Protein 8C0J (pdb70)

CATH classification: 3.40.630.40

InterPro domains:
  IPR002508 N-acetylmuramoyl-L-alanine amidase, catalytic domain [PF01520] (194-413)
  IPR002508 N-acetylmuramoyl-L-alanine amidase, catalytic domain [SM00646] (254-413)
  IPR002508 N-acetylmuramoyl-L-alanine amidase, catalytic domain [cd02696] (193-412)
  IPR050695 N-acetylmuramoyl-L-alanine amidase 3 [PTHR30404] (10-419)

Structure (mmCIF, N/CA/C/O backbone):
data_8C0J
#
_entry.id   8C0J
#
_cell.length_a   237.363
_cell.length_b   237.363
_cell.length_c   237.363
_cell.angle_alpha   90.000
_cell.angle_beta   90.000
_cell.angle_gamma   90.000
#
_symmetry.space_group_name_H-M   'I 41 3 2'
#
loop_
_entity.id
_entity.type
_entity.pdbx_description
1 polymer 'N-acetylmuramoyl-L-alanine amidase'
2 polymer 'Murein hydrolase activator EnvC'
3 non-polymer 'ZINC ION'
4 non-polymer 'PHOSPHATE ION'
#
loop_
_atom_site.group_PDB
_atom_site.id
_atom_site.type_symbol
_atom_site.label_atom_id
_atom_site.label_alt_id
_atom_site.label_comp_id
_atom_site.label_asym_id
_atom_site.label_entity_id
_atom_site.label_seq_id
_atom_site.pdbx_PDB_ins_code
_atom_site.Cartn_x
_atom_site.Cartn_y
_atom_site.Cartn_z
_atom_site.occupancy
_atom_site.B_iso_or_equiv
_atom_site.auth_seq_id
_atom_site.auth_comp_id
_atom_site.auth_asym_id
_atom_site.auth_atom_id
_atom_site.pdbx_PDB_model_num
ATOM 1 N N . ASP A 1 2 ? -7.600 14.865 39.709 1.000 126.931 190 ASP A N 1
ATOM 2 C CA . ASP A 1 2 ? -6.426 15.734 39.992 1.000 133.821 190 ASP A CA 1
ATOM 3 C C . ASP A 1 2 ? -5.169 14.870 39.960 1.000 128.913 190 ASP A C 1
ATOM 4 O O . ASP A 1 2 ? -4.968 14.063 40.859 1.000 142.715 190 ASP A O 1
ATOM 9 N N . LYS A 1 3 ? -4.323 15.059 38.932 1.000 123.521 191 LYS A N 1
ATOM 10 C CA . LYS A 1 3 ? -3.343 14.054 38.530 1.000 110.741 191 LYS A CA 1
ATOM 11 C C . LYS A 1 3 ? -2.013 14.262 39.250 1.000 105.177 191 LYS A C 1
ATOM 12 O O . LYS A 1 3 ? -1.669 15.394 39.603 1.000 88.752 191 LYS A O 1
ATOM 18 N N . ILE A 1 4 ? -1.280 13.149 39.453 1.000 104.247 192 ILE A N 1
ATOM 19 C CA . ILE A 1 4 ? 0.045 13.170 40.061 1.000 118.966 192 ILE A CA 1
ATOM 20 C C . ILE A 1 4 ? 1.076 13.381 38.960 1.000 123.747 192 ILE A C 1
ATOM 21 O O . ILE A 1 4 ? 1.079 12.622 37.993 1.000 127.114 192 ILE A O 1
ATOM 26 N N . VAL A 1 5 ? 1.952 14.385 39.137 1.000 115.940 193 VAL A N 1
ATOM 27 C CA . VAL A 1 5 ? 2.811 14.867 38.068 1.000 104.220 193 VAL A CA 1
ATOM 28 C C . VAL A 1 5 ? 4.216 14.317 38.263 1.000 99.856 193 VAL A C 1
ATOM 29 O O . VAL A 1 5 ? 4.901 14.677 39.242 1.000 102.201 193 VAL A O 1
ATOM 33 N N . ILE A 1 6 ? 4.625 13.488 37.282 1.000 95.176 194 ILE A N 1
ATOM 34 C CA . ILE A 1 6 ? 5.909 12.801 37.321 1.000 83.109 194 ILE A CA 1
ATOM 35 C C . ILE A 1 6 ? 6.861 13.398 36.295 1.000 80.785 194 ILE A C 1
ATOM 36 O O . ILE A 1 6 ? 6.668 13.234 35.085 1.000 90.396 194 ILE A O 1
ATOM 41 N N . ALA A 1 7 ? 7.881 14.100 36.800 1.000 80.087 195 ALA A N 1
ATOM 42 C CA . ALA A 1 7 ? 8.950 14.586 35.951 1.000 78.182 195 ALA A CA 1
ATOM 43 C C . ALA A 1 7 ? 9.846 13.395 35.612 1.000 82.111 195 ALA A C 1
ATOM 44 O O . ALA A 1 7 ? 10.265 12.649 36.483 1.000 99.961 195 ALA A O 1
ATOM 46 N N . ILE A 1 8 ? 10.048 13.184 34.315 1.000 76.448 196 ILE A N 1
ATOM 47 C CA . ILE A 1 8 ? 10.934 12.185 33.774 1.000 72.541 196 ILE A CA 1
ATOM 48 C C . ILE A 1 8 ? 12.116 12.917 33.159 1.000 90.388 196 ILE A C 1
ATOM 49 O O . ILE A 1 8 ? 11.988 13.754 32.258 1.000 121.285 196 ILE A O 1
ATOM 54 N N . ASP A 1 9 ? 13.284 12.612 33.696 1.000 100.820 197 ASP A N 1
ATOM 55 C CA . ASP A 1 9 ? 14.475 13.355 33.357 1.000 91.610 197 ASP A CA 1
ATOM 56 C C . ASP A 1 9 ? 15.406 12.392 32.650 1.000 86.425 197 ASP A C 1
ATOM 57 O O . ASP A 1 9 ? 16.020 11.530 33.293 1.000 110.751 197 ASP A O 1
ATOM 62 N N . ALA A 1 10 ? 15.422 12.492 31.324 1.000 83.827 198 ALA A N 1
ATOM 63 C CA . ALA A 1 10 ? 16.347 11.694 30.540 1.000 90.937 198 ALA A CA 1
ATOM 64 C C . ALA A 1 10 ? 17.783 12.167 30.773 1.000 83.592 198 ALA A C 1
ATOM 65 O O . ALA A 1 10 ? 18.146 13.282 30.426 1.000 87.146 198 ALA A O 1
ATOM 67 N N . GLY A 1 11 ? 18.614 11.318 31.376 1.000 90.886 199 GLY A N 1
ATOM 68 C CA . GLY A 1 11 ? 19.936 11.768 31.778 1.000 95.833 199 GLY A CA 1
ATOM 69 C C . GLY A 1 11 ? 20.811 12.124 30.578 1.000 89.399 199 GLY A C 1
ATOM 70 O O . GLY A 1 11 ? 20.721 11.503 29.513 1.000 68.231 199 GLY A O 1
ATOM 71 N N . HIS A 1 12 ? 21.675 13.123 30.800 1.000 89.662 200 HIS A N 1
ATOM 72 C CA . HIS A 1 12 ? 22.657 13.540 29.815 1.000 95.929 200 HIS A CA 1
ATOM 73 C C . HIS A 1 12 ? 21.910 14.127 28.611 1.000 99.832 200 HIS A C 1
ATOM 74 O O . HIS A 1 12 ? 20.683 14.206 28.605 1.000 97.858 200 HIS A O 1
ATOM 81 N N . GLY A 1 13 ? 22.638 14.580 27.589 1.000 98.181 201 GLY A N 1
ATOM 82 C CA . GLY A 1 13 ? 21.967 15.068 26.395 1.000 86.583 201 GLY A CA 1
ATOM 83 C C . GLY A 1 13 ? 22.884 15.903 25.512 1.000 85.592 201 GLY A C 1
ATOM 84 O O . GLY A 1 13 ? 23.905 16.391 25.976 1.000 103.386 201 GLY A O 1
ATOM 85 N N . GLY A 1 14 ? 22.486 16.056 24.247 1.000 83.071 202 GLY A N 1
ATOM 86 C CA . GLY A 1 14 ? 23.243 16.783 23.237 1.000 93.732 202 GLY A CA 1
ATOM 87 C C . GLY A 1 14 ? 24.765 16.588 23.296 1.000 91.306 202 GLY A C 1
ATOM 88 O O . GLY A 1 14 ? 25.294 15.520 22.977 1.000 85.555 202 GLY A O 1
ATOM 89 N N . GLN A 1 15 ? 25.446 17.685 23.658 1.000 82.192 203 GLN A N 1
ATOM 90 C CA . GLN A 1 15 ? 26.881 17.759 23.855 1.000 85.127 203 GLN A CA 1
ATOM 91 C C . GLN A 1 15 ? 27.432 16.612 24.711 1.000 92.900 203 GLN A C 1
ATOM 92 O O . GLN A 1 15 ? 28.511 16.091 24.448 1.000 98.691 203 GLN A O 1
ATOM 98 N N . ASP A 1 16 ? 26.711 16.255 25.779 1.000 113.495 204 ASP A N 1
ATOM 99 C CA . ASP A 1 16 ? 27.155 15.230 26.718 1.000 102.654 204 ASP A CA 1
ATOM 100 C C . ASP A 1 16 ? 26.382 13.957 26.418 1.000 90.994 204 ASP A C 1
ATOM 101 O O . ASP A 1 16 ? 25.162 13.920 26.557 1.000 104.327 204 ASP A O 1
ATOM 106 N N . PRO A 1 17 ? 27.075 12.887 25.991 1.000 77.628 205 PRO A N 1
ATOM 107 C CA . PRO A 1 17 ? 26.429 11.643 25.574 1.000 77.863 205 PRO A CA 1
ATOM 108 C C . PRO A 1 17 ? 26.188 10.677 26.725 1.000 81.734 205 PRO A C 1
ATOM 109 O O . PRO A 1 17 ? 25.442 9.697 26.585 1.000 81.111 205 PRO A O 1
ATOM 113 N N . GLY A 1 18 ? 26.805 11.027 27.862 1.000 82.449 206 GLY A N 1
ATOM 114 C CA . GLY A 1 18 ? 26.904 10.153 29.007 1.000 81.443 206 GLY A CA 1
ATOM 115 C C . GLY A 1 18 ? 27.973 9.116 28.731 1.000 76.123 206 GLY A C 1
ATOM 116 O O . GLY A 1 18 ? 28.982 9.416 28.113 1.000 90.382 206 GLY A O 1
ATOM 117 N N . ALA A 1 19 ? 27.740 7.895 29.184 1.000 80.930 207 ALA A N 1
ATOM 118 C CA . ALA A 1 19 ? 28.672 6.824 28.913 1.000 84.737 207 ALA A CA 1
ATOM 119 C C . ALA A 1 19 ? 28.282 6.179 27.592 1.000 80.804 207 ALA A C 1
ATOM 120 O O . ALA A 1 19 ? 27.102 6.065 27.270 1.000 74.136 207 ALA A O 1
ATOM 122 N N . ILE A 1 20 ? 29.290 5.798 26.814 1.000 86.490 208 ILE A N 1
ATOM 123 C CA . ILE A 1 20 ? 29.054 5.143 25.543 1.000 96.581 208 ILE A CA 1
ATOM 124 C C . ILE A 1 20 ? 29.505 3.708 25.713 1.000 95.047 208 ILE A C 1
ATOM 125 O O . ILE A 1 20 ? 30.567 3.460 26.284 1.000 89.279 208 ILE A O 1
ATOM 130 N N . GLY A 1 21 ? 28.701 2.789 25.182 1.000 107.195 209 GLY A N 1
ATOM 131 C CA . GLY A 1 21 ? 29.021 1.379 25.283 1.000 115.477 209 GLY A CA 1
ATOM 132 C C . GLY A 1 21 ? 30.153 0.971 24.344 1.000 107.125 209 GLY A C 1
ATOM 133 O O . GLY A 1 21 ? 30.511 1.692 23.417 1.000 108.024 209 GLY A O 1
ATOM 134 N N . PRO A 1 22 ? 30.715 -0.235 24.524 1.000 97.844 210 PRO A N 1
ATOM 135 C CA . PRO A 1 22 ? 31.690 -0.763 23.582 1.000 103.002 210 PRO A CA 1
ATOM 136 C C . PRO A 1 22 ? 31.120 -0.924 22.179 1.000 99.923 210 PRO A C 1
ATOM 137 O O . PRO A 1 22 ? 31.864 -0.907 21.206 1.000 119.556 210 PRO A O 1
ATOM 141 N N . GLY A 1 23 ? 29.801 -1.116 22.086 1.000 100.852 211 GLY A N 1
ATOM 142 C CA . GLY A 1 23 ? 29.120 -1.170 20.801 1.000 103.238 211 GLY A CA 1
ATOM 143 C C . GLY A 1 23 ? 28.731 0.214 20.285 1.000 104.766 211 GLY A C 1
ATOM 144 O O . GLY A 1 23 ? 28.095 0.334 19.242 1.000 97.451 211 GLY A O 1
ATOM 145 N N . GLY A 1 24 ? 29.075 1.259 21.046 1.000 121.652 212 GLY A N 1
ATOM 146 C CA . GLY A 1 24 ? 28.898 2.626 20.589 1.000 128.577 212 GLY A CA 1
ATOM 147 C C . GLY A 1 24 ? 27.510 3.210 20.860 1.000 118.284 212 GLY A C 1
ATOM 148 O O . GLY A 1 24 ? 27.243 4.301 20.377 1.000 120.828 212 GLY A O 1
ATOM 149 N N . THR A 1 25 ? 26.631 2.528 21.619 1.000 118.889 213 THR A N 1
ATOM 150 C CA . THR A 1 25 ? 25.337 3.129 21.953 1.000 117.446 213 THR A CA 1
ATOM 151 C C . THR A 1 25 ? 25.566 4.106 23.112 1.000 98.945 213 THR A C 1
ATOM 152 O O . THR A 1 25 ? 26.433 3.888 23.962 1.000 86.670 213 THR A O 1
ATOM 156 N N . ARG A 1 26 ? 24.839 5.232 23.073 1.000 87.569 214 ARG A N 1
ATOM 157 C CA . ARG A 1 26 ? 25.163 6.390 23.894 1.000 88.126 214 ARG A CA 1
ATOM 158 C C . ARG A 1 26 ? 24.127 6.550 25.012 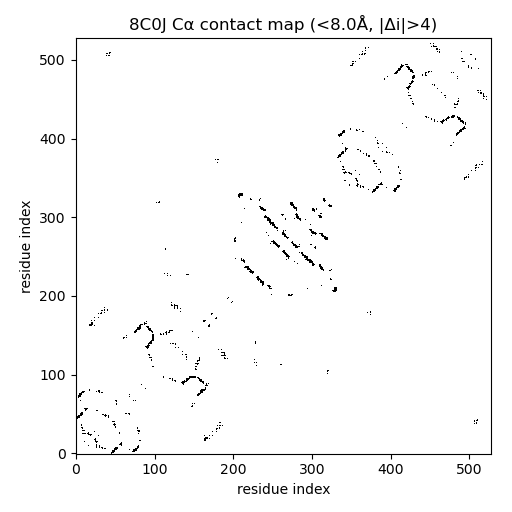1.000 75.786 214 ARG A C 1
ATOM 159 O O . ARG A 1 26 ? 22.936 6.589 24.745 1.000 85.264 214 ARG A O 1
ATOM 167 N N . GLU A 1 27 ? 24.570 6.710 26.263 1.000 75.992 215 GLU A N 1
ATOM 168 C CA . GLU A 1 27 ? 23.669 6.811 27.412 1.000 83.725 215 GLU A CA 1
ATOM 169 C C . GLU A 1 27 ? 22.450 7.667 27.053 1.000 88.118 215 GLU A C 1
ATOM 170 O O . GLU A 1 27 ? 21.284 7.239 27.192 1.000 90.209 215 GLU A O 1
ATOM 176 N N . LYS A 1 28 ? 22.738 8.879 26.561 1.000 89.762 216 LYS A N 1
ATOM 177 C CA . LYS A 1 28 ? 21.697 9.869 26.344 1.000 91.148 216 LYS A CA 1
ATOM 178 C C . LYS A 1 28 ? 20.580 9.322 25.450 1.000 85.986 216 LYS A C 1
ATOM 179 O O . LYS A 1 28 ? 19.399 9.592 25.685 1.000 110.056 216 LYS A O 1
ATOM 185 N N . ASN A 1 29 ? 20.936 8.543 24.426 1.000 76.537 217 ASN A N 1
ATOM 186 C CA . ASN A 1 29 ? 19.937 8.127 23.457 1.000 78.020 217 ASN A CA 1
ATOM 187 C C . ASN A 1 29 ? 19.155 6.943 24.012 1.000 75.178 217 ASN A C 1
ATOM 188 O O . ASN A 1 29 ? 18.138 6.567 23.439 1.000 90.481 217 ASN A O 1
ATOM 193 N N . VAL A 1 30 ? 19.642 6.345 25.107 1.000 76.690 218 VAL A N 1
ATOM 194 C CA . VAL A 1 30 ? 18.897 5.329 25.832 1.000 79.450 218 VAL A CA 1
ATOM 195 C C . VAL A 1 30 ? 17.926 6.057 26.740 1.000 81.382 218 VAL A C 1
ATOM 196 O O . VAL A 1 30 ? 16.699 5.859 26.641 1.000 98.380 218 VAL A O 1
ATOM 200 N N . THR A 1 31 ? 18.508 6.906 27.605 1.000 69.351 219 THR A N 1
ATOM 201 C CA . THR A 1 31 ? 17.716 7.486 28.676 1.000 75.971 219 THR A CA 1
ATOM 202 C C . THR A 1 31 ? 16.444 8.113 28.091 1.000 84.977 219 THR A C 1
ATOM 203 O O . THR A 1 31 ? 15.328 7.801 28.538 1.000 95.326 219 THR A O 1
ATOM 207 N N . ILE A 1 32 ? 16.590 8.938 27.043 1.000 81.426 220 ILE A N 1
ATOM 208 C CA . ILE A 1 32 ? 15.432 9.621 26.483 1.000 80.036 220 ILE A CA 1
ATOM 209 C C . ILE A 1 32 ? 14.424 8.622 25.912 1.000 84.675 220 ILE A C 1
ATOM 210 O O . ILE A 1 32 ? 13.209 8.816 26.045 1.000 107.674 220 ILE A O 1
ATOM 215 N N . ALA A 1 33 ? 14.926 7.553 25.282 1.000 96.000 221 ALA A N 1
ATOM 216 C CA . ALA A 1 33 ? 14.064 6.601 24.602 1.000 110.145 221 ALA A CA 1
ATOM 217 C C . ALA A 1 33 ? 13.234 5.847 25.632 1.000 104.173 221 ALA A C 1
ATOM 218 O O . ALA A 1 33 ? 12.095 5.489 25.336 1.000 100.443 221 ALA A O 1
ATOM 220 N N . ILE A 1 34 ? 13.818 5.626 26.825 1.000 96.715 222 ILE A N 1
ATOM 221 C CA . ILE A 1 34 ? 13.064 5.074 27.948 1.000 87.858 222 ILE A CA 1
ATOM 222 C C . ILE A 1 34 ? 12.054 6.103 28.442 1.000 87.689 222 ILE A C 1
ATOM 223 O O . ILE A 1 34 ? 10.852 5.814 28.537 1.000 85.391 222 ILE A O 1
ATOM 228 N N . ALA A 1 35 ? 12.578 7.295 28.776 1.000 85.060 223 ALA A N 1
ATOM 229 C CA . ALA A 1 35 ? 11.758 8.366 29.326 1.000 79.611 223 ALA A CA 1
ATOM 230 C C . ALA A 1 35 ? 10.496 8.595 28.493 1.000 75.098 223 ALA A C 1
ATOM 231 O O . ALA A 1 35 ? 9.438 8.819 29.063 1.000 85.135 223 ALA A O 1
ATOM 233 N N . ARG A 1 36 ? 10.580 8.525 27.160 1.000 73.620 224 ARG A N 1
ATOM 234 C CA . ARG A 1 36 ? 9.378 8.742 26.366 1.000 82.889 224 ARG A CA 1
ATOM 235 C C . ARG A 1 36 ? 8.376 7.599 26.580 1.000 89.447 224 ARG A C 1
ATOM 236 O O . ARG A 1 36 ? 7.168 7.840 26.698 1.000 104.163 224 ARG A O 1
ATOM 244 N N . LYS A 1 37 ? 8.862 6.353 26.652 1.000 93.380 225 LYS A N 1
ATOM 245 C CA . LYS A 1 37 ? 8.004 5.198 26.885 1.000 91.202 225 LYS A CA 1
ATOM 246 C C . LYS A 1 37 ? 7.366 5.299 28.263 1.000 86.911 225 LYS A C 1
ATOM 247 O O . LYS A 1 37 ? 6.205 4.929 28.446 1.000 94.177 225 LYS A O 1
ATOM 253 N N . LEU A 1 38 ? 8.126 5.830 29.225 1.000 84.902 226 LEU A N 1
ATOM 254 C CA . LEU A 1 38 ? 7.580 6.072 30.554 1.000 86.451 226 LEU A CA 1
ATOM 255 C C . LEU A 1 38 ? 6.514 7.176 30.532 1.000 94.565 226 LEU A C 1
ATOM 256 O O . LEU A 1 38 ? 5.455 7.028 31.153 1.000 101.743 226 LEU A O 1
ATOM 261 N N . ARG A 1 39 ? 6.779 8.288 29.821 1.000 100.589 227 ARG A N 1
ATOM 262 C CA . ARG A 1 39 ? 5.765 9.324 29.666 1.000 91.850 227 ARG A CA 1
ATOM 263 C C . ARG A 1 39 ? 4.507 8.676 29.093 1.000 88.175 227 ARG A C 1
ATOM 264 O O . ARG A 1 39 ? 3.423 8.903 29.619 1.000 105.209 227 ARG A O 1
ATOM 272 N N . THR A 1 40 ? 4.646 7.858 28.037 1.000 88.837 228 THR A N 1
ATOM 273 C CA . THR A 1 40 ? 3.472 7.238 27.428 1.000 94.156 228 THR A CA 1
ATOM 274 C C . THR A 1 40 ? 2.697 6.409 28.454 1.000 98.958 228 THR A C 1
ATOM 275 O O . THR A 1 40 ? 1.471 6.526 28.541 1.000 124.513 228 THR A O 1
ATOM 279 N N . LEU A 1 41 ? 3.414 5.589 29.243 1.000 109.805 229 LEU A N 1
ATOM 280 C CA . LEU A 1 41 ? 2.761 4.716 30.217 1.000 99.749 229 LEU A CA 1
ATOM 281 C C . LEU A 1 41 ? 2.124 5.514 31.353 1.000 94.221 229 LEU A C 1
ATOM 282 O O . LEU A 1 41 ? 1.113 5.064 31.898 1.000 105.304 229 LEU A O 1
ATOM 287 N N . LEU A 1 42 ? 2.723 6.660 31.726 1.000 80.069 230 LEU A N 1
ATOM 288 C CA . LEU A 1 42 ? 2.146 7.504 32.764 1.000 82.013 230 LEU A CA 1
ATOM 289 C C . LEU A 1 42 ? 0.934 8.292 32.252 1.000 89.940 230 LEU A C 1
ATOM 290 O O . LEU A 1 42 ? -0.110 8.303 32.899 1.000 111.592 230 LEU A O 1
ATOM 295 N N . ASN A 1 43 ? 1.041 8.959 31.099 1.000 100.174 231 ASN A N 1
ATOM 296 C CA . ASN A 1 43 ? -0.090 9.712 30.563 1.000 104.493 231 ASN A CA 1
ATOM 297 C C . ASN A 1 43 ? -1.254 8.776 30.226 1.000 110.488 231 ASN A C 1
ATOM 298 O O . ASN A 1 43 ? -2.400 9.213 30.212 1.000 122.949 231 ASN A O 1
ATOM 303 N N . ALA A 1 44 ? -0.960 7.497 29.940 1.000 120.306 232 ALA A N 1
ATOM 304 C CA . ALA A 1 44 ? -1.992 6.475 29.812 1.000 110.893 232 ALA A CA 1
ATOM 305 C C . ALA A 1 44 ? -2.792 6.314 31.099 1.000 99.839 232 ALA A C 1
ATOM 306 O O . ALA A 1 44 ? -3.972 6.006 31.032 1.000 102.808 232 ALA A O 1
ATOM 308 N N . ASP A 1 45 ? -2.148 6.488 32.258 1.000 104.558 233 ASP A N 1
ATOM 309 C CA . ASP A 1 45 ? -2.784 6.211 33.540 1.000 109.052 233 ASP A CA 1
ATOM 310 C C . ASP A 1 45 ? -3.451 7.475 34.090 1.000 101.468 233 ASP A C 1
ATOM 311 O O . ASP A 1 45 ? -2.792 8.461 34.397 1.000 103.577 233 ASP A O 1
ATOM 316 N N . PRO A 1 46 ? -4.781 7.484 34.310 1.000 97.454 234 PRO A N 1
ATOM 317 C CA . PRO A 1 46 ? -5.471 8.707 34.713 1.000 96.852 234 PRO A CA 1
ATOM 318 C C . PRO A 1 46 ? -5.074 9.205 36.101 1.000 87.969 234 PRO A C 1
ATOM 319 O O . PRO A 1 46 ? -5.444 10.297 36.505 1.000 92.047 234 PRO A O 1
ATOM 323 N N . MET A 1 47 ? -4.316 8.401 36.840 1.000 92.124 235 MET A N 1
ATOM 324 C CA . MET A 1 47 ? -3.799 8.811 38.139 1.000 108.045 235 MET A CA 1
ATOM 325 C C . MET A 1 47 ? -2.652 9.807 37.935 1.000 109.017 235 MET A C 1
ATOM 326 O O . MET A 1 47 ? -2.408 10.680 38.772 1.000 89.426 235 MET A O 1
ATOM 331 N N . PHE A 1 48 ? -1.963 9.667 36.791 1.000 113.895 236 PHE A N 1
ATOM 332 C CA . PHE A 1 48 ? -0.681 10.315 36.570 1.000 108.031 236 PHE A CA 1
ATOM 333 C C . PHE A 1 48 ? -0.688 11.203 35.332 1.000 111.898 236 PHE A C 1
ATOM 334 O O . PHE A 1 48 ? -1.413 10.960 34.364 1.000 111.938 236 PHE A O 1
ATOM 342 N N . LYS A 1 49 ? 0.185 12.211 35.372 1.000 114.570 237 LYS A N 1
ATOM 343 C CA . LYS A 1 49 ? 0.643 12.876 34.170 1.000 111.719 237 LYS A CA 1
ATOM 344 C C . LYS A 1 49 ? 2.163 12.834 34.182 1.000 100.837 237 LYS A C 1
ATOM 345 O O . LYS A 1 49 ? 2.791 13.263 35.163 1.000 94.407 237 LYS A O 1
ATOM 351 N N . GLY A 1 50 ? 2.714 12.291 33.084 1.000 90.260 238 GLY A N 1
ATOM 352 C CA . GLY A 1 50 ? 4.147 12.258 32.856 1.000 90.797 238 GLY A CA 1
ATOM 353 C C . GLY A 1 50 ? 4.608 13.467 32.048 1.000 87.521 238 GLY A C 1
ATOM 354 O O . GLY A 1 50 ? 3.980 13.784 31.036 1.000 96.213 238 GLY A O 1
ATOM 355 N N . VAL A 1 51 ? 5.681 14.137 32.513 1.000 80.848 239 VAL A N 1
ATOM 356 C CA . VAL A 1 51 ? 6.228 15.276 31.784 1.000 92.351 239 VAL A CA 1
ATOM 357 C C . VAL A 1 51 ? 7.739 15.126 31.698 1.000 98.765 239 VAL A C 1
ATOM 358 O O . VAL A 1 51 ? 8.313 14.523 32.589 1.000 117.292 239 VAL A O 1
ATOM 362 N N . LEU A 1 52 ? 8.378 15.738 30.683 1.000 93.345 240 LEU A N 1
ATOM 363 C CA . LEU A 1 52 ? 9.807 15.552 30.452 1.000 83.453 240 LEU A CA 1
ATOM 364 C C . LEU A 1 52 ? 10.635 16.754 30.901 1.000 84.927 240 LEU A C 1
ATOM 365 O O . LEU A 1 52 ? 10.264 17.889 30.633 1.000 94.262 240 LEU A O 1
ATOM 370 N N . THR A 1 53 ? 11.769 16.510 31.577 1.000 87.539 241 THR A N 1
ATOM 371 C CA . THR A 1 53 ? 12.698 17.609 31.811 1.000 93.996 241 THR A CA 1
ATOM 372 C C . THR A 1 53 ? 13.536 17.853 30.558 1.000 100.009 241 THR A C 1
ATOM 373 O O . THR A 1 53 ? 13.980 18.968 30.322 1.000 114.487 241 THR A O 1
ATOM 377 N N . ARG A 1 54 ? 13.781 16.807 29.764 1.000 92.811 242 ARG A N 1
ATOM 378 C CA . ARG A 1 54 ? 14.480 16.962 28.499 1.000 78.736 242 ARG A CA 1
ATOM 379 C C . ARG A 1 54 ? 13.628 16.247 27.453 1.000 75.289 242 ARG A C 1
ATOM 380 O O . ARG A 1 54 ? 13.195 15.121 27.705 1.000 66.907 242 ARG A O 1
ATOM 388 N N . ASP A 1 55 ? 13.351 16.941 26.328 1.000 77.808 243 ASP A N 1
ATOM 389 C CA . ASP A 1 55 ? 12.410 16.480 25.319 1.000 88.964 243 ASP A CA 1
ATOM 390 C C . ASP A 1 55 ? 13.078 16.432 23.967 1.000 93.872 243 ASP A C 1
ATOM 391 O O . ASP A 1 55 ? 12.394 16.495 22.952 1.000 134.158 243 ASP A O 1
ATOM 396 N N . GLY A 1 56 ? 14.403 16.293 23.973 1.000 100.878 244 GLY A N 1
ATOM 397 C CA . GLY A 1 56 ? 15.129 15.982 22.751 1.000 96.376 244 GLY A CA 1
ATOM 398 C C . GLY A 1 56 ? 16.627 15.906 23.002 1.000 84.316 244 GLY A C 1
ATOM 399 O O . GLY A 1 56 ? 17.071 15.893 24.140 1.000 90.619 244 GLY A O 1
ATOM 400 N N . ASP A 1 57 ? 17.390 15.858 21.923 1.000 80.927 245 ASP A N 1
ATOM 401 C CA . ASP A 1 57 ? 18.834 15.734 21.987 1.000 74.892 245 ASP A CA 1
ATOM 402 C C . ASP A 1 57 ? 19.454 17.122 22.026 1.000 63.768 245 ASP A C 1
ATOM 403 O O . ASP A 1 57 ? 19.715 17.730 20.987 1.000 72.285 245 ASP A O 1
ATOM 408 N N . TYR A 1 58 ? 19.580 17.629 23.248 1.000 61.688 246 TYR A N 1
ATOM 409 C CA . TYR A 1 58 ? 20.308 18.844 23.555 1.000 69.785 246 TYR A CA 1
ATOM 410 C C . TYR A 1 58 ? 20.968 18.716 24.915 1.000 74.405 246 TYR A C 1
ATOM 411 O O . TYR A 1 58 ? 20.725 17.775 25.645 1.000 93.782 246 TYR A O 1
ATOM 420 N N . PHE A 1 59 ? 21.852 19.646 25.235 1.000 82.047 247 PHE A N 1
ATOM 421 C CA . PHE A 1 59 ? 22.413 19.686 26.568 1.000 85.695 247 PHE A CA 1
ATOM 422 C C . PHE A 1 59 ? 21.452 20.482 27.425 1.000 83.106 247 PHE A C 1
ATOM 423 O O . PHE A 1 59 ? 20.839 21.416 26.922 1.000 91.888 247 PHE A O 1
ATOM 431 N N . ILE A 1 60 ? 21.348 20.100 28.700 1.000 91.6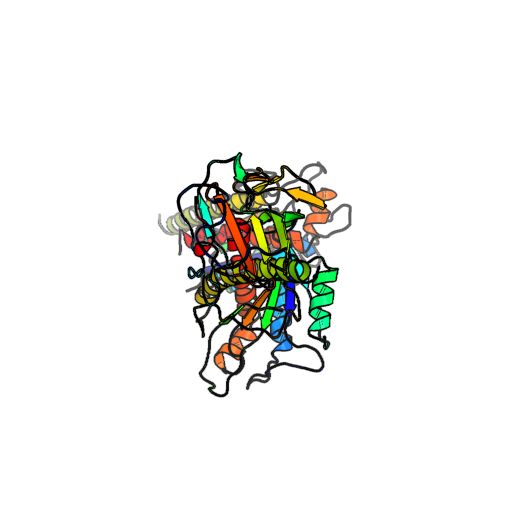14 248 ILE A N 1
ATOM 432 C CA . ILE A 1 60 ? 20.569 20.853 29.673 1.000 85.094 248 ILE A CA 1
ATOM 433 C C . ILE A 1 60 ? 21.177 20.672 31.062 1.000 83.202 248 ILE A C 1
ATOM 434 O O . ILE A 1 60 ? 21.477 19.562 31.505 1.000 71.882 248 ILE A O 1
ATOM 439 N N . SER A 1 61 ? 21.388 21.797 31.742 1.000 88.854 249 SER A N 1
ATOM 440 C CA . SER A 1 61 ? 22.073 21.759 33.018 1.000 100.472 249 SER A CA 1
ATOM 441 C C . SER A 1 61 ? 21.162 21.150 34.076 1.000 102.126 249 SER A C 1
ATOM 442 O O . SER A 1 61 ? 19.921 21.186 33.999 1.000 113.084 249 SER A O 1
ATOM 445 N N . VAL A 1 62 ? 21.827 20.600 35.087 1.000 104.539 250 VAL A N 1
ATOM 446 C CA . VAL A 1 62 ? 21.168 20.163 36.296 1.000 95.234 250 VAL A CA 1
ATOM 447 C C . VAL A 1 62 ? 20.075 21.160 36.660 1.000 103.696 250 VAL A C 1
ATOM 448 O O . VAL A 1 62 ? 18.910 20.793 36.642 1.000 84.812 250 VAL A O 1
ATOM 452 N N . MET A 1 63 ? 20.456 22.423 36.933 1.000 127.378 251 MET A N 1
ATOM 453 C CA . MET A 1 63 ? 19.525 23.487 37.284 1.000 129.384 251 MET A CA 1
ATOM 454 C C . MET A 1 63 ? 18.296 23.403 36.386 1.000 108.305 251 MET A C 1
ATOM 455 O O . MET A 1 63 ? 17.160 23.333 36.855 1.000 120.448 251 MET A O 1
ATOM 460 N N . GLY A 1 64 ? 18.561 23.393 35.075 1.000 94.476 252 GLY A N 1
ATOM 461 C CA . GLY A 1 64 ? 17.525 23.546 34.067 1.000 93.330 252 GLY A CA 1
ATOM 462 C C . GLY A 1 64 ? 16.493 22.429 34.123 1.000 89.245 252 GLY A C 1
ATOM 463 O O . GLY A 1 64 ? 15.295 22.692 33.962 1.000 95.955 252 GLY A O 1
ATOM 464 N N . ARG A 1 65 ? 16.970 21.199 34.381 1.000 87.944 253 ARG A N 1
ATOM 465 C CA . ARG A 1 65 ? 16.063 20.069 34.529 1.000 85.983 253 ARG A CA 1
ATOM 466 C C . ARG A 1 65 ? 15.194 20.249 35.773 1.000 88.395 253 ARG A C 1
ATOM 467 O O . ARG A 1 65 ? 14.068 19.755 35.803 1.000 92.064 253 ARG A O 1
ATOM 475 N N . SER A 1 66 ? 15.733 20.922 36.807 1.000 88.164 254 SER A N 1
ATOM 476 C CA . SER A 1 66 ? 14.942 21.327 37.960 1.000 90.530 254 SER A CA 1
ATOM 477 C C . SER A 1 66 ? 13.891 22.336 37.511 1.000 96.613 254 SER A C 1
ATOM 478 O O . SER A 1 66 ? 12.695 22.094 37.643 1.000 91.099 254 SER A O 1
ATOM 481 N N . ASP A 1 67 ? 14.356 23.451 36.936 1.000 114.091 255 ASP A N 1
ATOM 482 C CA . ASP A 1 67 ? 13.482 24.570 36.612 1.000 112.564 255 ASP A CA 1
ATOM 483 C C . ASP A 1 67 ? 12.338 24.122 35.710 1.000 104.342 255 ASP A C 1
ATOM 484 O O . ASP A 1 67 ? 11.237 24.667 35.835 1.000 134.118 255 ASP A O 1
ATOM 489 N N . VAL A 1 68 ? 12.577 23.115 34.852 1.000 88.804 256 VAL A N 1
ATOM 490 C CA . VAL A 1 68 ? 11.501 22.578 34.023 1.000 84.971 256 VAL A CA 1
ATOM 491 C C . VAL A 1 68 ? 10.472 21.823 34.869 1.000 90.395 256 VAL A C 1
ATOM 492 O O . VAL A 1 68 ? 9.263 21.990 34.683 1.000 104.951 256 VAL A O 1
ATOM 496 N N . ALA A 1 69 ? 10.949 20.962 35.776 1.000 87.339 257 ALA A N 1
ATOM 497 C CA . ALA A 1 69 ? 10.063 20.168 36.606 1.000 76.552 257 ALA A CA 1
ATOM 498 C C . ALA A 1 69 ? 9.281 21.090 37.543 1.000 87.441 257 ALA A C 1
ATOM 499 O O . ALA A 1 69 ? 8.101 20.854 37.789 1.000 119.745 257 ALA A O 1
ATOM 501 N N . ARG A 1 70 ? 9.925 22.147 38.060 1.000 91.105 258 ARG A N 1
ATOM 502 C CA . ARG A 1 70 ? 9.227 23.134 38.872 1.000 92.253 258 ARG A CA 1
ATOM 503 C C . ARG A 1 70 ? 8.210 23.855 37.998 1.000 96.327 258 ARG A C 1
ATOM 504 O O . ARG A 1 70 ? 7.058 23.952 38.382 1.000 107.683 258 ARG A O 1
ATOM 512 N N . LYS A 1 71 ? 8.617 24.331 36.812 1.000 105.813 259 LYS A N 1
ATOM 513 C CA . LYS A 1 71 ? 7.693 25.063 35.951 1.000 106.353 259 LYS A CA 1
ATOM 514 C C . LYS A 1 71 ? 6.580 24.142 35.447 1.000 95.584 259 LYS A C 1
ATOM 515 O O . LYS A 1 71 ? 5.575 24.646 34.969 1.000 106.273 259 LYS A O 1
ATOM 521 N N . GLN A 1 72 ? 6.722 22.813 35.552 1.000 93.941 260 GLN A N 1
ATOM 522 C CA . GLN A 1 72 ? 5.605 21.931 35.223 1.000 103.382 260 GLN A CA 1
ATOM 523 C C . GLN A 1 72 ? 4.855 21.465 36.481 1.000 111.123 260 GLN A C 1
ATOM 524 O O . GLN A 1 72 ? 4.030 20.560 36.395 1.000 110.030 260 GLN A O 1
ATOM 530 N N . ASN A 1 73 ? 5.087 22.118 37.629 1.000 118.471 261 ASN A N 1
ATOM 531 C CA . ASN A 1 73 ? 4.519 21.709 38.907 1.000 123.059 261 ASN A CA 1
ATOM 532 C C . ASN A 1 73 ? 4.671 20.201 39.089 1.000 116.155 261 ASN A C 1
ATOM 533 O O . ASN A 1 73 ? 3.681 19.487 39.198 1.000 123.363 261 ASN A O 1
ATOM 538 N N . ALA A 1 74 ? 5.907 19.708 39.107 1.000 115.370 262 ALA A N 1
ATOM 539 C CA . ALA A 1 74 ? 6.104 18.276 39.266 1.000 111.793 262 ALA A CA 1
ATOM 540 C C . ALA A 1 74 ? 5.971 17.933 40.741 1.000 112.216 262 ALA A C 1
ATOM 541 O O . ALA A 1 74 ? 6.477 18.675 41.585 1.000 94.656 262 ALA A O 1
ATOM 543 N N . ASN A 1 75 ? 5.257 16.827 41.013 1.000 114.844 263 ASN A N 1
ATOM 544 C CA . ASN A 1 75 ? 5.075 16.337 42.370 1.000 100.251 263 ASN A CA 1
ATOM 545 C C . ASN A 1 75 ? 6.191 15.346 42.683 1.000 93.319 263 ASN A C 1
ATOM 546 O O . ASN A 1 75 ? 6.493 15.132 43.845 1.000 90.063 263 ASN A O 1
ATOM 551 N N . PHE A 1 76 ? 6.786 14.716 41.659 1.000 95.778 264 PHE A N 1
ATOM 552 C CA . PHE A 1 76 ? 7.875 13.780 41.911 1.000 87.249 264 PHE A CA 1
ATOM 553 C C . PHE A 1 76 ? 8.769 13.652 40.679 1.000 90.838 264 PHE A C 1
ATOM 554 O O . PHE A 1 76 ? 8.289 13.739 39.548 1.000 96.566 264 PHE A O 1
ATOM 562 N N . LEU A 1 77 ? 10.069 13.396 40.897 1.000 93.319 265 LEU A N 1
ATOM 563 C CA . LEU A 1 77 ? 10.979 13.323 39.764 1.000 79.295 265 LEU A CA 1
ATOM 564 C C . LEU A 1 77 ? 11.757 12.006 39.706 1.000 80.273 265 LEU A C 1
ATOM 565 O O . LEU A 1 77 ? 12.267 11.493 40.706 1.000 95.739 265 LEU A O 1
ATOM 570 N N . VAL A 1 78 ? 11.862 11.501 38.474 1.000 77.297 266 VAL A N 1
ATOM 571 C CA . VAL A 1 78 ? 12.550 10.272 38.126 1.000 79.795 266 VAL A CA 1
ATOM 572 C C . VAL A 1 78 ? 13.632 10.623 37.121 1.000 86.067 266 VAL A C 1
ATOM 573 O O . VAL A 1 78 ? 13.305 11.014 36.001 1.000 122.714 266 VAL A O 1
ATOM 577 N N . SER A 1 79 ? 14.900 10.485 37.504 1.000 78.687 267 SER A N 1
ATOM 578 C CA . SER A 1 79 ? 15.974 10.604 36.531 1.000 80.683 267 SER A CA 1
ATOM 579 C C . SER A 1 79 ? 16.298 9.223 35.991 1.000 73.609 267 SER A C 1
ATOM 580 O O . SER A 1 79 ? 16.342 8.260 36.751 1.000 102.814 267 SER A O 1
ATOM 583 N N . ILE A 1 80 ? 16.538 9.139 34.688 1.000 62.899 268 ILE A N 1
ATOM 584 C CA . ILE A 1 80 ? 16.893 7.865 34.097 1.000 62.422 268 ILE A CA 1
ATOM 585 C C . ILE A 1 80 ? 18.333 7.934 33.604 1.000 66.274 268 ILE A C 1
ATOM 586 O O . ILE A 1 80 ? 18.719 8.906 32.963 1.000 80.597 268 ILE A O 1
ATOM 591 N N . HIS A 1 81 ? 19.119 6.906 33.929 1.000 72.762 269 HIS A N 1
ATOM 592 C CA . HIS A 1 81 ? 20.506 6.842 33.502 1.000 76.087 269 HIS A CA 1
ATOM 593 C C . HIS A 1 81 ? 20.896 5.415 33.114 1.000 81.611 269 HIS A C 1
ATOM 594 O O . HIS A 1 81 ? 20.148 4.448 33.307 1.000 89.250 269 HIS A O 1
ATOM 601 N N . ALA A 1 82 ? 22.108 5.319 32.561 1.000 83.896 270 ALA A N 1
ATOM 602 C CA . ALA A 1 82 ? 22.829 4.069 32.457 1.000 84.354 270 ALA A CA 1
ATOM 603 C C . ALA A 1 82 ? 24.112 4.191 33.278 1.000 98.838 270 ALA A C 1
ATOM 604 O O . ALA A 1 82 ? 24.797 5.210 33.240 1.000 128.098 270 ALA A O 1
ATOM 606 N N . ASP A 1 83 ? 24.376 3.160 34.080 1.000 99.054 271 ASP A N 1
ATOM 607 C CA . ASP A 1 83 ? 25.601 2.996 34.838 1.000 99.696 271 ASP A CA 1
ATOM 608 C C . ASP A 1 83 ? 26.683 2.567 33.853 1.000 99.137 271 ASP A C 1
ATOM 609 O O . ASP A 1 83 ? 26.380 2.083 32.761 1.000 98.488 271 ASP A O 1
ATOM 614 N N . ALA A 1 84 ? 27.944 2.738 34.258 1.000 96.650 272 ALA A N 1
ATOM 615 C CA . ALA A 1 84 ? 29.066 2.195 33.513 1.000 87.965 272 ALA A CA 1
ATOM 616 C C . ALA A 1 84 ? 30.273 2.061 34.435 1.000 86.786 272 ALA A C 1
ATOM 617 O O . ALA A 1 84 ? 30.588 2.967 35.187 1.000 85.838 272 ALA A O 1
ATOM 619 N N . ALA A 1 85 ? 30.943 0.914 34.399 1.000 98.600 273 ALA A N 1
ATOM 620 C CA . ALA A 1 85 ? 32.057 0.688 35.301 1.000 122.168 273 ALA A CA 1
ATOM 621 C C . ALA A 1 85 ? 33.344 0.452 34.511 1.000 130.813 273 ALA A C 1
ATOM 622 O O . ALA A 1 85 ? 33.319 0.302 33.294 1.000 146.548 273 ALA A O 1
ATOM 624 N N . PRO A 1 86 ? 34.522 0.445 35.176 1.000 120.405 274 PRO A N 1
ATOM 625 C CA . PRO A 1 86 ? 35.716 -0.168 34.598 1.000 119.187 274 PRO A CA 1
ATOM 626 C C . PRO A 1 86 ? 35.506 -1.675 34.411 1.000 125.137 274 PRO A C 1
ATOM 627 O O . PRO A 1 86 ? 35.771 -2.236 33.344 1.000 121.218 274 PRO A O 1
ATOM 631 N N . ASN A 1 87 ? 35.004 -2.307 35.481 1.000 125.952 275 ASN A N 1
ATOM 632 C CA . ASN A 1 87 ? 34.718 -3.731 35.546 1.000 123.913 275 ASN A CA 1
ATOM 633 C C . ASN A 1 87 ? 33.617 -4.079 34.545 1.000 113.229 275 ASN A C 1
ATOM 634 O O . ASN A 1 87 ? 32.435 -3.960 34.870 1.000 142.130 275 ASN A O 1
ATOM 639 N N . ARG A 1 88 ? 34.016 -4.541 33.351 1.000 104.816 276 ARG A N 1
ATOM 640 C CA . ARG A 1 88 ? 33.110 -4.677 32.220 1.000 127.959 276 ARG A CA 1
ATOM 641 C C . ARG A 1 88 ? 32.017 -5.727 32.461 1.000 140.841 276 ARG A C 1
ATOM 642 O O . ARG A 1 88 ? 31.008 -5.725 31.759 1.000 132.122 276 ARG A O 1
ATOM 650 N N . SER A 1 89 ? 32.217 -6.628 33.435 1.000 149.088 277 SER A N 1
ATOM 651 C CA . SER A 1 89 ? 31.220 -7.632 33.777 1.000 138.767 277 SER A CA 1
ATOM 652 C C . SER A 1 89 ? 30.338 -7.175 34.932 1.000 138.833 277 SER A C 1
ATOM 653 O O . SER A 1 89 ? 29.480 -7.935 35.370 1.000 154.266 277 SER A O 1
ATOM 656 N N . ALA A 1 90 ? 30.552 -5.956 35.437 1.000 149.914 278 ALA A N 1
ATOM 657 C CA . ALA A 1 90 ? 29.629 -5.391 36.407 1.000 146.806 278 ALA A CA 1
ATOM 658 C C . ALA A 1 90 ? 28.360 -4.976 35.672 1.000 130.581 278 ALA A C 1
ATOM 659 O O . ALA A 1 90 ? 28.447 -4.252 34.674 1.000 110.836 278 ALA A O 1
ATOM 661 N N . THR A 1 91 ? 27.224 -5.495 36.176 1.000 116.878 279 THR A N 1
ATOM 662 C CA . THR A 1 91 ? 25.906 -5.366 35.569 1.000 102.119 279 THR A CA 1
ATOM 663 C C . THR A 1 91 ? 24.880 -4.988 36.628 1.000 98.218 279 THR A C 1
ATOM 664 O O . THR A 1 91 ? 25.135 -5.129 37.825 1.000 107.007 279 THR A O 1
ATOM 668 N N . GLY A 1 92 ? 23.712 -4.531 36.163 1.000 93.187 280 GLY A N 1
ATOM 669 C CA . GLY A 1 92 ? 22.505 -4.578 36.971 1.000 100.332 280 GLY A CA 1
ATOM 670 C C . GLY A 1 92 ? 21.939 -3.200 37.294 1.000 95.982 280 GLY A C 1
ATOM 671 O O . GLY A 1 92 ? 22.669 -2.214 37.445 1.000 85.693 280 GLY A O 1
ATOM 672 N N . ALA A 1 93 ? 20.612 -3.161 37.442 1.000 94.117 281 ALA A N 1
ATOM 673 C CA . ALA A 1 93 ? 19.931 -1.908 37.720 1.000 93.268 281 ALA A CA 1
ATOM 674 C C . ALA A 1 93 ? 20.294 -1.407 39.116 1.000 86.463 281 ALA A C 1
ATOM 675 O O . ALA A 1 93 ? 20.677 -2.186 39.979 1.000 117.723 281 ALA A O 1
ATOM 677 N N . SER A 1 94 ? 20.188 -0.100 39.335 1.000 75.456 282 SER A N 1
ATOM 678 C CA . SER A 1 94 ? 20.427 0.474 40.651 1.000 74.426 282 SER A CA 1
ATOM 679 C C . SER A 1 94 ? 19.400 1.568 40.860 1.000 77.036 282 SER A C 1
ATOM 680 O O . SER A 1 94 ? 18.944 2.142 39.864 1.000 121.407 282 SER A O 1
ATOM 683 N N . VAL A 1 95 ? 19.100 1.912 42.119 1.000 74.410 283 VAL A N 1
ATOM 684 C CA . VAL A 1 95 ? 18.298 3.103 42.367 1.000 74.959 283 VAL A CA 1
ATOM 685 C C . VAL A 1 95 ? 18.859 3.973 43.487 1.000 77.200 283 VAL A C 1
ATOM 686 O O . VAL A 1 95 ? 19.225 3.511 44.573 1.000 107.725 283 VAL A O 1
ATOM 690 N N . TRP A 1 96 ? 18.842 5.273 43.201 1.000 69.471 284 TRP A N 1
ATOM 691 C CA . TRP A 1 96 ? 19.466 6.264 44.041 1.000 69.462 284 TRP A CA 1
ATOM 692 C C . TRP A 1 96 ? 18.409 7.218 44.550 1.000 77.183 284 TRP A C 1
ATOM 693 O O . TRP A 1 96 ? 17.468 7.529 43.826 1.000 109.845 284 TRP A O 1
ATOM 704 N N . VAL A 1 97 ? 18.600 7.693 45.777 1.000 80.246 285 VAL A N 1
ATOM 705 C CA . VAL A 1 97 ? 17.679 8.628 46.388 1.000 89.390 285 VAL A CA 1
ATOM 706 C C . VAL A 1 97 ? 18.456 9.887 46.751 1.000 101.800 285 VAL A C 1
ATOM 707 O O . VAL A 1 97 ? 19.533 9.810 47.339 1.000 116.396 285 VAL A O 1
ATOM 711 N N . LEU A 1 98 ? 17.873 11.034 46.383 1.000 122.691 286 LEU A N 1
ATOM 712 C CA . LEU A 1 98 ? 18.598 12.249 46.042 1.000 136.656 286 LEU A CA 1
ATOM 713 C C . LEU A 1 98 ? 18.302 13.323 47.084 1.000 142.406 286 LEU A C 1
ATOM 714 O O . LEU A 1 98 ? 17.578 13.069 48.044 1.000 148.331 286 LEU A O 1
ATOM 719 N N . SER A 1 99 ? 18.834 14.531 46.870 1.000 152.749 287 SER A N 1
ATOM 720 C CA . SER A 1 99 ? 18.750 15.546 47.901 1.000 168.709 287 SER A CA 1
ATOM 721 C C . SER A 1 99 ? 18.885 16.968 47.332 1.000 171.701 287 SER A C 1
ATOM 722 O O . SER A 1 99 ? 18.376 17.277 46.251 1.000 134.789 287 SER A O 1
ATOM 725 N N . ASN A 1 100 ? 19.546 17.837 48.110 1.000 176.167 288 ASN A N 1
ATOM 726 C CA . ASN A 1 100 ? 19.470 19.282 47.961 1.000 157.566 288 ASN A CA 1
ATOM 727 C C . ASN A 1 100 ? 20.868 19.898 48.122 1.000 154.146 288 ASN A C 1
ATOM 728 O O . ASN A 1 100 ? 21.761 19.201 48.666 1.000 136.548 288 ASN A O 1
ATOM 733 N N . ASP A 1 134 ? 13.059 34.735 60.246 1.000 166.887 322 ASP A N 1
ATOM 734 C CA . ASP A 1 134 ? 13.552 33.922 61.392 1.000 165.052 322 ASP A CA 1
ATOM 735 C C . ASP A 1 134 ? 14.264 32.683 60.846 1.000 159.260 322 ASP A C 1
ATOM 736 O O . ASP A 1 134 ? 13.641 31.646 60.586 1.000 166.577 322 ASP A O 1
ATOM 741 N N . PRO A 1 135 ? 15.607 32.729 60.681 1.000 167.784 323 PRO A N 1
ATOM 742 C CA . PRO A 1 135 ? 16.301 31.773 59.817 1.000 160.332 323 PRO A CA 1
ATOM 743 C C . PRO A 1 135 ? 16.227 30.373 60.423 1.000 165.610 323 PRO A C 1
ATOM 744 O O . PRO A 1 135 ? 16.360 29.368 59.715 1.000 170.161 323 PRO A O 1
ATOM 748 N N . TYR A 1 136 ? 15.951 30.332 61.737 1.000 163.511 324 TYR A N 1
ATOM 749 C CA . TYR A 1 136 ? 15.900 29.079 62.463 1.000 160.193 324 TYR A CA 1
ATOM 750 C C . TYR A 1 136 ? 14.579 28.359 62.194 1.000 153.443 324 TYR A C 1
ATOM 751 O O . TYR A 1 136 ? 14.520 27.148 62.385 1.000 183.744 324 TYR A O 1
ATOM 760 N N . LEU A 1 137 ? 13.558 29.079 61.699 1.000 132.43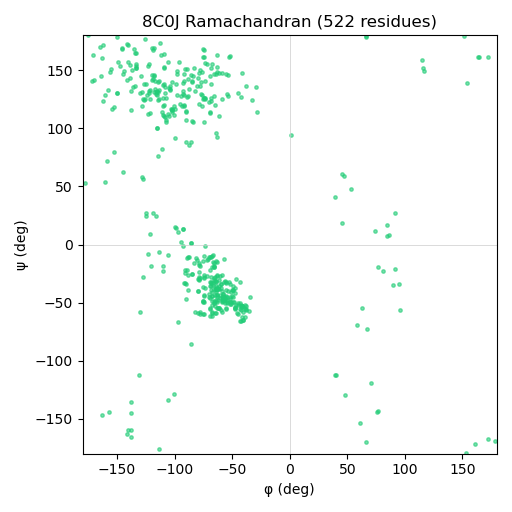0 325 LEU A N 1
ATOM 761 C CA . LEU A 1 137 ? 12.332 28.486 61.165 1.000 110.974 325 LEU A CA 1
ATOM 762 C C . LEU A 1 137 ? 12.480 28.228 59.663 1.000 109.786 325 LEU A C 1
ATOM 763 O O . LEU A 1 137 ? 12.185 27.127 59.155 1.000 98.506 325 LEU A O 1
ATOM 768 N N . SER A 1 138 ? 12.989 29.271 58.974 1.000 125.002 326 SER A N 1
ATOM 769 C CA . SER A 1 138 ? 13.420 29.173 57.585 1.000 124.531 326 SER A CA 1
ATOM 770 C C . SER A 1 138 ? 14.043 27.810 57.327 1.000 120.354 326 SER A C 1
ATOM 771 O O . SER A 1 138 ? 13.589 27.110 56.441 1.000 110.416 326 SER A O 1
ATOM 774 N N . GLN A 1 139 ? 15.083 27.459 58.096 1.000 135.866 327 GLN A N 1
ATOM 775 C CA . GLN A 1 139 ? 15.738 26.171 57.931 1.000 137.505 327 GLN A CA 1
ATOM 776 C C . GLN A 1 139 ? 14.773 25.040 58.304 1.000 125.804 327 GLN A C 1
ATOM 777 O O . GLN A 1 139 ? 14.564 24.107 57.518 1.000 133.017 327 GLN A O 1
ATOM 783 N N . ALA A 1 140 ? 14.146 25.154 59.486 1.000 109.649 328 ALA A N 1
ATOM 784 C CA . ALA A 1 140 ? 13.405 24.049 60.082 1.000 108.599 328 ALA A CA 1
ATOM 785 C C . ALA A 1 140 ? 12.416 23.460 59.081 1.000 100.146 328 ALA A C 1
ATOM 786 O O . ALA A 1 140 ? 12.247 22.233 58.989 1.000 103.667 328 ALA A O 1
ATOM 788 N N . VAL A 1 141 ? 11.762 24.349 58.324 1.000 94.167 329 VAL A N 1
ATOM 789 C CA . VAL A 1 141 ? 10.733 23.876 57.410 1.000 96.202 329 VAL A CA 1
ATOM 790 C C . VAL A 1 141 ? 11.367 23.091 56.248 1.000 103.509 329 VAL A C 1
ATOM 791 O O . VAL A 1 141 ? 10.891 22.001 55.886 1.000 117.743 329 VAL A O 1
ATOM 795 N N . LEU A 1 142 ? 12.484 23.601 55.703 1.000 109.077 330 LEU A N 1
ATOM 796 C CA . LEU A 1 142 ? 13.211 22.896 54.655 1.000 112.528 330 LEU A CA 1
ATOM 797 C C . LEU A 1 142 ? 13.658 21.551 55.200 1.000 113.883 330 LEU A C 1
ATOM 798 O O . LEU A 1 142 ? 13.678 20.569 54.472 1.000 127.389 330 LEU A O 1
ATOM 803 N N . ASP A 1 143 ? 14.035 21.555 56.484 1.000 113.707 331 ASP A N 1
ATOM 804 C CA . ASP A 1 143 ? 14.617 20.403 57.147 1.000 118.912 331 ASP A CA 1
ATOM 805 C C . ASP A 1 143 ? 13.549 19.330 57.387 1.000 118.261 331 ASP A C 1
ATOM 806 O O . ASP A 1 143 ? 13.866 18.148 57.492 1.000 112.905 331 ASP A O 1
ATOM 811 N N . LEU A 1 144 ? 12.283 19.740 57.516 1.000 123.015 332 LEU A N 1
ATOM 812 C CA . LEU A 1 144 ? 11.193 18.777 57.534 1.000 109.471 332 LEU A CA 1
ATOM 813 C C . LEU A 1 144 ? 10.949 18.244 56.123 1.000 107.960 332 LEU A C 1
ATOM 814 O O . LEU A 1 144 ? 10.856 17.029 55.902 1.000 125.362 332 LEU A O 1
ATOM 819 N N . GLN A 1 145 ? 10.843 19.167 55.156 1.000 111.064 333 GLN A N 1
ATOM 820 C CA . GLN A 1 145 ? 10.493 18.767 53.800 1.000 118.199 333 GLN A CA 1
ATOM 821 C C . GLN A 1 145 ? 11.534 17.801 53.230 1.000 131.625 333 GLN A C 1
ATOM 822 O O . GLN A 1 145 ? 11.172 16.810 52.590 1.000 147.793 333 GLN A O 1
ATOM 828 N N . PHE A 1 146 ? 12.822 18.115 53.450 1.000 132.756 334 PHE A N 1
ATOM 829 C CA . PHE A 1 146 ? 13.944 17.220 53.191 1.000 127.003 334 PHE A CA 1
ATOM 830 C C . PHE A 1 146 ? 13.541 15.834 53.681 1.000 113.528 334 PHE A C 1
ATOM 831 O O . PHE A 1 146 ? 13.507 14.883 52.908 1.000 105.344 334 PHE A O 1
ATOM 839 N N . GLY A 1 147 ? 13.173 15.768 54.964 1.000 103.873 335 GLY A N 1
ATOM 840 C CA . GLY A 1 147 ? 12.780 14.535 55.614 1.000 96.619 335 GLY A CA 1
ATOM 841 C C . GLY A 1 147 ? 11.695 13.787 54.849 1.000 92.980 335 GLY A C 1
ATOM 842 O O . GLY A 1 147 ? 11.844 12.595 54.598 1.000 100.664 335 GLY A O 1
ATOM 843 N N . HIS A 1 148 ? 10.604 14.477 54.494 1.000 97.867 336 HIS A N 1
ATOM 844 C CA . HIS A 1 148 ? 9.515 13.821 53.772 1.000 100.392 336 HIS A CA 1
ATOM 845 C C . HIS A 1 148 ? 9.998 13.308 52.406 1.000 110.163 336 HIS A C 1
ATOM 846 O O . HIS A 1 148 ? 9.865 12.113 52.065 1.000 119.923 336 HIS A O 1
ATOM 853 N N . SER A 1 149 ? 10.566 14.244 51.630 1.000 110.264 337 SER A N 1
ATOM 854 C CA . SER A 1 149 ? 11.123 13.938 50.324 1.000 107.157 337 SER A CA 1
ATOM 855 C C . SER A 1 149 ? 11.953 12.664 50.404 1.000 111.910 337 SER A C 1
ATOM 856 O O . SER A 1 149 ? 11.654 11.679 49.742 1.000 114.286 337 SER A O 1
ATOM 859 N N . GLN A 1 150 ? 12.978 12.687 51.255 1.000 109.205 338 GLN A N 1
ATOM 860 C CA . GLN A 1 150 ? 13.905 11.575 51.387 1.000 109.326 338 GLN A CA 1
ATOM 861 C C . GLN A 1 150 ? 13.159 10.268 51.637 1.000 111.124 338 GLN A C 1
ATOM 862 O O . GLN A 1 150 ? 13.637 9.215 51.219 1.000 125.346 338 GLN A O 1
ATOM 868 N N . ARG A 1 151 ? 12.015 10.334 52.338 1.000 117.974 339 ARG A N 1
ATOM 869 C CA . ARG A 1 151 ? 11.278 9.132 52.710 1.000 121.187 339 ARG A CA 1
ATOM 870 C C . ARG A 1 151 ? 10.510 8.632 51.490 1.000 107.051 339 ARG A C 1
ATOM 871 O O . ARG A 1 151 ? 10.750 7.514 51.006 1.000 129.729 339 ARG A O 1
ATOM 879 N N . VAL A 1 152 ? 9.644 9.502 50.954 1.000 96.670 340 VAL A N 1
ATOM 880 C CA . VAL A 1 152 ? 8.892 9.132 49.761 1.000 100.441 340 VAL A CA 1
ATOM 881 C C . VAL A 1 152 ? 9.844 8.550 48.713 1.000 100.321 340 VAL A C 1
ATOM 882 O O . VAL A 1 152 ? 9.610 7.478 48.133 1.000 104.940 340 VAL A O 1
ATOM 886 N N . GLY A 1 153 ? 10.930 9.289 48.478 1.000 92.550 341 GLY A N 1
ATOM 887 C CA . GLY A 1 153 ? 12.010 8.818 47.637 1.000 92.204 341 GLY A CA 1
ATOM 888 C C . GLY A 1 153 ? 12.308 7.349 47.893 1.000 92.727 341 GLY A C 1
ATOM 889 O O . GLY A 1 153 ? 12.090 6.508 47.024 1.000 80.104 341 GLY A O 1
ATOM 890 N N . TYR A 1 154 ? 12.767 7.057 49.115 1.000 103.331 342 TYR A N 1
ATOM 891 C CA . TYR A 1 154 ? 13.234 5.722 49.448 1.000 110.455 342 TYR A CA 1
ATOM 892 C C . TYR A 1 154 ? 12.125 4.701 49.155 1.000 115.441 342 TYR A C 1
ATOM 893 O O . TYR A 1 154 ? 12.364 3.665 48.512 1.000 105.862 342 TYR A O 1
ATOM 902 N N . ASP A 1 155 ? 10.897 5.003 49.609 1.000 116.582 343 ASP A N 1
ATOM 903 C CA . ASP A 1 155 ? 9.796 4.067 49.433 1.000 106.119 343 ASP A CA 1
ATOM 904 C C . ASP A 1 155 ? 9.608 3.773 47.940 1.000 101.621 343 ASP A C 1
ATOM 905 O O . ASP A 1 155 ? 9.458 2.609 47.527 1.000 109.348 343 ASP A O 1
ATOM 910 N N . VAL A 1 156 ? 9.643 4.844 47.128 1.000 99.003 344 VAL A N 1
ATOM 911 C CA . VAL A 1 156 ? 9.470 4.708 45.687 1.000 93.113 344 VAL A CA 1
ATOM 912 C C . VAL A 1 156 ? 10.604 3.867 45.101 1.000 92.635 344 VAL A C 1
ATOM 913 O O . VAL A 1 156 ? 10.374 2.989 44.264 1.000 98.908 344 VAL A O 1
ATOM 917 N N . ALA A 1 157 ? 11.830 4.138 45.559 1.000 85.996 345 ALA A N 1
ATOM 918 C CA . ALA A 1 157 ? 12.999 3.384 45.141 1.000 83.225 345 ALA A CA 1
ATOM 919 C C . ALA A 1 157 ? 12.814 1.893 45.399 1.000 88.885 345 ALA A C 1
ATOM 920 O O . ALA A 1 157 ? 12.950 1.071 44.484 1.000 83.150 345 ALA A O 1
ATOM 922 N N . THR A 1 158 ? 12.512 1.561 46.659 1.000 104.222 346 THR A N 1
ATOM 923 C CA . THR A 1 158 ? 12.119 0.206 47.015 1.000 115.390 346 THR A CA 1
ATOM 924 C C . THR A 1 158 ? 11.151 -0.350 45.968 1.000 114.883 346 THR A C 1
ATOM 925 O O . THR A 1 158 ? 11.475 -1.297 45.238 1.000 122.993 346 THR A O 1
ATOM 929 N N . ASN A 1 159 ? 9.964 0.262 45.891 1.000 106.176 347 ASN A N 1
ATOM 930 C CA . ASN A 1 159 ? 8.970 -0.188 44.931 1.000 109.169 347 ASN A CA 1
ATOM 931 C C . ASN A 1 159 ? 9.624 -0.518 43.593 1.000 106.011 347 ASN A C 1
ATOM 932 O O . ASN A 1 159 ? 9.418 -1.613 43.071 1.000 105.108 347 ASN A O 1
ATOM 937 N N . MET A 1 160 ? 10.398 0.447 43.063 1.000 105.461 348 MET A N 1
ATOM 938 C CA . MET A 1 160 ? 10.958 0.374 41.716 1.000 101.125 348 MET A CA 1
ATOM 939 C C . MET A 1 160 ? 11.897 -0.824 41.582 1.000 97.155 348 MET A C 1
ATOM 940 O O . MET A 1 160 ? 11.760 -1.645 40.666 1.000 89.096 348 MET A O 1
ATOM 945 N N . LEU A 1 161 ? 12.886 -0.889 42.479 1.000 90.821 349 LEU A N 1
ATOM 946 C CA . LEU A 1 161 ? 13.802 -2.017 42.477 1.000 91.067 349 LEU A CA 1
ATOM 947 C C . LEU A 1 161 ? 12.976 -3.300 42.431 1.000 99.634 349 LEU A C 1
ATOM 948 O O . LEU A 1 161 ? 13.268 -4.215 41.651 1.000 98.286 349 LEU A O 1
ATOM 953 N N . GLY A 1 162 ? 11.923 -3.326 43.262 1.000 105.977 350 GLY A N 1
ATOM 954 C CA . GLY A 1 162 ? 10.982 -4.431 43.270 1.000 106.003 350 GLY A CA 1
ATOM 955 C C . GLY A 1 162 ? 10.708 -4.953 41.864 1.000 107.441 350 GLY A C 1
ATOM 956 O O . GLY A 1 162 ? 10.853 -6.143 41.608 1.000 112.460 350 GLY A O 1
ATOM 957 N N . GLN A 1 163 ? 10.336 -4.036 40.963 1.000 112.407 351 GLN A N 1
ATOM 958 C CA . GLN A 1 163 ? 9.931 -4.371 39.606 1.000 105.849 351 GLN A CA 1
ATOM 959 C C . GLN A 1 163 ? 11.163 -4.627 38.742 1.000 108.142 351 GLN A C 1
ATOM 960 O O . GLN A 1 163 ? 11.159 -5.524 37.899 1.000 112.436 351 GLN A O 1
ATOM 966 N N . LEU A 1 164 ? 12.208 -3.811 38.940 1.000 99.752 352 LEU A N 1
ATOM 967 C CA . LEU A 1 164 ? 13.408 -3.929 38.125 1.000 96.633 352 LEU A CA 1
ATOM 968 C C . LEU A 1 164 ? 13.993 -5.337 38.258 1.000 103.553 352 LEU A C 1
ATOM 969 O O . LEU A 1 164 ? 14.355 -5.976 37.254 1.000 112.838 352 LEU A O 1
ATOM 974 N N . GLU A 1 165 ? 14.016 -5.850 39.499 1.000 107.691 353 GLU A N 1
ATOM 975 C CA . GLU A 1 165 ? 14.587 -7.170 39.721 1.000 102.724 353 GLU A CA 1
ATOM 976 C C . GLU A 1 165 ? 13.718 -8.238 39.056 1.000 95.972 353 GLU A C 1
ATOM 977 O O . GLU A 1 165 ? 14.162 -9.377 38.932 1.000 94.032 353 GLU A O 1
ATOM 983 N N . ARG A 1 166 ? 12.515 -7.883 38.575 1.000 89.670 354 ARG A N 1
ATOM 984 C CA . ARG A 1 166 ? 11.723 -8.848 37.833 1.000 90.473 354 ARG A CA 1
ATOM 985 C C . ARG A 1 166 ? 12.246 -8.955 36.402 1.000 108.937 354 ARG A C 1
ATOM 986 O O . ARG A 1 166 ? 12.107 -10.028 35.821 1.000 131.360 354 ARG A O 1
ATOM 994 N N . ILE A 1 167 ? 12.855 -7.885 35.840 1.000 115.888 355 ILE A N 1
ATOM 995 C CA . ILE A 1 167 ? 13.226 -7.891 34.422 1.000 108.323 355 ILE A CA 1
ATOM 996 C C . ILE A 1 167 ? 14.734 -7.951 34.223 1.000 113.286 355 ILE A C 1
ATOM 997 O O . ILE A 1 167 ? 15.184 -8.211 33.109 1.000 114.744 355 ILE A O 1
ATOM 1002 N N . GLY A 1 168 ? 15.498 -7.608 35.266 1.000 121.623 356 GLY A N 1
ATOM 1003 C CA . GLY A 1 168 ? 16.940 -7.783 35.228 1.000 113.159 356 GLY A CA 1
ATOM 1004 C C . GLY A 1 168 ? 17.454 -8.279 36.568 1.000 101.548 356 GLY A C 1
ATOM 1005 O O . GLY A 1 168 ? 16.687 -8.841 37.333 1.000 125.349 356 GLY A O 1
ATOM 1006 N N . SER A 1 169 ? 18.750 -8.087 36.830 1.000 105.995 357 SER A N 1
ATOM 1007 C CA . SER A 1 169 ? 19.270 -8.163 38.185 1.000 105.617 357 SER A CA 1
ATOM 1008 C C . SER A 1 169 ? 19.662 -6.759 38.654 1.000 86.269 357 SER A C 1
ATOM 1009 O O . SER A 1 169 ? 19.755 -5.807 37.875 1.000 82.325 357 SER A O 1
ATOM 1012 N N . LEU A 1 170 ? 19.824 -6.641 39.968 1.000 76.078 358 LEU A N 1
ATOM 1013 C CA . LEU A 1 170 ? 20.161 -5.383 40.588 1.000 77.297 358 LEU A CA 1
ATOM 1014 C C . LEU A 1 170 ? 21.635 -5.433 40.956 1.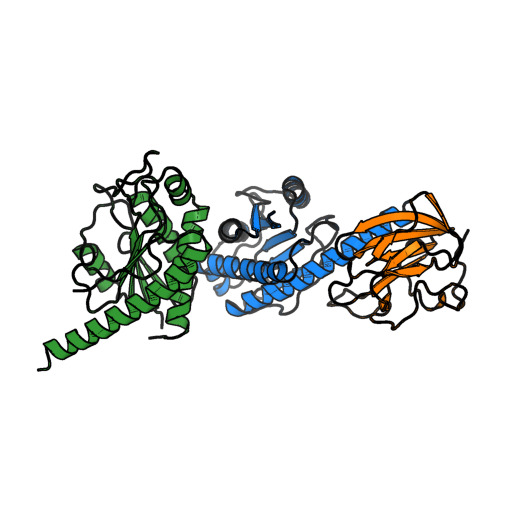000 82.221 358 LEU A C 1
ATOM 1015 O O . LEU A 1 170 ? 22.141 -6.418 41.468 1.000 101.743 358 LEU A O 1
ATOM 1020 N N . HIS A 1 171 ? 22.327 -4.357 40.632 1.000 85.485 359 HIS A N 1
ATOM 1021 C CA . HIS A 1 171 ? 23.683 -4.151 41.083 1.000 86.156 359 HIS A CA 1
ATOM 1022 C C . HIS A 1 171 ? 23.631 -3.673 42.532 1.000 79.257 359 HIS A C 1
ATOM 1023 O O . HIS A 1 171 ? 24.656 -3.671 43.191 1.000 88.000 359 HIS A O 1
ATOM 1030 N N . LYS A 1 172 ? 22.468 -3.198 42.998 1.000 83.740 360 LYS A N 1
ATOM 1031 C CA . LYS A 1 172 ? 22.279 -2.804 44.389 1.000 103.664 360 LYS A CA 1
ATOM 1032 C C . LYS A 1 172 ? 20.804 -2.938 44.741 1.000 115.964 360 LYS A C 1
ATOM 1033 O O . LYS A 1 172 ? 19.958 -2.247 44.178 1.000 119.333 360 LYS A O 1
ATOM 1039 N N . ARG A 1 173 ? 20.508 -3.832 45.686 1.000 111.996 361 ARG A N 1
ATOM 1040 C CA . ARG A 1 173 ? 19.140 -4.257 45.889 1.000 102.251 361 ARG A CA 1
ATOM 1041 C C . ARG A 1 173 ? 18.463 -3.324 46.884 1.000 103.267 361 ARG A C 1
ATOM 1042 O O . ARG A 1 173 ? 17.247 -3.358 47.022 1.000 109.100 361 ARG A O 1
ATOM 1050 N N . ARG A 1 174 ? 19.248 -2.470 47.546 1.000 108.727 362 ARG A N 1
ATOM 1051 C CA . ARG A 1 174 ? 18.713 -1.437 48.413 1.000 106.456 362 ARG A CA 1
ATOM 1052 C C . ARG A 1 174 ? 18.934 -0.090 47.739 1.000 94.835 362 ARG A C 1
ATOM 1053 O O . ARG A 1 174 ? 19.867 0.080 46.960 1.000 90.900 362 ARG A O 1
ATOM 1061 N N . PRO A 1 175 ? 18.065 0.897 48.019 1.000 92.355 363 PRO A N 1
ATOM 1062 C CA . PRO A 1 175 ? 18.216 2.250 47.497 1.000 96.938 363 PRO A CA 1
ATOM 1063 C C . PRO A 1 175 ? 19.412 2.980 48.074 1.000 99.900 363 PRO A C 1
ATOM 1064 O O . PRO A 1 175 ? 19.498 3.089 49.295 1.000 117.564 363 PRO A O 1
ATOM 1068 N N . GLU A 1 176 ? 20.293 3.501 47.205 1.000 104.713 364 GLU A N 1
ATOM 1069 C CA . GLU A 1 176 ? 21.503 4.160 47.686 1.000 108.860 364 GLU A CA 1
ATOM 1070 C C . GLU A 1 176 ? 21.241 5.656 47.845 1.000 112.378 364 GLU A C 1
ATOM 1071 O O . GLU A 1 176 ? 20.730 6.293 46.935 1.000 139.678 364 GLU A O 1
ATOM 1077 N N . HIS A 1 177 ? 21.559 6.215 49.014 1.000 122.778 365 HIS A N 1
ATOM 1078 C CA . HIS A 1 177 ? 21.340 7.634 49.245 1.000 144.179 365 HIS A CA 1
ATOM 1079 C C . HIS A 1 177 ? 22.490 8.355 48.540 1.000 146.953 365 HIS A C 1
ATOM 1080 O O . HIS A 1 177 ? 23.551 7.760 48.360 1.000 164.051 365 HIS A O 1
ATOM 1087 N N . ALA A 1 178 ? 22.246 9.585 48.059 1.000 149.630 366 ALA A N 1
ATOM 1088 C CA . ALA A 1 178 ? 23.271 10.359 47.363 1.000 132.949 366 ALA A CA 1
ATOM 1089 C C . ALA A 1 178 ? 22.780 11.784 47.130 1.000 145.324 366 ALA A C 1
ATOM 1090 O O . ALA A 1 178 ? 21.570 12.023 47.222 1.000 192.863 366 ALA A O 1
ATOM 1092 N N . SER A 1 179 ? 23.700 12.719 46.826 1.000 142.082 367 SER A N 1
ATOM 1093 C CA . SER A 1 179 ? 23.287 14.028 46.329 1.000 158.237 367 SER A CA 1
ATOM 1094 C C . SER A 1 179 ? 23.583 14.109 44.828 1.000 160.136 367 SER A C 1
ATOM 1095 O O . SER A 1 179 ? 23.283 13.168 44.105 1.000 150.187 367 SER A O 1
ATOM 1098 N N . LEU A 1 180 ? 24.189 15.208 44.367 1.000 176.002 368 LEU A N 1
ATOM 1099 C CA . LEU A 1 180 ? 24.165 15.640 42.970 1.000 186.749 368 LEU A CA 1
ATOM 1100 C C . LEU A 1 180 ? 22.751 16.137 42.642 1.000 165.038 368 LEU A C 1
ATOM 1101 O O . LEU A 1 180 ? 22.265 17.036 43.322 1.000 143.885 368 LEU A O 1
ATOM 1106 N N . GLY A 1 181 ? 22.073 15.503 41.672 1.000 186.792 369 GLY A N 1
ATOM 1107 C CA . GLY A 1 181 ? 20.958 16.093 40.942 1.000 199.794 369 GLY A CA 1
ATOM 1108 C C . GLY A 1 181 ? 19.769 16.4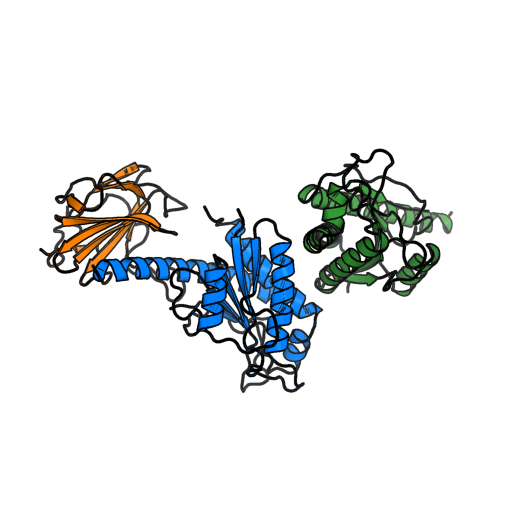02 41.847 1.000 198.436 369 GLY A C 1
ATOM 1109 O O . GLY A 1 181 ? 19.726 15.919 42.981 1.000 189.144 369 GLY A O 1
ATOM 1110 N N . VAL A 1 182 ? 18.853 17.249 41.347 1.000 192.092 370 VAL A N 1
ATOM 1111 C CA . VAL A 1 182 ? 17.794 17.847 42.157 1.000 218.843 370 VAL A CA 1
ATOM 1112 C C . VAL A 1 182 ? 18.268 19.195 42.723 1.000 272.132 370 VAL A C 1
ATOM 1113 O O . VAL A 1 182 ? 17.443 20.006 43.144 1.000 311.877 370 VAL A O 1
ATOM 1117 N N . LEU A 1 183 ? 19.601 19.387 42.775 1.000 302.953 371 LEU A N 1
ATOM 1118 C CA . LEU A 1 183 ? 20.292 20.645 43.057 1.000 267.133 371 LEU A CA 1
ATOM 1119 C C . LEU A 1 183 ? 19.908 21.223 44.420 1.000 269.336 371 LEU A C 1
ATOM 1120 O O . LEU A 1 183 ? 20.748 21.325 45.316 1.000 242.183 371 LEU A O 1
ATOM 1125 N N . ARG A 1 184 ? 18.649 21.672 44.513 1.000 261.510 372 ARG A N 1
ATOM 1126 C CA . ARG A 1 184 ? 18.012 22.047 45.765 1.000 223.912 372 ARG A CA 1
ATOM 1127 C C . ARG A 1 184 ? 16.500 21.988 45.548 1.000 221.108 372 ARG A C 1
ATOM 1128 O O . ARG A 1 184 ? 15.824 23.010 45.457 1.000 154.181 372 ARG A O 1
ATOM 1136 N N . SER A 1 185 ? 16.006 20.746 45.434 1.000 247.499 373 SER A N 1
ATOM 1137 C CA . SER A 1 185 ? 14.596 20.421 45.584 1.000 221.632 373 SER A CA 1
ATOM 1138 C C . SER A 1 185 ? 14.410 19.624 46.878 1.000 202.370 373 SER A C 1
ATOM 1139 O O . SER A 1 185 ? 14.330 18.396 46.850 1.000 194.546 373 SER A O 1
ATOM 1142 N N . PRO A 1 186 ? 14.313 20.286 48.057 1.000 179.218 374 PRO A N 1
ATOM 1143 C CA . PRO A 1 186 ? 13.845 19.618 49.267 1.000 155.524 374 PRO A CA 1
ATOM 1144 C C . PRO A 1 186 ? 12.333 19.433 49.208 1.000 150.291 374 PRO A C 1
ATOM 1145 O O . PRO A 1 186 ? 11.780 18.658 49.979 1.000 170.375 374 PRO A O 1
ATOM 1149 N N . ASP A 1 187 ? 11.681 20.137 48.274 1.000 143.695 375 ASP A N 1
ATOM 1150 C CA . ASP A 1 187 ? 10.233 20.138 48.183 1.000 147.517 375 ASP A CA 1
ATOM 1151 C C . ASP A 1 187 ? 9.757 19.026 47.250 1.000 136.672 375 ASP A C 1
ATOM 1152 O O . ASP A 1 187 ? 8.685 18.487 47.517 1.000 130.078 375 ASP A O 1
ATOM 1157 N N . ILE A 1 188 ? 10.519 18.686 46.186 1.000 130.724 376 ILE A N 1
ATOM 1158 C CA . ILE A 1 188 ? 10.083 17.664 45.227 1.000 124.859 376 ILE A CA 1
ATOM 1159 C C . ILE A 1 188 ? 10.936 16.403 45.356 1.000 107.648 376 ILE A C 1
ATOM 1160 O O . ILE A 1 188 ? 12.102 16.428 44.997 1.000 139.680 376 ILE A O 1
ATOM 1165 N N . PRO A 1 189 ? 10.393 15.264 45.847 1.000 89.662 377 PRO A N 1
ATOM 1166 C CA . PRO A 1 189 ? 11.150 14.022 45.959 1.000 89.387 377 PRO A CA 1
ATOM 1167 C C . PRO A 1 189 ? 11.600 13.500 44.601 1.000 101.777 377 PRO A C 1
ATOM 1168 O O . PRO A 1 189 ? 10.910 13.677 43.587 1.000 121.588 377 PRO A O 1
ATOM 1172 N N . SER A 1 190 ? 12.765 12.841 44.611 1.000 105.662 378 SER A N 1
ATOM 1173 C CA . SER A 1 190 ? 13.427 12.449 43.380 1.000 101.216 378 SER A CA 1
ATOM 1174 C C . SER A 1 190 ? 14.126 11.108 43.542 1.000 86.865 378 SER A C 1
ATOM 1175 O O . SER A 1 190 ? 14.638 10.798 44.609 1.000 81.683 378 SER A O 1
ATOM 1178 N N . VAL A 1 191 ? 14.169 10.334 42.459 1.000 90.380 379 VAL A N 1
ATOM 1179 C CA . VAL A 1 191 ? 14.984 9.128 42.437 1.000 88.490 379 VAL A CA 1
ATOM 1180 C C . VAL A 1 191 ? 15.781 9.070 41.139 1.000 92.708 379 VAL A C 1
ATOM 1181 O O . VAL A 1 191 ? 15.338 9.561 40.107 1.000 104.103 379 VAL A O 1
ATOM 1185 N N . LEU A 1 192 ? 16.942 8.419 41.197 1.000 94.237 380 LEU A N 1
ATOM 1186 C CA . LEU A 1 192 ? 17.741 8.190 40.002 1.000 84.373 380 LEU A CA 1
ATOM 1187 C C . LEU A 1 192 ? 17.770 6.691 39.704 1.000 74.492 380 LEU A C 1
ATOM 1188 O O . LEU A 1 192 ? 18.117 5.894 40.559 1.000 88.660 380 LEU A O 1
ATOM 1193 N N . VAL A 1 193 ? 17.374 6.315 38.493 1.000 67.376 381 VAL A N 1
ATOM 1194 C CA . VAL A 1 193 ? 17.352 4.923 38.104 1.000 68.021 381 VAL A CA 1
ATOM 1195 C C . VAL A 1 193 ? 18.519 4.646 37.173 1.000 73.171 381 VAL A C 1
ATOM 1196 O O . VAL A 1 193 ? 18.521 5.119 36.034 1.000 106.787 381 VAL A O 1
ATOM 1200 N N . GLU A 1 194 ? 19.500 3.873 37.653 1.000 73.675 382 GLU A N 1
ATOM 1201 C CA . GLU A 1 194 ? 20.515 3.352 36.752 1.000 71.865 382 GLU A CA 1
ATOM 1202 C C . GLU A 1 194 ? 19.939 2.087 36.132 1.000 70.133 382 GLU A C 1
ATOM 1203 O O . GLU A 1 194 ? 19.847 1.066 36.799 1.000 92.373 382 GLU A O 1
ATOM 1209 N N . THR A 1 195 ? 19.542 2.182 34.866 1.000 69.916 383 THR A N 1
ATOM 1210 C CA . THR A 1 195 ? 18.780 1.138 34.207 1.000 73.923 383 THR A CA 1
ATOM 1211 C C . THR A 1 195 ? 19.591 -0.132 33.956 1.000 80.038 383 THR A C 1
ATOM 1212 O O . THR A 1 195 ? 19.016 -1.151 33.554 1.000 77.460 383 THR A O 1
ATOM 1216 N N . GLY A 1 196 ? 20.915 -0.053 34.151 1.000 83.866 384 GLY A N 1
ATOM 1217 C CA . GLY A 1 196 ? 21.817 -1.138 33.789 1.000 94.492 384 GLY A CA 1
ATOM 1218 C C . GLY A 1 196 ? 23.209 -0.600 33.484 1.000 97.213 384 GLY A C 1
ATOM 1219 O O . GLY A 1 196 ? 23.419 0.595 33.578 1.000 102.085 384 GLY A O 1
ATOM 1220 N N . PHE A 1 197 ? 24.155 -1.463 33.114 1.000 93.455 385 PHE A N 1
ATOM 1221 C CA . PHE A 1 197 ? 25.509 -1.002 32.883 1.000 92.286 385 PHE A CA 1
ATOM 1222 C C . PHE A 1 197 ? 25.777 -1.022 31.386 1.000 93.576 385 PHE A C 1
ATOM 1223 O O . PHE A 1 197 ? 25.981 -2.083 30.791 1.000 112.658 385 PHE A O 1
ATOM 1231 N N . ILE A 1 198 ? 25.825 0.174 30.790 1.000 94.094 386 ILE A N 1
ATOM 1232 C CA . ILE A 1 198 ? 25.991 0.288 29.348 1.000 93.608 386 ILE A CA 1
ATOM 1233 C C . ILE A 1 198 ? 27.421 -0.094 28.983 1.000 93.115 386 ILE A C 1
ATOM 1234 O O . ILE A 1 198 ? 27.703 -0.344 27.812 1.000 94.418 386 ILE A O 1
ATOM 1239 N N . SER A 1 199 ? 28.285 -0.170 30.014 1.000 92.959 387 SER A N 1
ATOM 1240 C CA . SER A 1 199 ? 29.636 -0.698 29.903 1.000 89.804 387 SER A CA 1
ATOM 1241 C C . SER A 1 199 ? 29.638 -2.185 29.559 1.000 90.246 387 SER A C 1
ATOM 1242 O O . SER A 1 199 ? 30.590 -2.625 28.937 1.000 98.495 387 SER A O 1
ATOM 1245 N N . ASN A 1 200 ? 28.594 -2.943 29.942 1.000 103.538 388 ASN A N 1
ATOM 1246 C CA . ASN A 1 200 ? 28.594 -4.395 29.773 1.000 101.213 388 ASN A CA 1
ATOM 1247 C C . ASN A 1 200 ? 28.006 -4.781 28.410 1.000 93.284 388 ASN A C 1
ATOM 1248 O O . ASN A 1 200 ? 26.805 -4.625 28.176 1.000 105.291 388 ASN A O 1
ATOM 1253 N N . HIS A 1 201 ? 28.859 -5.366 27.549 1.000 95.323 389 HIS A N 1
ATOM 1254 C CA . HIS A 1 201 ? 28.547 -5.632 26.151 1.000 107.096 389 HIS A CA 1
ATOM 1255 C C . HIS A 1 201 ? 27.166 -6.278 26.027 1.000 110.008 389 HIS A C 1
ATOM 1256 O O . HIS A 1 201 ? 26.522 -6.139 24.995 1.000 120.440 389 HIS A O 1
ATOM 1263 N N . GLY A 1 202 ? 26.741 -7.031 27.055 1.000 106.393 390 GLY A N 1
ATOM 1264 C CA . GLY A 1 202 ? 25.439 -7.680 27.068 1.000 100.292 390 GLY A CA 1
ATOM 1265 C C . GLY A 1 202 ? 24.322 -6.678 27.329 1.000 112.816 390 GLY A C 1
ATOM 1266 O O . GLY A 1 202 ? 23.467 -6.485 26.462 1.000 131.162 390 GLY A O 1
ATOM 1267 N N . GLU A 1 203 ? 24.385 -6.009 28.500 1.000 113.952 391 GLU A N 1
ATOM 1268 C CA . GLU A 1 203 ? 23.336 -5.094 28.944 1.000 93.045 391 GLU A CA 1
ATOM 1269 C C . GLU A 1 203 ? 23.234 -3.913 27.997 1.000 107.775 391 GLU A C 1
ATOM 1270 O O . GLU A 1 203 ? 22.131 -3.502 27.697 1.000 109.599 391 GLU A O 1
ATOM 1276 N N . GLU A 1 204 ? 24.368 -3.408 27.497 1.000 123.334 392 GLU A N 1
ATOM 1277 C CA . GLU A 1 204 ? 24.347 -2.440 26.408 1.000 110.595 392 GLU A CA 1
ATOM 1278 C C . GLU A 1 204 ? 23.306 -2.856 25.360 1.000 103.743 392 GLU A C 1
ATOM 1279 O O . GLU A 1 204 ? 22.408 -2.073 25.017 1.000 122.641 392 GLU A O 1
ATOM 1285 N N . ARG A 1 205 ? 23.379 -4.112 24.891 1.000 89.469 393 ARG A N 1
ATOM 1286 C CA . ARG A 1 205 ? 22.505 -4.547 23.815 1.000 95.807 393 ARG A CA 1
ATOM 1287 C C . ARG A 1 205 ? 21.049 -4.513 24.270 1.000 101.762 393 ARG A C 1
ATOM 1288 O O . ARG A 1 205 ? 20.169 -4.261 23.454 1.000 101.206 393 ARG A O 1
ATOM 1296 N N . LEU A 1 206 ? 20.795 -4.764 25.566 1.000 124.645 394 LEU A N 1
ATOM 1297 C CA . LEU A 1 206 ? 19.429 -4.777 26.080 1.000 115.315 394 LEU A CA 1
ATOM 1298 C C . LEU A 1 206 ? 18.937 -3.340 26.185 1.000 103.464 394 LEU A C 1
ATOM 1299 O O . LEU A 1 206 ? 17.814 -3.067 25.816 1.000 121.466 394 LEU A O 1
ATOM 1304 N N . LEU A 1 207 ? 19.783 -2.444 26.702 1.000 85.172 395 LEU A N 1
ATOM 1305 C CA . LEU A 1 207 ? 19.482 -1.033 26.839 1.000 78.777 395 LEU A CA 1
ATOM 1306 C C . LEU A 1 207 ? 19.327 -0.362 25.480 1.000 92.812 395 LEU A C 1
ATOM 1307 O O . LEU A 1 207 ? 18.742 0.715 25.414 1.000 100.301 395 LEU A O 1
ATOM 1312 N N . ALA A 1 208 ? 19.844 -0.969 24.404 1.000 94.681 396 ALA A N 1
ATOM 1313 C CA . ALA A 1 208 ? 19.528 -0.442 23.085 1.000 96.981 396 ALA A CA 1
ATOM 1314 C C . ALA A 1 208 ? 18.306 -1.136 22.485 1.000 85.199 396 ALA A C 1
ATOM 1315 O O . ALA A 1 208 ? 18.006 -0.980 21.309 1.000 102.547 396 ALA A O 1
ATOM 1317 N N . SER A 1 209 ? 17.572 -1.874 23.299 1.000 82.137 397 SER A N 1
ATOM 1318 C CA . SER A 1 209 ? 16.512 -2.738 22.815 1.000 106.105 397 SER A CA 1
ATOM 1319 C C . SER A 1 209 ? 15.181 -2.050 23.090 1.000 107.540 397 SER A C 1
ATOM 1320 O O . SER A 1 209 ? 14.813 -1.858 24.251 1.000 113.967 397 SER A O 1
ATOM 1323 N N . ASP A 1 210 ? 14.442 -1.714 22.031 1.000 111.674 398 ASP A N 1
ATOM 1324 C CA . ASP A 1 210 ? 13.144 -1.091 22.242 1.000 116.918 398 ASP A CA 1
ATOM 1325 C C . ASP A 1 210 ? 12.385 -1.874 23.305 1.000 113.170 398 ASP A C 1
ATOM 1326 O O . ASP A 1 210 ? 11.923 -1.294 24.281 1.000 138.291 398 ASP A O 1
ATOM 1331 N N . GLU A 1 211 ? 12.294 -3.193 23.114 1.000 110.069 399 GLU A N 1
ATOM 1332 C CA . GLU A 1 211 ? 11.645 -4.091 24.054 1.000 104.836 399 GLU A CA 1
ATOM 1333 C C . GLU A 1 211 ? 12.112 -3.803 25.483 1.000 96.479 399 GLU A C 1
ATOM 1334 O O . GLU A 1 211 ? 11.295 -3.562 26.368 1.000 99.623 399 GLU A O 1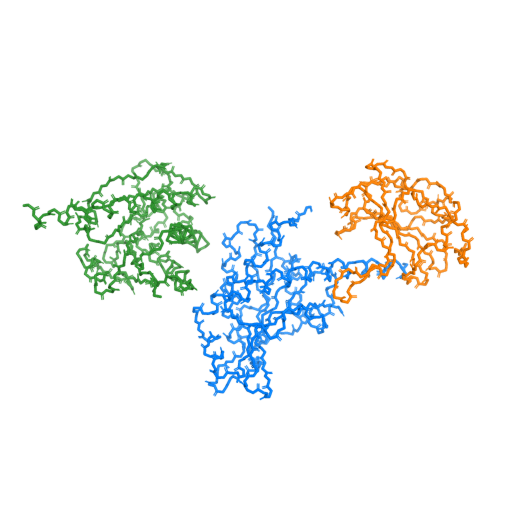
ATOM 1340 N N . TYR A 1 212 ? 13.425 -3.820 25.720 1.000 85.565 400 TYR A N 1
ATOM 1341 C CA . TYR A 1 212 ? 13.910 -3.799 27.090 1.000 80.219 400 TYR A CA 1
ATOM 1342 C C . TYR A 1 212 ? 13.772 -2.400 27.684 1.000 77.652 400 TYR A C 1
ATOM 1343 O O . TYR A 1 212 ? 13.492 -2.261 28.865 1.000 82.215 400 TYR A O 1
ATOM 1352 N N . GLN A 1 213 ? 13.983 -1.357 26.878 1.000 83.815 401 GLN A N 1
ATOM 1353 C CA . GLN A 1 213 ? 13.670 -0.003 27.302 1.000 85.802 401 GLN A CA 1
ATOM 1354 C C . GLN A 1 213 ? 12.209 0.048 27.733 1.000 91.911 401 GLN A C 1
ATOM 1355 O O . GLN A 1 213 ? 11.885 0.640 28.764 1.000 106.348 401 GLN A O 1
ATOM 1361 N N . GLN A 1 214 ? 11.335 -0.576 26.925 1.000 94.788 402 GLN A N 1
ATOM 1362 C CA . GLN A 1 214 ? 9.921 -0.661 27.262 1.000 92.452 402 GLN A CA 1
ATOM 1363 C C . GLN A 1 214 ? 9.815 -1.341 28.620 1.000 83.382 402 GLN A C 1
ATOM 1364 O O . GLN A 1 214 ? 9.152 -0.811 29.497 1.000 72.981 402 GLN A O 1
ATOM 1370 N N . ARG A 1 215 ? 10.513 -2.464 28.825 1.000 82.338 403 ARG A N 1
ATOM 1371 C CA . ARG A 1 215 ? 10.354 -3.184 30.082 1.000 88.294 403 ARG A CA 1
ATOM 1372 C C . ARG A 1 215 ? 10.809 -2.318 31.250 1.000 83.312 403 ARG A C 1
ATOM 1373 O O . ARG A 1 215 ? 10.177 -2.350 32.303 1.000 94.510 403 ARG A O 1
ATOM 1381 N N . LEU A 1 216 ? 11.882 -1.544 31.046 1.000 81.704 404 LEU A N 1
ATOM 1382 C CA . LEU A 1 216 ? 12.386 -0.640 32.071 1.000 76.199 404 LEU A CA 1
ATOM 1383 C C . LEU A 1 216 ? 11.357 0.440 32.364 1.000 79.765 404 LEU A C 1
ATOM 1384 O O . LEU A 1 216 ? 11.104 0.761 33.526 1.000 86.173 404 LEU A O 1
ATOM 1389 N N . ALA A 1 217 ? 10.753 0.986 31.305 1.000 76.292 405 ALA A N 1
ATOM 1390 C CA . ALA A 1 217 ? 9.710 1.974 31.505 1.000 82.130 405 ALA A CA 1
ATOM 1391 C C . ALA A 1 217 ? 8.582 1.359 32.329 1.000 84.894 405 ALA A C 1
ATOM 1392 O O . ALA A 1 217 ? 8.164 1.941 33.331 1.000 78.432 405 ALA A O 1
ATOM 1394 N N . GLU A 1 218 ? 8.136 0.165 31.905 1.000 85.347 406 GLU A N 1
ATOM 1395 C CA . GLU A 1 218 ? 7.043 -0.564 32.529 1.000 86.049 406 GLU A CA 1
ATOM 1396 C C . GLU A 1 218 ? 7.371 -0.721 34.008 1.000 85.027 406 GLU A C 1
ATOM 1397 O O . GLU A 1 218 ? 6.562 -0.394 34.874 1.000 100.985 406 GLU A O 1
ATOM 1403 N N . ALA A 1 219 ? 8.584 -1.186 34.290 1.000 79.661 407 ALA A N 1
ATOM 1404 C CA . ALA A 1 219 ? 9.006 -1.365 35.664 1.000 86.846 407 ALA A CA 1
ATOM 1405 C C . ALA A 1 219 ? 8.956 -0.032 36.416 1.000 80.076 407 ALA A C 1
ATOM 1406 O O . ALA A 1 219 ? 8.268 0.107 37.428 1.000 98.856 407 ALA A O 1
ATOM 1408 N N . ILE A 1 220 ? 9.658 0.978 35.919 1.000 77.841 408 ILE A N 1
ATOM 1409 C CA . ILE A 1 220 ? 9.739 2.222 36.665 1.000 85.844 408 ILE A CA 1
ATOM 1410 C C . ILE A 1 220 ? 8.332 2.756 36.925 1.000 92.730 408 ILE A C 1
ATOM 1411 O O . ILE A 1 220 ? 8.099 3.417 37.938 1.000 83.205 408 ILE A O 1
ATOM 1416 N N . TYR A 1 221 ? 7.417 2.497 35.973 1.000 101.975 409 TYR A N 1
ATOM 1417 C CA . TYR A 1 221 ? 6.028 2.926 36.076 1.000 88.162 409 TYR A CA 1
ATOM 1418 C C . TYR A 1 221 ? 5.346 2.166 37.199 1.000 92.585 409 TYR A C 1
ATOM 1419 O O . TYR A 1 221 ? 4.892 2.781 38.165 1.000 91.735 409 TYR A O 1
ATOM 1428 N N . GLN A 1 222 ? 5.288 0.831 37.052 1.000 97.238 410 GLN A N 1
ATOM 1429 C CA . GLN A 1 222 ? 4.651 -0.004 38.059 1.000 96.120 410 GLN A CA 1
ATOM 1430 C C . GLN A 1 222 ? 5.167 0.420 39.432 1.000 82.572 410 GLN A C 1
ATOM 1431 O O . GLN A 1 222 ? 4.406 0.479 40.396 1.000 96.045 410 GLN A O 1
ATOM 1437 N N . GLY A 1 223 ? 6.453 0.766 39.498 1.000 85.047 411 GLY A N 1
ATOM 1438 C CA . GLY A 1 223 ? 7.057 1.163 40.760 1.000 90.655 411 GLY A CA 1
ATOM 1439 C C . GLY A 1 223 ? 6.356 2.360 41.390 1.000 88.361 411 GLY A C 1
ATOM 1440 O O . GLY A 1 223 ? 6.063 2.357 42.577 1.000 102.985 411 GLY A O 1
ATOM 1441 N N . LEU A 1 224 ? 6.125 3.397 40.588 1.000 84.209 412 LEU A N 1
ATOM 1442 C CA . LEU A 1 224 ? 5.428 4.586 41.037 1.000 82.408 412 LEU A CA 1
ATOM 1443 C C . LEU A 1 224 ? 3.977 4.231 41.328 1.000 85.343 412 LEU A C 1
ATOM 1444 O O . LEU A 1 224 ? 3.469 4.522 42.412 1.000 112.266 412 LEU A O 1
ATOM 1449 N N . ARG A 1 225 ? 3.328 3.592 40.349 1.000 82.179 413 ARG A N 1
ATOM 1450 C CA . ARG A 1 225 ? 1.922 3.241 40.469 1.000 86.305 413 ARG A CA 1
ATOM 1451 C C . ARG A 1 225 ? 1.671 2.580 41.817 1.000 93.024 413 ARG A C 1
ATOM 1452 O O . ARG A 1 225 ? 0.810 3.031 42.557 1.000 98.006 413 ARG A O 1
ATOM 1460 N N . ASN A 1 226 ? 2.439 1.521 42.120 1.000 103.934 414 ASN A N 1
ATOM 1461 C CA . ASN A 1 226 ? 2.331 0.806 43.387 1.000 96.006 414 ASN A CA 1
ATOM 1462 C C . ASN A 1 226 ? 2.413 1.778 44.566 1.000 94.175 414 ASN A C 1
ATOM 1463 O O . ASN A 1 226 ? 1.632 1.663 45.504 1.000 119.387 414 ASN A O 1
ATOM 1468 N N . TYR A 1 227 ? 3.361 2.718 44.547 1.000 75.510 415 TYR A N 1
ATOM 1469 C CA . TYR A 1 227 ? 3.499 3.633 45.663 1.000 80.479 415 TYR A CA 1
ATOM 1470 C C . TYR A 1 227 ? 2.291 4.563 45.749 1.000 92.575 415 TYR A C 1
ATOM 1471 O O . TYR A 1 227 ? 1.604 4.588 46.768 1.000 139.391 415 TYR A O 1
ATOM 1480 N N . PHE A 1 228 ? 2.016 5.319 44.685 1.000 97.602 416 PHE A N 1
ATOM 1481 C CA . PHE A 1 228 ? 1.030 6.392 44.768 1.000 99.752 416 PHE A CA 1
ATOM 1482 C C . PHE A 1 228 ? -0.380 5.829 44.933 1.000 103.649 416 PHE A C 1
ATOM 1483 O O . PHE A 1 228 ? -1.206 6.423 45.623 1.000 109.650 416 PHE A O 1
ATOM 1491 N N . GLN A 1 229 ? -0.635 4.696 44.274 1.000 112.044 417 GLN A N 1
ATOM 1492 C CA . GLN A 1 229 ? -1.760 3.826 44.576 1.000 119.561 417 GLN A CA 1
ATOM 1493 C C . GLN A 1 229 ? -1.988 3.780 46.087 1.000 124.090 417 GLN A C 1
ATOM 1494 O O . GLN A 1 229 ? -3.077 4.101 46.546 1.000 134.090 417 GLN A O 1
ATOM 1500 N N . ALA A 1 230 ? -0.946 3.421 46.851 1.000 132.983 418 ALA A N 1
ATOM 1501 C CA . ALA A 1 230 ? -1.073 3.174 48.284 1.000 127.950 418 ALA A CA 1
ATOM 1502 C C . ALA A 1 230 ? -0.968 4.460 49.114 1.000 125.656 418 ALA A C 1
ATOM 1503 O O . ALA A 1 230 ? -1.496 4.504 50.218 1.000 130.715 418 ALA A O 1
ATOM 1505 N N . HIS A 1 231 ? -0.301 5.508 48.606 1.000 123.753 419 HIS A N 1
ATOM 1506 C CA . HIS A 1 231 ? -0.194 6.768 49.329 1.000 112.000 419 HIS A CA 1
ATOM 1507 C C . HIS A 1 231 ? -0.632 7.936 48.455 1.000 118.553 419 HIS A C 1
ATOM 1508 O O . HIS A 1 231 ? 0.146 8.869 48.296 1.000 117.768 419 HIS A O 1
ATOM 1515 N N . PRO A 1 232 ? -1.864 7.955 47.883 1.000 140.500 420 PRO A N 1
ATOM 1516 C CA . PRO A 1 232 ? -2.264 9.001 46.938 1.000 153.792 420 PRO A CA 1
ATOM 1517 C C . PRO A 1 232 ? -2.019 10.394 47.504 1.000 159.242 420 PRO A C 1
ATOM 1518 O O . PRO A 1 232 ? -1.856 10.554 48.714 1.000 141.188 420 PRO A O 1
ATOM 1522 N N . LEU A 1 233 ? -1.997 11.394 46.613 1.000 173.667 421 LEU A N 1
ATOM 1523 C CA . LEU A 1 233 ? -1.836 12.772 47.038 1.000 187.958 421 LEU A CA 1
ATOM 1524 C C . LEU A 1 233 ? -3.150 13.237 47.649 1.000 206.235 421 LEU A C 1
ATOM 1525 O O . LEU A 1 233 ? -4.145 13.440 46.951 1.000 180.788 421 LEU A O 1
ATOM 1530 N N . GLN A 1 234 ? -3.106 13.329 48.983 1.000 231.335 422 GLN A N 1
ATOM 1531 C CA . GLN A 1 234 ? -4.257 13.580 49.829 1.000 225.308 422 GLN A CA 1
ATOM 1532 C C . GLN A 1 234 ? -4.355 15.093 50.064 1.000 214.499 422 GLN A C 1
ATOM 1533 O O . GLN A 1 234 ? -3.371 15.791 49.719 1.000 196.172 422 GLN A O 1
ATOM 1540 N N . GLY B 2 19 ? 13.350 33.832 77.100 1.000 166.636 297 GLY B N 1
ATOM 1541 C CA . GLY B 2 19 ? 14.440 33.984 76.115 1.000 176.501 297 GLY B CA 1
ATOM 1542 C C . GLY B 2 19 ? 15.392 32.785 76.104 1.000 186.723 297 GLY B C 1
ATOM 1543 O O . GLY B 2 19 ? 16.605 32.957 75.998 1.000 166.552 297 GLY B O 1
ATOM 1544 N N . GLY B 2 20 ? 14.832 31.570 76.203 1.000 192.518 298 GLY B N 1
ATOM 1545 C CA . GLY B 2 20 ? 15.604 30.340 76.093 1.000 168.952 298 GLY B CA 1
ATOM 1546 C C . GLY B 2 20 ? 14.941 29.188 76.842 1.000 152.770 298 GLY B C 1
ATOM 1547 O O . GLY B 2 20 ? 14.428 29.382 77.945 1.000 152.780 298 GLY B O 1
ATOM 1548 N N . LEU B 2 21 ? 14.961 27.994 76.234 1.000 129.710 299 LEU B N 1
ATOM 1549 C CA . LEU B 2 21 ? 14.454 26.794 76.888 1.000 130.564 299 LEU B CA 1
ATOM 1550 C C . LEU B 2 21 ? 15.371 26.404 78.044 1.000 135.849 299 LEU B C 1
ATOM 1551 O O . LEU B 2 21 ? 14.971 25.663 78.943 1.000 122.025 299 LEU B O 1
ATOM 1556 N N . GLY B 2 22 ? 16.622 26.871 77.984 1.000 143.208 300 GLY B N 1
ATOM 1557 C CA . GLY B 2 22 ? 17.633 26.427 78.922 1.000 145.790 300 GLY B CA 1
ATOM 1558 C C . GLY B 2 22 ? 17.955 24.948 78.726 1.000 145.155 300 GLY B C 1
ATOM 1559 O O . GLY B 2 22 ? 17.519 24.319 77.767 1.000 136.995 300 GLY B O 1
ATOM 1560 N N . SER B 2 23 ? 18.711 24.397 79.670 1.000 144.730 301 SER B N 1
ATOM 1561 C CA . SER B 2 23 ? 19.337 23.105 79.485 1.000 133.951 301 SER B CA 1
ATOM 1562 C C . SER B 2 23 ? 18.429 22.004 80.020 1.000 128.666 301 SER B C 1
ATOM 1563 O O . SER B 2 23 ? 17.725 22.186 81.017 1.000 113.695 301 SER B O 1
ATOM 1566 N N . PRO B 2 24 ? 18.462 20.811 79.383 1.000 133.675 302 PRO B N 1
ATOM 1567 C CA . PRO B 2 24 ? 17.444 19.783 79.606 1.000 132.191 302 PRO B CA 1
ATOM 1568 C C . PRO B 2 24 ? 17.359 19.361 81.068 1.000 111.479 302 PRO B C 1
ATOM 1569 O O . PRO B 2 24 ? 18.366 18.956 81.623 1.000 124.764 302 PRO B O 1
ATOM 1573 N N . ARG B 2 25 ? 16.183 19.424 81.696 1.000 103.758 303 ARG B N 1
ATOM 1574 C CA . ARG B 2 25 ? 16.120 19.015 83.093 1.000 125.238 303 ARG B CA 1
ATOM 1575 C C . ARG B 2 25 ? 14.688 18.682 83.500 1.000 113.325 303 ARG B C 1
ATOM 1576 O O . ARG B 2 25 ? 14.188 19.173 84.505 1.000 110.592 303 ARG B O 1
ATOM 1584 N N . GLY B 2 26 ? 14.042 17.793 82.745 1.000 119.168 304 GLY B N 1
ATOM 1585 C CA . GLY B 2 26 ? 12.649 17.479 83.022 1.000 128.354 304 GLY B CA 1
ATOM 1586 C C . GLY B 2 26 ? 11.856 18.726 83.420 1.000 129.811 304 GLY B C 1
ATOM 1587 O O . GLY B 2 26 ? 11.000 18.689 84.295 1.000 126.353 304 GLY B O 1
ATOM 1588 N N . GLN B 2 27 ? 12.125 19.832 82.732 1.000 142.190 305 GLN B N 1
ATOM 1589 C CA . GLN B 2 27 ? 11.669 21.138 83.179 1.000 138.764 305 GLN B CA 1
ATOM 1590 C C . GLN B 2 27 ? 10.293 21.417 82.572 1.000 142.327 305 GLN B C 1
ATOM 1591 O O . GLN B 2 27 ? 9.427 21.968 83.247 1.000 131.442 305 GLN B O 1
ATOM 1597 N N . ALA B 2 28 ? 10.090 20.925 81.336 1.000 144.016 306 ALA B N 1
ATOM 1598 C CA . ALA B 2 28 ? 9.059 21.346 80.391 1.000 126.612 306 ALA B CA 1
ATOM 1599 C C . ALA B 2 28 ? 7.826 20.444 80.443 1.000 112.276 306 ALA B C 1
ATOM 1600 O O . ALA B 2 28 ? 7.946 19.289 80.842 1.000 136.883 306 ALA B O 1
ATOM 1602 N N . TYR B 2 29 ? 6.655 20.945 80.001 1.000 97.589 307 TYR B N 1
ATOM 1603 C CA . TYR B 2 29 ? 5.456 20.104 80.013 1.000 100.504 307 TYR B CA 1
ATOM 1604 C C . TYR B 2 29 ? 5.498 19.099 78.871 1.000 85.628 307 TYR B C 1
ATOM 1605 O O . TYR B 2 29 ? 6.032 19.379 77.808 1.000 88.738 307 TYR B O 1
ATOM 1614 N N . TRP B 2 30 ? 4.902 17.932 79.088 1.000 85.092 308 TRP B N 1
ATOM 1615 C CA . TRP B 2 30 ? 4.750 16.985 77.998 1.000 95.878 308 TRP B CA 1
ATOM 1616 C C . TRP B 2 30 ? 3.753 17.572 77.018 1.000 96.005 308 TRP B C 1
ATOM 1617 O O . TRP B 2 30 ? 2.668 17.950 77.427 1.000 114.916 308 TRP B O 1
ATOM 1628 N N . PRO B 2 31 ? 4.095 17.748 75.729 1.000 102.061 309 PRO B N 1
ATOM 1629 C CA . PRO B 2 31 ? 3.122 18.234 74.765 1.000 106.394 309 PRO B CA 1
ATOM 1630 C C . PRO B 2 31 ? 1.811 17.489 74.970 1.000 101.858 309 PRO B C 1
ATOM 1631 O O . PRO B 2 31 ? 0.747 18.092 75.136 1.000 115.769 309 PRO B O 1
ATOM 1635 N N . VAL B 2 32 ? 1.917 16.169 74.973 1.000 88.073 310 VAL B N 1
ATOM 1636 C CA . VAL B 2 32 ? 0.749 15.337 75.142 1.000 104.482 310 VAL B CA 1
ATOM 1637 C C . VAL B 2 32 ? 1.281 14.101 75.841 1.000 111.874 310 VAL B C 1
ATOM 1638 O O . VAL B 2 32 ? 2.486 13.888 75.794 1.000 123.466 310 VAL B O 1
ATOM 1642 N N . ARG B 2 33 ? 0.412 13.365 76.547 1.000 117.247 311 ARG B N 1
ATOM 1643 C CA . ARG B 2 33 ? 0.824 12.153 77.235 1.000 109.052 311 ARG B CA 1
ATOM 1644 C C . ARG B 2 33 ? 0.401 10.928 76.437 1.000 107.081 311 ARG B C 1
ATOM 1645 O O . ARG B 2 33 ? -0.708 10.860 75.896 1.000 101.286 311 ARG B O 1
ATOM 1653 N N . GLY B 2 34 ? 1.305 9.946 76.411 1.000 103.540 312 GLY B N 1
ATOM 1654 C CA . GLY B 2 34 ? 0.998 8.645 75.851 1.000 100.258 312 GLY B CA 1
ATOM 1655 C C . GLY B 2 34 ? 2.260 7.857 75.510 1.000 99.645 312 GLY B C 1
ATOM 1656 O O . GLY B 2 34 ? 3.384 8.282 75.804 1.000 90.537 312 GLY B O 1
ATOM 1657 N N . PRO B 2 35 ? 2.098 6.703 74.822 1.000 97.759 313 PRO B N 1
ATOM 1658 C CA . PRO B 2 35 ? 3.235 5.914 74.367 1.000 99.519 313 PRO B CA 1
ATOM 1659 C C . PRO B 2 35 ? 4.142 6.726 73.447 1.000 105.163 313 PRO B C 1
ATOM 1660 O O . PRO B 2 35 ? 3.672 7.582 72.688 1.000 167.912 313 PRO B O 1
ATOM 1664 N N . THR B 2 36 ? 5.436 6.423 73.524 1.000 94.976 314 THR B N 1
ATOM 1665 C CA . THR B 2 36 ? 6.419 6.901 72.576 1.000 87.911 314 THR B CA 1
ATOM 1666 C C . THR B 2 36 ? 6.507 5.938 71.392 1.000 84.128 314 THR B C 1
ATOM 1667 O O . THR B 2 36 ? 7.381 5.084 71.363 1.000 82.718 314 THR B O 1
ATOM 1671 N N . LEU B 2 37 ? 5.633 6.120 70.391 1.000 94.201 315 LEU B N 1
ATOM 1672 C CA . LEU B 2 37 ? 5.557 5.230 69.237 1.000 101.256 315 LEU B CA 1
ATOM 1673 C C . LEU B 2 37 ? 6.826 5.245 68.392 1.000 107.108 315 LEU B C 1
ATOM 1674 O O . LEU B 2 37 ? 7.200 4.207 67.854 1.000 121.991 315 LEU B O 1
ATOM 1679 N N . HIS B 2 38 ? 7.415 6.427 68.175 1.000 96.659 316 HIS B N 1
ATOM 1680 C CA . HIS B 2 38 ? 8.740 6.471 67.579 1.000 87.043 316 HIS B CA 1
ATOM 1681 C C . HIS B 2 38 ? 9.583 7.501 68.309 1.000 89.141 316 HIS B C 1
ATOM 1682 O O . HIS B 2 38 ? 9.066 8.503 68.793 1.000 101.193 316 HIS B O 1
ATOM 1689 N N . ARG B 2 39 ? 10.891 7.264 68.334 1.000 90.910 317 ARG B N 1
ATOM 1690 C CA . ARG B 2 39 ? 11.748 7.874 69.330 1.000 95.393 317 ARG B CA 1
ATOM 1691 C C . ARG B 2 39 ? 12.772 8.706 68.587 1.000 89.022 317 ARG B C 1
ATOM 1692 O O . ARG B 2 39 ? 13.206 8.290 67.504 1.000 89.631 317 ARG B O 1
ATOM 1700 N N . TYR B 2 40 ? 13.183 9.840 69.169 1.000 80.521 318 TYR B N 1
ATOM 1701 C CA . TYR B 2 40 ? 14.336 10.530 68.605 1.000 85.288 318 TYR B CA 1
ATOM 1702 C C . TYR B 2 40 ? 15.372 9.501 68.140 1.000 88.422 318 TYR B C 1
ATOM 1703 O O . TYR B 2 40 ? 15.641 8.511 68.813 1.000 106.644 318 TYR B O 1
ATOM 1712 N N . GLY B 2 41 ? 15.946 9.712 66.956 1.000 91.212 319 GLY B N 1
ATOM 1713 C CA . GLY B 2 41 ? 17.043 8.874 66.506 1.000 93.219 319 GLY B CA 1
ATOM 1714 C C . GLY B 2 41 ? 16.595 7.542 65.906 1.000 93.433 319 GLY B C 1
ATOM 1715 O O . GLY B 2 41 ? 17.338 6.946 65.130 1.000 96.910 319 GLY B O 1
ATOM 1716 N N . GLU B 2 42 ? 15.392 7.064 66.244 1.000 99.536 320 GLU B N 1
ATOM 1717 C CA . GLU B 2 42 ? 14.966 5.768 65.736 1.000 114.182 320 GLU B CA 1
ATOM 1718 C C . GLU B 2 42 ? 15.300 5.668 64.245 1.000 104.507 320 GLU B C 1
ATOM 1719 O O . GLU B 2 42 ? 15.013 6.594 63.489 1.000 123.954 320 GLU B O 1
ATOM 1725 N N . GLN B 2 43 ? 15.954 4.567 63.845 1.000 110.686 321 GLN B N 1
ATOM 1726 C CA . GLN B 2 43 ? 16.152 4.243 62.440 1.000 123.300 321 GLN B CA 1
ATOM 1727 C C . GLN B 2 43 ? 14.790 4.266 61.763 1.000 125.330 321 GLN B C 1
ATOM 1728 O O . GLN B 2 43 ? 13.855 3.638 62.256 1.000 121.955 321 GLN B O 1
ATOM 1734 N N . LEU B 2 44 ? 14.696 5.021 60.659 1.000 138.194 322 LEU B N 1
ATOM 1735 C CA . LEU B 2 44 ? 13.542 4.947 59.779 1.000 148.806 322 LEU B CA 1
ATOM 1736 C C . LEU B 2 44 ? 13.876 4.008 58.625 1.000 159.093 322 LEU B C 1
ATOM 1737 O O . LEU B 2 44 ? 13.308 2.921 58.524 1.000 162.730 322 LEU B O 1
ATOM 1742 N N . GLN B 2 45 ? 14.824 4.418 57.775 1.000 163.445 323 GLN B N 1
ATOM 1743 C CA . GLN B 2 45 ? 15.201 3.578 56.649 1.000 157.533 323 GLN B CA 1
ATOM 1744 C C . GLN B 2 45 ? 16.419 4.188 55.969 1.000 138.655 323 GLN B C 1
ATOM 1745 O O . GLN B 2 45 ? 16.528 5.409 55.842 1.000 138.222 323 GLN B O 1
ATOM 1751 N N . GLY B 2 46 ? 17.335 3.311 55.555 1.000 132.174 324 GLY B N 1
ATOM 1752 C CA . GLY B 2 46 ? 18.638 3.746 55.087 1.000 144.110 324 GLY B CA 1
ATOM 1753 C C . GLY B 2 46 ? 19.240 4.739 56.075 1.000 148.979 324 GLY B C 1
ATOM 1754 O O . GLY B 2 46 ? 19.222 4.493 57.281 1.000 137.249 324 GLY B O 1
ATOM 1755 N N . GLU B 2 47 ? 19.701 5.885 55.555 1.000 160.084 325 GLU B N 1
ATOM 1756 C CA . GLU B 2 47 ? 20.294 6.932 56.376 1.000 159.346 325 GLU B CA 1
ATOM 1757 C C . GLU B 2 47 ? 19.242 7.591 57.271 1.000 138.056 325 GLU B C 1
ATOM 1758 O O . GLU B 2 47 ? 19.575 8.111 58.331 1.000 118.691 325 GLU B O 1
ATOM 1764 N N . LEU B 2 48 ? 17.978 7.592 56.836 1.000 132.525 326 LEU B N 1
ATOM 1765 C CA . LEU B 2 48 ? 16.978 8.424 57.480 1.000 135.544 326 LEU B CA 1
ATOM 1766 C C . LEU B 2 48 ? 16.570 7.844 58.829 1.000 133.619 326 LEU B C 1
ATOM 1767 O O . LEU B 2 48 ? 16.129 6.685 58.912 1.000 149.852 326 LEU B O 1
ATOM 1772 N N . ARG B 2 49 ? 16.678 8.708 59.851 1.000 115.946 327 ARG B N 1
ATOM 1773 C CA . ARG B 2 49 ? 16.364 8.369 61.228 1.000 116.116 327 ARG B CA 1
ATOM 1774 C C . ARG B 2 49 ? 15.614 9.538 61.854 1.000 95.821 327 ARG B C 1
ATOM 1775 O O . ARG B 2 49 ? 15.976 10.662 61.560 1.000 106.805 327 ARG B O 1
ATOM 1783 N N . TRP B 2 50 ? 14.617 9.270 62.726 1.000 94.052 328 TRP B N 1
ATOM 1784 C CA . TRP B 2 50 ? 13.729 10.295 63.289 1.000 90.142 328 TRP B CA 1
ATOM 1785 C C . TRP B 2 50 ? 14.497 11.415 63.987 1.000 101.764 328 TRP B C 1
ATOM 1786 O O . TRP B 2 50 ? 15.532 11.189 64.611 1.000 136.172 328 TRP B O 1
ATOM 1797 N N . LYS B 2 51 ? 13.945 12.627 63.918 1.000 102.659 329 LYS B N 1
ATOM 1798 C CA . LYS B 2 51 ? 14.552 13.773 64.572 1.000 109.855 329 LYS B CA 1
ATOM 1799 C C . LYS B 2 51 ? 13.538 14.355 65.559 1.000 105.539 329 LYS B C 1
ATOM 1800 O O . LYS B 2 51 ? 13.729 15.398 66.206 1.000 94.229 329 LYS B O 1
ATOM 1806 N N . GLY B 2 52 ? 12.459 13.597 65.717 1.000 96.842 330 GLY B N 1
ATOM 1807 C CA . GLY B 2 52 ? 11.505 13.910 66.751 1.000 111.363 330 GLY B CA 1
ATOM 1808 C C . GLY B 2 52 ? 11.030 12.649 67.455 1.000 114.408 330 GLY B C 1
ATOM 1809 O O . GLY B 2 52 ? 11.656 11.585 67.379 1.000 148.368 330 GLY B O 1
ATOM 1810 N N . MET B 2 53 ? 9.943 12.826 68.205 1.000 106.422 331 MET B N 1
ATOM 1811 C CA . MET B 2 53 ? 9.241 11.695 68.766 1.000 95.908 331 MET B CA 1
ATOM 1812 C C . MET B 2 53 ? 7.839 11.720 68.196 1.000 94.702 331 MET B C 1
ATOM 1813 O O . MET B 2 53 ? 7.264 12.778 67.968 1.000 121.114 331 MET B O 1
ATOM 1818 N N . VAL B 2 54 ? 7.335 10.532 67.926 1.000 91.571 332 VAL B N 1
ATOM 1819 C CA . VAL B 2 54 ? 5.928 10.371 67.670 1.000 90.372 332 VAL B CA 1
ATOM 1820 C C . VAL B 2 54 ? 5.307 9.834 68.948 1.000 91.078 332 VAL B C 1
ATOM 1821 O O . VAL B 2 54 ? 5.679 8.744 69.401 1.000 114.570 332 VAL B O 1
ATOM 1825 N N . ILE B 2 55 ? 4.374 10.617 69.497 1.000 86.637 333 ILE B N 1
ATOM 1826 C CA . ILE B 2 55 ? 3.682 10.261 70.724 1.000 86.254 333 ILE B CA 1
ATOM 1827 C C . ILE B 2 55 ? 2.223 9.903 70.428 1.000 98.131 333 ILE B C 1
ATOM 1828 O O . ILE B 2 55 ? 1.555 10.579 69.655 1.000 123.127 333 ILE B O 1
ATOM 1833 N N . GLY B 2 56 ? 1.717 8.841 71.067 1.000 106.917 334 GLY B N 1
ATOM 1834 C CA . GLY B 2 56 ? 0.345 8.406 70.844 1.000 102.052 334 GLY B CA 1
ATOM 1835 C C . GLY B 2 56 ? -0.654 9.291 71.583 1.000 112.642 334 GLY B C 1
ATOM 1836 O O . GLY B 2 56 ? -0.427 9.696 72.723 1.000 104.324 334 GLY B O 1
ATOM 1837 N N . ALA B 2 57 ? -1.767 9.590 70.912 1.000 128.184 335 ALA B N 1
ATOM 1838 C CA . ALA B 2 57 ? -2.860 10.312 71.548 1.000 138.309 335 ALA B CA 1
ATOM 1839 C C . ALA B 2 57 ? -4.139 10.150 70.721 1.000 141.111 335 ALA B C 1
ATOM 1840 O O . ALA B 2 57 ? -4.098 9.748 69.554 1.000 122.776 335 ALA B O 1
ATOM 1842 N N . SER B 2 58 ? -5.282 10.411 71.370 1.000 146.788 336 SER B N 1
ATOM 1843 C CA . SER B 2 58 ? -6.579 10.200 70.753 1.000 151.806 336 SER B CA 1
ATOM 1844 C C . SER B 2 58 ? -6.793 11.302 69.728 1.000 153.808 336 SER B C 1
ATOM 1845 O O . SER B 2 58 ? -6.434 12.450 69.984 1.000 139.805 336 SER B O 1
ATOM 1848 N N . GLU B 2 59 ? -7.372 10.948 68.578 1.000 151.305 337 GLU B N 1
ATOM 1849 C CA . GLU B 2 59 ? -7.961 11.960 67.719 1.000 150.476 337 GLU B CA 1
ATOM 1850 C C . GLU B 2 59 ? -8.420 13.122 68.607 1.000 125.109 337 GLU B C 1
ATOM 1851 O O . GLU B 2 59 ? -9.261 12.948 69.479 1.000 134.080 337 GLU B O 1
ATOM 1857 N N . GLY B 2 60 ? -7.796 14.288 68.460 1.000 107.891 338 GLY B N 1
ATOM 1858 C CA . GLY B 2 60 ? -8.329 15.517 69.023 1.000 116.031 338 GLY B CA 1
ATOM 1859 C C . GLY B 2 60 ? -7.949 15.743 70.486 1.000 114.879 338 GLY B C 1
ATOM 1860 O O . GLY B 2 60 ? -8.543 16.579 71.169 1.000 119.798 338 GLY B O 1
ATOM 1861 N N . THR B 2 61 ? -6.934 15.024 70.960 1.000 115.956 339 THR B N 1
ATOM 1862 C CA . THR B 2 61 ? -6.372 15.320 72.265 1.000 121.324 339 THR B CA 1
ATOM 1863 C C . THR B 2 61 ? -5.646 16.662 72.175 1.000 103.237 339 THR B C 1
ATOM 1864 O O . THR B 2 61 ? -5.062 16.998 71.135 1.000 95.955 339 THR B O 1
ATOM 1868 N N . GLU B 2 62 ? -5.706 17.412 73.278 1.000 99.629 340 GLU B N 1
ATOM 1869 C CA . GLU B 2 62 ? -5.177 18.765 73.343 1.000 120.300 340 GLU B CA 1
ATOM 1870 C C . GLU B 2 62 ? -3.658 18.759 73.505 1.000 118.166 340 GLU B C 1
ATOM 1871 O O . GLU B 2 62 ? -3.133 18.276 74.507 1.000 131.040 340 GLU B O 1
ATOM 1877 N N . VAL B 2 63 ? -2.970 19.378 72.541 1.000 109.457 341 VAL B N 1
ATOM 1878 C CA . VAL B 2 63 ? -1.518 19.422 72.520 1.000 107.547 341 VAL B CA 1
ATOM 1879 C C . VAL B 2 63 ? -1.058 20.700 73.205 1.000 96.092 341 VAL B C 1
ATOM 1880 O O . VAL B 2 63 ? -1.354 21.775 72.692 1.000 115.013 341 VAL B O 1
ATOM 1884 N N . LYS B 2 64 ? -0.292 20.560 74.300 1.000 93.926 342 LYS B N 1
ATOM 1885 C CA . LYS B 2 64 ? 0.099 21.686 75.138 1.000 100.524 342 LYS B CA 1
ATOM 1886 C C . LYS B 2 64 ? 1.504 22.177 74.805 1.000 88.368 342 LYS B C 1
ATOM 1887 O O . LYS B 2 64 ? 2.403 21.396 74.528 1.000 76.826 342 LYS B O 1
ATOM 1893 N N . ALA B 2 65 ? 1.712 23.485 74.942 1.000 92.859 343 ALA B N 1
ATOM 1894 C CA . ALA B 2 65 ? 3.005 24.073 74.636 1.000 105.614 343 ALA B CA 1
ATOM 1895 C C . ALA B 2 65 ? 3.971 23.778 75.765 1.000 91.978 343 ALA B C 1
ATOM 1896 O O . ALA B 2 65 ? 3.656 24.123 76.893 1.000 92.927 343 ALA B O 1
ATOM 1898 N N . ILE B 2 66 ? 5.155 23.257 75.422 1.000 94.203 344 ILE B N 1
ATOM 1899 C CA . ILE B 2 66 ? 6.053 22.650 76.393 1.000 106.696 344 ILE B CA 1
ATOM 1900 C C . ILE B 2 66 ? 6.601 23.696 77.368 1.000 111.509 344 ILE B C 1
ATOM 1901 O O . ILE B 2 66 ? 6.797 23.382 78.550 1.000 143.339 344 ILE B O 1
ATOM 1906 N N . ALA B 2 67 ? 6.840 24.918 76.883 1.000 111.832 345 ALA B N 1
ATOM 1907 C CA . ALA B 2 67 ? 7.317 25.985 77.747 1.000 128.382 345 ALA B CA 1
ATOM 1908 C C . ALA B 2 67 ? 6.654 27.311 77.361 1.000 133.196 345 ALA B C 1
ATOM 1909 O O . ALA B 2 67 ? 5.590 27.322 76.730 1.000 119.290 345 ALA B O 1
ATOM 1911 N N . ASP B 2 68 ? 7.252 28.420 77.821 1.000 123.112 346 ASP B N 1
ATOM 1912 C CA . ASP B 2 68 ? 6.791 29.749 77.468 1.000 117.858 346 ASP B CA 1
ATOM 1913 C C . ASP B 2 68 ? 7.416 30.146 76.133 1.000 123.396 346 ASP B C 1
ATOM 1914 O O . ASP B 2 68 ? 8.585 29.858 75.879 1.000 121.201 346 ASP B O 1
ATOM 1919 N N . GLY B 2 69 ? 6.624 30.806 75.277 1.000 131.713 347 GLY B N 1
ATOM 1920 C CA . GLY B 2 69 ? 7.166 31.315 74.026 1.000 125.813 347 GLY B CA 1
ATOM 1921 C C . GLY B 2 69 ? 6.082 31.867 73.107 1.000 124.920 347 GLY B C 1
ATOM 1922 O O . GLY B 2 69 ? 4.946 32.048 73.522 1.000 113.699 347 GLY B O 1
ATOM 1923 N N . ARG B 2 70 ? 6.447 32.111 71.846 1.000 130.892 348 ARG B N 1
ATOM 1924 C CA . ARG B 2 70 ? 5.544 32.739 70.892 1.000 125.393 348 ARG B CA 1
ATOM 1925 C C . ARG B 2 70 ? 5.336 31.774 69.729 1.000 112.380 348 ARG B C 1
ATOM 1926 O O . ARG B 2 70 ? 6.279 31.077 69.339 1.000 138.742 348 ARG B O 1
ATOM 1934 N N . VAL B 2 71 ? 4.104 31.710 69.203 1.000 98.202 349 VAL B N 1
ATOM 1935 C CA . VAL B 2 71 ? 3.837 30.855 68.049 1.000 112.121 349 VAL B CA 1
ATOM 1936 C C . VAL B 2 71 ? 4.382 31.519 66.782 1.000 116.500 349 VAL B C 1
ATOM 1937 O O . VAL B 2 71 ? 3.945 32.597 66.404 1.000 139.626 349 VAL B O 1
ATOM 1941 N N . ILE B 2 72 ? 5.323 30.878 66.094 1.000 97.775 350 ILE B N 1
ATOM 1942 C CA . ILE B 2 72 ? 5.928 31.521 64.948 1.000 94.159 350 ILE B CA 1
ATOM 1943 C C . ILE B 2 72 ? 5.399 30.897 63.673 1.000 94.696 350 ILE B C 1
ATOM 1944 O O . ILE B 2 72 ? 5.688 31.390 62.589 1.000 112.076 350 ILE B O 1
ATOM 1949 N N . LEU B 2 73 ? 4.662 29.797 63.784 1.000 89.112 351 LEU B N 1
ATOM 1950 C CA . LEU B 2 73 ? 4.201 29.179 62.555 1.000 85.615 351 LEU B CA 1
ATOM 1951 C C . LEU B 2 73 ? 3.084 28.200 62.875 1.000 91.220 351 LEU B C 1
ATOM 1952 O O . LEU B 2 73 ? 3.089 27.564 63.938 1.000 109.782 351 LEU B O 1
ATOM 1957 N N . ALA B 2 74 ? 2.134 28.129 61.937 1.000 87.242 352 ALA B N 1
ATOM 1958 C CA . ALA B 2 74 ? 1.046 27.178 61.999 1.000 94.828 352 ALA B CA 1
ATOM 1959 C C . ALA B 2 74 ? 0.563 26.870 60.590 1.000 98.193 352 ALA B C 1
ATOM 1960 O O . ALA B 2 74 ? -0.465 27.386 60.168 1.000 104.591 352 ALA B O 1
ATOM 1962 N N . ASP B 2 75 ? 1.294 25.996 59.886 1.000 116.196 353 ASP B N 1
ATOM 1963 C CA . ASP B 2 75 ? 0.955 25.699 58.500 1.000 117.318 353 ASP B CA 1
ATOM 1964 C C . ASP B 2 75 ? 1.016 24.203 58.245 1.000 101.428 353 ASP B C 1
ATOM 1965 O O . ASP B 2 75 ? 1.518 23.430 59.059 1.000 132.632 353 ASP B O 1
ATOM 1970 N N . TRP B 2 76 ? 0.480 23.830 57.092 1.000 90.340 354 TRP B N 1
ATOM 1971 C CA . TRP B 2 76 ? 0.176 22.449 56.796 1.000 97.771 354 TRP B CA 1
ATOM 1972 C C . TRP B 2 76 ? 1.260 21.854 55.910 1.000 97.185 354 TRP B C 1
ATOM 1973 O O . TRP B 2 76 ? 1.359 22.227 54.754 1.000 140.965 354 TRP B O 1
ATOM 1984 N N . LEU B 2 77 ? 2.056 20.917 56.432 1.000 99.860 355 LEU B N 1
ATOM 1985 C CA . LEU B 2 77 ? 3.222 20.443 55.703 1.000 93.338 355 LEU B CA 1
ATOM 1986 C C . LEU B 2 77 ? 2.990 19.012 55.239 1.000 99.570 355 LEU B C 1
ATOM 1987 O O . LEU B 2 77 ? 2.641 18.120 56.033 1.000 137.523 355 LEU B O 1
ATOM 1992 N N . GLN B 2 78 ? 3.176 18.830 53.930 1.000 102.869 356 GLN B N 1
ATOM 1993 C CA . GLN B 2 78 ? 3.120 17.514 53.332 1.000 117.993 356 GLN B CA 1
ATOM 1994 C C . GLN B 2 78 ? 3.858 16.556 54.257 1.000 121.382 356 GLN B C 1
ATOM 1995 O O . GLN B 2 78 ? 4.991 16.813 54.658 1.000 124.541 356 GLN B O 1
ATOM 2001 N N . GLY B 2 79 ? 3.176 15.471 54.624 1.000 118.379 357 GLY B N 1
ATOM 2002 C CA . GLY B 2 79 ? 3.764 14.467 55.484 1.000 110.490 357 GLY B CA 1
ATOM 2003 C C . GLY B 2 79 ? 3.378 14.725 56.929 1.000 101.989 357 GLY B C 1
ATOM 2004 O O . GLY B 2 79 ? 2.790 13.864 57.563 1.000 119.028 357 GLY B O 1
ATOM 2005 N N . TYR B 2 80 ? 3.690 15.924 57.425 1.000 95.457 358 TYR B N 1
ATOM 2006 C CA . TYR B 2 80 ? 3.622 16.177 58.853 1.000 87.224 358 TYR B CA 1
ATOM 2007 C C . TYR B 2 80 ? 2.303 16.834 59.215 1.000 90.099 358 TYR B C 1
ATOM 2008 O O . TYR B 2 80 ? 2.161 17.288 60.347 1.000 92.667 358 TYR B O 1
ATOM 2017 N N . GLY B 2 81 ? 1.351 16.883 58.270 1.000 96.302 359 GLY B N 1
ATOM 2018 C CA . GLY B 2 81 ? 0.035 17.401 58.617 1.000 96.352 359 GLY B CA 1
ATOM 2019 C C . GLY B 2 81 ? 0.158 18.845 59.083 1.000 86.181 359 GLY B C 1
ATOM 2020 O O . GLY B 2 81 ? 1.094 19.521 58.672 1.000 115.412 359 GLY B O 1
ATOM 2021 N N . LEU B 2 82 ? -0.764 19.330 59.917 1.000 84.344 360 LEU B N 1
ATOM 2022 C CA . LEU B 2 82 ? -0.679 20.730 60.322 1.000 95.260 360 LEU B CA 1
ATOM 2023 C C . LEU B 2 82 ? 0.322 20.832 61.463 1.000 83.793 360 LEU B C 1
ATOM 2024 O O . LEU B 2 82 ? 0.251 20.060 62.419 1.000 105.283 360 LEU B O 1
ATOM 2029 N N . VAL B 2 83 ? 1.225 21.805 61.333 1.000 77.357 361 VAL B N 1
ATOM 2030 C CA . VAL B 2 83 ? 2.394 21.880 62.179 1.000 76.535 361 VAL B CA 1
ATOM 2031 C C . VAL B 2 83 ? 2.502 23.259 62.790 1.000 81.082 361 VAL B C 1
ATOM 2032 O O . VAL B 2 83 ? 2.662 24.246 62.071 1.000 111.360 361 VAL B O 1
ATOM 2036 N N . VAL B 2 84 ? 2.464 23.281 64.119 1.000 84.744 362 VAL B N 1
ATOM 2037 C CA . VAL B 2 84 ? 2.676 24.508 64.860 1.000 84.226 362 VAL B CA 1
ATOM 2038 C C . VAL B 2 84 ? 4.130 24.543 65.310 1.000 80.223 362 VAL B C 1
ATOM 2039 O O . VAL B 2 84 ? 4.738 23.498 65.559 1.000 107.632 362 VAL B O 1
ATOM 2043 N N . VAL B 2 85 ? 4.678 25.750 65.427 1.000 76.824 363 VAL B N 1
ATOM 2044 C CA . VAL B 2 85 ? 6.049 25.892 65.886 1.000 77.711 363 VAL B CA 1
ATOM 2045 C C . VAL B 2 85 ? 6.118 27.048 66.867 1.000 82.943 363 VAL B C 1
ATOM 2046 O O . VAL B 2 85 ? 5.647 28.141 66.561 1.000 100.670 363 VAL B O 1
ATOM 2050 N N . VAL B 2 86 ? 6.771 26.803 68.004 1.000 91.566 364 VAL B N 1
ATOM 2051 C CA . VAL B 2 86 ? 6.829 27.789 69.070 1.000 103.287 364 VAL B CA 1
ATOM 2052 C C . VAL B 2 86 ? 8.281 28.138 69.383 1.000 108.724 364 VAL B C 1
ATOM 2053 O O . VAL B 2 86 ? 9.086 27.257 69.706 1.000 135.516 364 VAL B O 1
ATOM 2057 N N . GLU B 2 87 ? 8.566 29.444 69.312 1.000 112.483 365 GLU B N 1
ATOM 2058 C CA . GLU B 2 87 ? 9.874 29.994 69.630 1.000 119.781 365 GLU B CA 1
ATOM 2059 C C . GLU B 2 87 ? 9.902 30.281 71.123 1.000 124.696 365 GLU B C 1
ATOM 2060 O O . GLU B 2 87 ? 8.960 30.876 71.657 1.000 127.195 365 GLU B O 1
ATOM 2066 N N . HIS B 2 88 ? 10.998 29.868 71.771 1.000 133.841 366 HIS B N 1
ATOM 2067 C CA . HIS B 2 88 ? 11.197 30.141 73.186 1.000 135.012 366 HIS B CA 1
ATOM 2068 C C . HIS B 2 88 ? 12.369 31.096 73.417 1.000 127.061 366 HIS B C 1
ATOM 2069 O O . HIS B 2 88 ? 12.575 31.521 74.547 1.000 132.833 366 HIS B O 1
ATOM 2076 N N . GLY B 2 89 ? 13.119 31.430 72.357 1.000 121.013 367 GLY B N 1
ATOM 2077 C CA . GLY B 2 89 ? 14.289 32.287 72.452 1.000 125.706 367 GLY B CA 1
ATOM 2078 C C . GLY B 2 89 ? 15.555 31.516 72.088 1.000 142.169 367 GLY B C 1
ATOM 2079 O O . GLY B 2 89 ? 15.546 30.290 72.124 1.000 155.841 367 GLY B O 1
ATOM 2080 N N . LYS B 2 90 ? 16.617 32.247 71.709 1.000 155.000 368 LYS B N 1
ATOM 2081 C CA . LYS B 2 90 ? 17.922 31.697 71.355 1.000 158.648 368 LYS B CA 1
ATOM 2082 C C . LYS B 2 90 ? 17.925 31.070 69.957 1.000 176.156 368 LYS B C 1
ATOM 2083 O O . LYS B 2 90 ? 18.992 30.906 69.367 1.000 188.493 368 LYS B O 1
ATOM 2089 N N . GLY B 2 91 ? 16.747 30.732 69.416 1.000 172.808 369 GLY B N 1
ATOM 2090 C CA . GLY B 2 91 ? 16.647 29.743 68.352 1.000 159.714 369 GLY B CA 1
ATOM 2091 C C . GLY B 2 91 ? 16.422 28.347 68.929 1.000 147.017 369 GLY B C 1
ATOM 2092 O O . GLY B 2 91 ? 16.878 27.349 68.349 1.000 154.574 369 GLY B O 1
ATOM 2093 N N . ASP B 2 92 ? 15.802 28.346 70.125 1.000 132.730 370 ASP B N 1
ATOM 2094 C CA . ASP B 2 92 ? 15.176 27.189 70.745 1.000 131.464 370 ASP B CA 1
ATOM 2095 C C . ASP B 2 92 ? 13.688 27.200 70.418 1.000 119.901 370 ASP B C 1
ATOM 2096 O O . ASP B 2 92 ? 12.964 28.127 70.790 1.000 113.015 370 ASP B O 1
ATOM 2101 N N . MET B 2 93 ? 13.221 26.134 69.773 1.000 121.073 371 MET B N 1
ATOM 2102 C CA . MET B 2 93 ? 11.824 26.090 69.394 1.000 124.094 371 MET B CA 1
ATOM 2103 C C . MET B 2 93 ? 11.311 24.659 69.426 1.000 103.080 371 MET B C 1
ATOM 2104 O O . MET B 2 93 ? 12.055 23.693 69.211 1.000 124.642 371 MET B O 1
ATOM 2109 N N . SER B 2 94 ? 10.002 24.573 69.641 1.000 85.210 372 SER B N 1
ATOM 2110 C CA . SER B 2 94 ? 9.325 23.296 69.690 1.000 81.918 372 SER B CA 1
ATOM 2111 C C . SER B 2 94 ? 8.371 23.178 68.509 1.000 80.987 372 SER B C 1
ATOM 2112 O O . SER B 2 94 ? 7.728 24.161 68.142 1.000 96.473 372 SER B O 1
ATOM 2115 N N . LEU B 2 95 ? 8.300 21.982 67.917 1.000 84.674 373 LEU B N 1
ATOM 2116 C CA . LEU B 2 95 ? 7.417 21.725 66.787 1.000 90.552 373 LEU B CA 1
ATOM 2117 C C . LEU B 2 95 ? 6.398 20.664 67.152 1.000 92.123 373 LEU B C 1
ATOM 2118 O O . LEU B 2 95 ? 6.746 19.666 67.790 1.000 117.976 373 LEU B O 1
ATOM 2123 N N . TYR B 2 96 ? 5.193 20.843 66.606 1.000 89.596 374 TYR B N 1
ATOM 2124 C CA . TYR B 2 96 ? 4.095 19.927 66.860 1.000 83.968 374 TYR B CA 1
ATOM 2125 C C . TYR B 2 96 ? 3.341 19.667 65.552 1.000 84.225 374 TYR B C 1
ATOM 2126 O O . TYR B 2 96 ? 2.744 20.585 64.977 1.000 122.710 374 TYR B O 1
ATOM 2135 N N . GLY B 2 97 ? 3.382 18.413 65.094 1.000 73.231 375 GLY B N 1
ATOM 2136 C CA . GLY B 2 97 ? 2.797 18.021 63.826 1.000 73.435 375 GLY B CA 1
ATOM 2137 C C . GLY B 2 97 ? 1.820 16.858 63.968 1.000 75.300 375 GLY B C 1
ATOM 2138 O O . GLY B 2 97 ? 1.662 16.304 65.041 1.000 79.360 375 GLY B O 1
ATOM 2139 N N . TYR B 2 98 ? 1.191 16.483 62.851 1.000 94.649 376 TYR B N 1
ATOM 2140 C CA . TYR B 2 98 ? 0.124 15.494 62.815 1.000 98.091 376 TYR B CA 1
ATOM 2141 C C . TYR B 2 98 ? -1.190 16.052 63.375 1.000 108.659 376 TYR B C 1
ATOM 2142 O O . TYR B 2 98 ? -2.153 15.286 63.553 1.000 133.328 376 TYR B O 1
ATOM 2151 N N . ASN B 2 99 ? -1.257 17.383 63.581 1.000 109.769 377 ASN B N 1
ATOM 2152 C CA . ASN B 2 99 ? -2.404 17.995 64.242 1.000 107.943 377 ASN B CA 1
ATOM 2153 C C . ASN B 2 99 ? -3.516 18.216 63.215 1.000 114.391 377 ASN B C 1
ATOM 2154 O O . ASN B 2 99 ? -3.232 18.348 62.026 1.000 111.972 377 ASN B O 1
ATOM 2159 N N . GLN B 2 100 ? -4.783 18.211 63.667 1.000 135.213 378 GLN B N 1
ATOM 2160 C CA . GLN B 2 100 ? -5.909 18.390 62.750 1.000 130.568 378 GLN B CA 1
ATOM 2161 C C . GLN B 2 100 ? -6.195 19.884 62.631 1.000 118.184 378 GLN B C 1
ATOM 2162 O O . GLN B 2 100 ? -6.765 20.334 61.644 1.000 123.116 378 GLN B O 1
ATOM 2168 N N . SER B 2 101 ? -5.744 20.625 63.648 1.000 101.782 379 SER B N 1
ATOM 2169 C CA . SER B 2 101 ? -6.247 21.941 63.982 1.000 100.096 379 SER B CA 1
ATOM 2170 C C . SER B 2 101 ? -5.337 22.565 65.029 1.000 102.582 379 SER B C 1
ATOM 2171 O O . SER B 2 101 ? -4.889 21.883 65.962 1.000 134.296 379 SER B O 1
ATOM 2174 N N . ALA B 2 102 ? -5.117 23.871 64.877 1.000 92.186 380 ALA B N 1
ATOM 2175 C CA . ALA B 2 102 ? -4.384 24.650 65.857 1.000 98.345 380 ALA B CA 1
ATOM 2176 C C . ALA B 2 102 ? -5.342 25.528 66.667 1.000 103.985 380 ALA B C 1
ATOM 2177 O O . ALA B 2 102 ? -6.460 25.830 66.256 1.000 102.667 380 ALA B O 1
ATOM 2179 N N . LEU B 2 103 ? -4.888 25.901 67.865 1.000 119.634 381 LEU B N 1
ATOM 2180 C CA . LEU B 2 103 ? -5.699 26.676 68.787 1.000 114.641 381 LEU B CA 1
ATOM 2181 C C . LEU B 2 103 ? -4.975 27.994 69.030 1.000 100.510 381 LEU B C 1
ATOM 2182 O O . LEU B 2 103 ? -5.087 28.572 70.101 1.000 100.812 381 LEU B O 1
ATOM 2187 N N . VAL B 2 104 ? -4.172 28.431 68.064 1.000 97.932 382 VAL B N 1
ATOM 2188 C CA . VAL B 2 104 ? -3.565 29.749 68.152 1.000 115.067 382 VAL B CA 1
ATOM 2189 C C . VAL B 2 104 ? -3.080 30.143 66.763 1.000 126.046 382 VAL B C 1
ATOM 2190 O O . VAL B 2 104 ? -3.118 29.338 65.829 1.000 135.937 382 VAL B O 1
ATOM 2194 N N . SER B 2 105 ? -2.659 31.406 66.645 1.000 119.734 383 SER B N 1
ATOM 2195 C CA . SER B 2 105 ? -2.332 31.987 65.357 1.000 122.406 383 SER B CA 1
ATOM 2196 C C . SER B 2 105 ? -0.963 32.627 65.425 1.000 105.650 383 SER B C 1
ATOM 2197 O O . SER B 2 105 ? -0.609 33.235 66.447 1.000 109.542 383 SER B O 1
ATOM 2200 N N . VAL B 2 106 ? -0.236 32.541 64.313 1.000 85.797 384 VAL B N 1
ATOM 2201 C CA . VAL B 2 106 ? 1.114 33.061 64.329 1.000 104.904 384 VAL B CA 1
ATOM 2202 C C . VAL B 2 106 ? 1.111 34.381 65.096 1.000 116.266 384 VAL B C 1
ATOM 2203 O O . VAL B 2 106 ? 0.117 35.097 65.069 1.000 165.843 384 VAL B O 1
ATOM 2207 N N . GLY B 2 107 ? 2.204 34.692 65.799 1.000 113.547 385 GLY B N 1
ATOM 2208 C CA . GLY B 2 107 ? 2.281 35.889 66.622 1.000 123.131 385 GLY B CA 1
ATOM 2209 C C . GLY B 2 107 ? 1.807 35.698 68.068 1.000 125.430 385 GLY B C 1
ATOM 2210 O O . GLY B 2 107 ? 2.362 36.336 68.966 1.000 117.688 385 GLY B O 1
ATOM 2211 N N . THR B 2 108 ? 0.784 34.851 68.307 1.000 127.725 386 THR B N 1
ATOM 2212 C CA . THR B 2 108 ? 0.267 34.676 69.662 1.000 128.236 386 THR B CA 1
ATOM 2213 C C . THR B 2 108 ? 1.399 34.319 70.639 1.000 137.426 386 THR B C 1
ATOM 2214 O O . THR B 2 108 ? 2.356 33.620 70.280 1.000 130.721 386 THR B O 1
ATOM 2218 N N . GLN B 2 109 ? 1.264 34.807 71.886 1.000 143.041 387 GLN B N 1
ATOM 2219 C CA . GLN B 2 109 ? 2.119 34.420 73.004 1.000 135.806 387 GLN B CA 1
ATOM 2220 C C . GLN B 2 109 ? 1.447 33.286 73.791 1.000 138.594 387 GLN B C 1
ATOM 2221 O O . GLN B 2 109 ? 0.288 33.399 74.192 1.000 124.532 387 GLN B O 1
ATOM 2227 N N . VAL B 2 110 ? 2.196 32.190 74.003 1.000 143.109 388 VAL B N 1
ATOM 2228 C CA . VAL B 2 110 ? 1.726 31.000 74.700 1.000 140.593 388 VAL B CA 1
ATOM 2229 C C . VAL B 2 110 ? 2.622 30.721 75.901 1.000 146.050 388 VAL B C 1
ATOM 2230 O O . VAL B 2 110 ? 3.853 30.692 75.763 1.000 166.297 388 VAL B O 1
ATOM 2234 N N . ARG B 2 111 ? 1.985 30.470 77.056 1.000 143.847 389 ARG B N 1
ATOM 2235 C CA . ARG B 2 111 ? 2.700 30.063 78.258 1.000 150.759 389 ARG B CA 1
ATOM 2236 C C . ARG B 2 111 ? 2.607 28.545 78.381 1.000 139.820 389 ARG B C 1
ATOM 2237 O O . ARG B 2 111 ? 1.560 27.962 78.088 1.000 140.700 389 ARG B O 1
ATOM 2245 N N . ALA B 2 112 ? 3.739 27.930 78.766 1.000 125.219 390 ALA B N 1
ATOM 2246 C CA . ALA B 2 112 ? 3.821 26.506 79.056 1.000 122.367 390 ALA B CA 1
ATOM 2247 C C . ALA B 2 112 ? 2.486 25.995 79.575 1.000 109.827 390 ALA B C 1
ATOM 2248 O O . ALA B 2 112 ? 1.874 26.628 80.421 1.000 134.335 390 ALA B O 1
ATOM 2250 N N . GLY B 2 113 ? 2.053 24.840 79.076 1.000 100.111 391 GLY B N 1
ATOM 2251 C CA . GLY B 2 113 ? 0.808 24.253 79.531 1.000 102.431 391 GLY B CA 1
ATOM 2252 C C . GLY B 2 113 ? -0.348 24.637 78.617 1.000 110.769 391 GLY B C 1
ATOM 2253 O O . GLY B 2 113 ? -1.250 23.830 78.408 1.000 118.210 391 GLY B O 1
ATOM 2254 N N . GLN B 2 114 ? -0.294 25.861 78.069 1.000 116.733 392 GLN B N 1
ATOM 2255 C CA . GLN B 2 114 ? -1.340 26.374 77.198 1.000 116.773 392 GLN B CA 1
ATOM 2256 C C . GLN B 2 114 ? -1.572 25.409 76.038 1.000 116.539 392 GLN B C 1
ATOM 2257 O O . GLN B 2 114 ? -0.610 24.989 75.400 1.000 136.379 392 GLN B O 1
ATOM 2263 N N . PRO B 2 115 ? -2.828 24.988 75.749 1.000 112.771 393 PRO B N 1
ATOM 2264 C CA . PRO B 2 115 ? -3.109 24.115 74.611 1.000 117.816 393 PRO B CA 1
ATOM 2265 C C . PRO B 2 115 ? -3.057 24.916 73.317 1.000 113.976 393 PRO B C 1
ATOM 2266 O O . PRO B 2 115 ? -3.687 25.963 73.211 1.000 129.462 393 PRO B O 1
ATOM 2270 N N . ILE B 2 116 ? -2.272 24.400 72.367 1.000 103.927 394 ILE B N 1
ATOM 2271 C CA . ILE B 2 116 ? -1.933 25.091 71.140 1.000 86.736 394 ILE B CA 1
ATOM 2272 C C . ILE B 2 116 ? -2.390 24.282 69.939 1.000 81.073 394 ILE B C 1
ATOM 2273 O O . ILE B 2 116 ? -2.475 24.850 68.857 1.000 106.633 394 ILE B O 1
ATOM 2278 N N . ALA B 2 117 ? -2.666 22.980 70.092 1.000 80.828 395 ALA B N 1
ATOM 2279 C CA . ALA B 2 117 ? -3.204 22.251 68.948 1.000 89.686 395 ALA B CA 1
ATOM 2280 C C . ALA B 2 117 ? -4.107 21.103 69.374 1.000 99.066 395 ALA B C 1
ATOM 2281 O O . ALA B 2 117 ? -4.297 20.861 70.565 1.000 118.577 395 ALA B O 1
ATOM 2283 N N . LEU B 2 118 ? -4.664 20.416 68.367 1.000 106.164 396 LEU B N 1
ATOM 2284 C CA . LEU B 2 118 ? -5.411 19.196 68.623 1.000 110.398 396 LEU B CA 1
ATOM 2285 C C . LEU B 2 118 ? -4.893 18.091 67.724 1.000 113.888 396 LEU B C 1
ATOM 2286 O O . LEU B 2 118 ? -4.775 18.287 66.509 1.000 122.905 396 LEU B O 1
ATOM 2291 N N . VAL B 2 119 ? -4.620 16.931 68.342 1.000 130.837 397 VAL B N 1
ATOM 2292 C CA . VAL B 2 119 ? -3.992 15.833 67.615 1.000 129.877 397 VAL B CA 1
ATOM 2293 C C . VAL B 2 119 ? -4.930 15.379 66.502 1.000 118.514 397 VAL B C 1
ATOM 2294 O O . VAL B 2 119 ? -6.134 15.575 66.616 1.000 120.194 397 VAL B O 1
ATOM 2298 N N . GLY B 2 120 ? -4.375 14.812 65.422 1.000 111.587 398 GLY B N 1
ATOM 2299 C CA . GLY B 2 120 ? -5.186 14.086 64.458 1.000 111.866 398 GLY B CA 1
ATOM 2300 C C . GLY B 2 120 ? -4.469 12.813 64.039 1.000 125.591 398 GLY B C 1
ATOM 2301 O O . GLY B 2 120 ? -3.760 12.209 64.856 1.000 166.443 398 GLY B O 1
ATOM 2302 N N . SER B 2 121 ? -4.639 12.439 62.764 1.000 137.688 399 SER B N 1
ATOM 2303 C CA . SER B 2 121 ? -3.698 11.540 62.105 1.000 166.237 399 SER B CA 1
ATOM 2304 C C . SER B 2 121 ? -3.009 12.253 60.938 1.000 191.558 399 SER B C 1
ATOM 2305 O O . SER B 2 121 ? -2.438 11.576 60.071 1.000 213.467 399 SER B O 1
ATOM 2308 N N . SER B 2 122 ? -2.947 13.605 61.013 1.000 202.520 400 SER B N 1
ATOM 2309 C CA . SER B 2 122 ? -2.772 14.463 59.840 1.000 192.968 400 SER B CA 1
ATOM 2310 C C . SER B 2 122 ? -1.384 14.326 59.215 1.000 186.134 400 SER B C 1
ATOM 2311 O O . SER B 2 122 ? -1.132 14.869 58.141 1.000 179.301 400 SER B O 1
ATOM 2314 N N . GLY B 2 123 ? -0.478 13.646 59.922 1.000 193.543 401 GLY B N 1
ATOM 2315 C CA . GLY B 2 123 ? 0.654 12.971 59.307 1.000 193.024 401 GLY B CA 1
ATOM 2316 C C . GLY B 2 123 ? 0.723 11.506 59.738 1.000 178.211 401 GLY B C 1
ATOM 2317 O O . GLY B 2 123 ? 1.206 10.646 58.996 1.000 133.957 401 GLY B O 1
ATOM 2318 N N . GLY B 2 124 ? 0.205 11.244 60.946 1.000 176.590 402 GLY B N 1
ATOM 2319 C CA . GLY B 2 124 ? 0.124 9.905 61.492 1.000 171.269 402 GLY B CA 1
ATOM 2320 C C . GLY B 2 124 ? -0.139 8.880 60.398 1.000 193.254 402 GLY B C 1
ATOM 2321 O O . GLY B 2 124 ? 0.514 7.842 60.379 1.000 208.112 402 GLY B O 1
ATOM 2322 N N . GLN B 2 125 ? -1.081 9.187 59.489 1.000 217.144 403 GLN B N 1
ATOM 2323 C CA . GLN B 2 125 ? -1.522 8.229 58.482 1.000 228.858 403 GLN B CA 1
ATOM 2324 C C . GLN B 2 125 ? -2.258 7.087 59.188 1.000 229.180 403 GLN B C 1
ATOM 2325 O O . GLN B 2 125 ? -3.485 7.012 59.137 1.000 224.059 403 GLN B O 1
ATOM 2331 N N . GLY B 2 126 ? -1.482 6.243 59.888 1.000 212.359 404 GLY B N 1
ATOM 2332 C CA . GLY B 2 126 ? -1.933 4.956 60.388 1.000 184.752 404 GLY B CA 1
ATOM 2333 C C . GLY B 2 126 ? -2.579 5.003 61.775 1.000 197.272 404 GLY B C 1
ATOM 2334 O O . GLY B 2 126 ? -3.382 4.122 62.060 1.000 213.637 404 GLY B O 1
ATOM 2335 N N . ARG B 2 127 ? -2.244 5.987 62.637 1.000 190.655 405 ARG B N 1
ATOM 2336 C CA . ARG B 2 127 ? -2.740 5.998 64.016 1.000 164.528 405 ARG B CA 1
ATOM 2337 C C . ARG B 2 127 ? -2.618 7.373 64.672 1.000 140.519 405 ARG B C 1
ATOM 2338 O O . ARG B 2 127 ? -1.522 7.910 64.780 1.000 127.886 405 ARG B O 1
ATOM 2346 N N . PRO B 2 128 ? -3.727 7.966 65.174 1.000 152.776 406 PRO B N 1
ATOM 2347 C CA . PRO B 2 128 ? -3.681 9.229 65.915 1.000 154.016 406 PRO B CA 1
ATOM 2348 C C . PRO B 2 128 ? -2.425 9.450 66.752 1.000 130.848 406 PRO B C 1
ATOM 2349 O O . PRO B 2 128 ? -2.105 8.623 67.599 1.000 114.317 406 PRO B O 1
ATOM 2353 N N . SER B 2 129 ? -1.733 10.579 66.509 1.000 127.098 407 SER B N 1
ATOM 2354 C CA . SER B 2 129 ? -0.414 10.796 67.101 1.000 111.861 407 SER B CA 1
ATOM 2355 C C . SER B 2 129 ? 0.042 12.256 67.019 1.000 101.757 407 SER B C 1
ATOM 2356 O O . SER B 2 129 ? -0.589 13.089 66.381 1.000 118.278 407 SER B O 1
ATOM 2359 N N . LEU B 2 130 ? 1.131 12.564 67.727 1.000 91.411 408 LEU B N 1
ATOM 2360 C CA . LEU B 2 130 ? 1.759 13.875 67.696 1.000 84.347 408 LEU B CA 1
ATOM 2361 C C . LEU B 2 130 ? 3.195 13.680 67.268 1.000 93.149 408 LEU B C 1
ATOM 2362 O O . LEU B 2 130 ? 3.886 12.851 67.862 1.000 110.562 408 LEU B O 1
ATOM 2367 N N . TYR B 2 131 ? 3.610 14.472 66.270 1.000 108.491 409 TYR B N 1
ATOM 2368 C CA . TYR B 2 131 ? 5.017 14.607 65.923 1.000 98.755 409 TYR B CA 1
ATOM 2369 C C . TYR B 2 131 ? 5.603 15.757 66.736 1.000 86.945 409 TYR B C 1
ATOM 2370 O O . TYR B 2 131 ? 5.308 16.918 66.480 1.000 107.111 409 TYR B O 1
ATOM 2379 N N . PHE B 2 132 ? 6.423 15.443 67.728 1.000 78.188 410 PHE B N 1
ATOM 2380 C CA . PHE B 2 132 ? 6.970 16.484 68.570 1.000 76.901 410 PHE B CA 1
ATOM 2381 C C . PHE B 2 132 ? 8.476 16.531 68.417 1.000 75.494 410 PHE B C 1
ATOM 2382 O O . PHE B 2 132 ? 9.129 15.500 68.519 1.000 90.315 410 PHE B O 1
ATOM 2390 N N . GLU B 2 133 ? 9.011 17.729 68.209 1.000 81.445 411 GLU B N 1
ATOM 2391 C CA . GLU B 2 133 ? 10.424 17.863 67.886 1.000 93.300 411 GLU B CA 1
ATOM 2392 C C . GLU B 2 133 ? 10.934 19.098 68.611 1.000 90.962 411 GLU B C 1
ATOM 2393 O O . GLU B 2 133 ? 10.213 20.089 68.707 1.000 97.442 411 GLU B O 1
ATOM 2399 N N . ILE B 2 134 ? 12.159 19.040 69.135 1.000 87.253 412 ILE B N 1
ATOM 2400 C CA . ILE B 2 134 ? 12.768 20.272 69.600 1.000 89.293 412 ILE B CA 1
ATOM 2401 C C . ILE B 2 134 ? 13.976 20.550 68.720 1.000 96.553 412 ILE B C 1
ATOM 2402 O O . ILE B 2 134 ? 14.688 19.620 68.319 1.000 99.030 412 ILE B O 1
ATOM 2407 N N . ARG B 2 135 ? 14.113 21.852 68.404 1.000 102.663 413 ARG B N 1
ATOM 2408 C CA . ARG B 2 135 ? 15.278 22.393 67.735 1.000 94.389 413 ARG B CA 1
ATOM 2409 C C . ARG B 2 135 ? 15.924 23.410 68.660 1.000 101.762 413 ARG B C 1
ATOM 2410 O O . ARG B 2 135 ? 15.243 24.283 69.190 1.000 115.167 413 ARG B O 1
ATOM 2418 N N . ARG B 2 136 ? 17.241 23.279 68.824 1.000 121.225 414 ARG B N 1
ATOM 2419 C CA . ARG B 2 136 ? 18.050 24.189 69.621 1.000 125.558 414 ARG B CA 1
ATOM 2420 C C . ARG B 2 136 ? 19.147 24.686 68.674 1.000 134.415 414 ARG B C 1
ATOM 2421 O O . ARG B 2 136 ? 19.725 23.895 67.928 1.000 153.494 414 ARG B O 1
ATOM 2429 N N . GLN B 2 137 ? 19.336 26.010 68.585 1.000 146.489 415 GLN B N 1
ATOM 2430 C CA . GLN B 2 137 ? 20.103 26.581 67.484 1.000 153.309 415 GLN B CA 1
ATOM 2431 C C . GLN B 2 137 ? 19.491 26.065 66.187 1.000 155.738 415 GLN B C 1
ATOM 2432 O O . GLN B 2 137 ? 20.200 25.548 65.320 1.000 149.064 415 GLN B O 1
ATOM 2438 N N . GLY B 2 138 ? 18.153 26.159 66.120 1.000 166.784 416 GLY B N 1
ATOM 2439 C CA . GLY B 2 138 ? 17.381 25.632 65.002 1.000 180.808 416 GLY B CA 1
ATOM 2440 C C . GLY B 2 138 ? 17.787 24.222 64.560 1.000 186.728 416 GLY B C 1
ATOM 2441 O O . GLY B 2 138 ? 17.423 23.814 63.454 1.000 163.631 416 GLY B O 1
ATOM 2442 N N . GLN B 2 139 ? 18.492 23.478 65.440 1.000 191.592 417 GLN B N 1
ATOM 2443 C CA . GLN B 2 139 ? 18.998 22.146 65.123 1.000 161.757 417 GLN B CA 1
ATOM 2444 C C . GLN B 2 139 ? 18.317 21.091 66.002 1.000 133.558 417 GLN B C 1
ATOM 2445 O O . GLN B 2 139 ? 18.252 21.208 67.225 1.000 124.884 417 GLN B O 1
ATOM 2451 N N . ALA B 2 140 ? 17.795 20.052 65.345 1.000 112.150 418 ALA B N 1
ATOM 2452 C CA . ALA B 2 140 ? 16.882 19.119 65.973 1.000 108.150 418 ALA B CA 1
ATOM 2453 C C . ALA B 2 140 ? 17.615 18.265 66.992 1.000 97.516 418 ALA B C 1
ATOM 2454 O O . ALA B 2 140 ? 18.527 17.545 66.619 1.000 102.125 418 ALA B O 1
ATOM 2456 N N . VAL B 2 141 ? 17.163 18.299 68.247 1.000 100.781 419 VAL B N 1
ATOM 2457 C CA . VAL B 2 141 ? 17.790 17.500 69.289 1.000 108.426 419 VAL B CA 1
ATOM 2458 C C . VAL B 2 141 ? 16.763 16.508 69.841 1.000 122.066 419 VAL B C 1
ATOM 2459 O O . VAL B 2 141 ? 15.584 16.567 69.468 1.000 138.636 419 VAL B O 1
ATOM 2463 N N . ASN B 2 142 ? 17.240 15.548 70.656 1.000 110.379 420 ASN B N 1
ATOM 2464 C CA . ASN B 2 142 ? 16.359 14.678 71.419 1.000 106.435 420 ASN B CA 1
ATOM 2465 C C . ASN B 2 142 ? 15.583 15.497 72.444 1.000 107.965 420 ASN B C 1
ATOM 2466 O O . ASN B 2 142 ? 16.192 16.110 73.313 1.000 112.638 420 ASN B O 1
ATOM 2471 N N . PRO B 2 143 ? 14.229 15.510 72.389 1.000 101.068 421 PRO B N 1
ATOM 2472 C CA . PRO B 2 143 ? 13.411 16.344 73.272 1.000 99.579 421 PRO B CA 1
ATOM 2473 C C . PRO B 2 143 ? 13.206 15.832 74.695 1.000 116.436 421 PRO B C 1
ATOM 2474 O O . PRO B 2 143 ? 13.041 16.616 75.635 1.000 123.480 421 PRO B O 1
ATOM 2478 N N . GLN B 2 144 ? 13.223 14.500 74.823 1.000 126.568 422 GLN B N 1
ATOM 2479 C CA . GLN B 2 144 ? 12.846 13.782 76.033 1.000 121.077 422 GLN B CA 1
ATOM 2480 C C . GLN B 2 144 ? 13.374 14.461 77.306 1.000 111.506 422 GLN B C 1
ATOM 2481 O O . GLN B 2 144 ? 12.611 14.737 78.231 1.000 108.749 422 GLN B O 1
ATOM 2487 N N . PRO B 2 145 ? 14.690 14.761 77.402 1.000 102.400 423 PRO B N 1
ATOM 2488 C CA . PRO B 2 145 ? 15.270 15.379 78.602 1.000 97.114 423 PRO B CA 1
ATOM 2489 C C . PRO B 2 145 ? 14.688 16.710 79.079 1.000 98.324 423 PRO B C 1
ATOM 2490 O O . PRO B 2 145 ? 15.019 17.201 80.175 1.000 113.297 423 PRO B O 1
ATOM 2494 N N . TRP B 2 146 ? 13.872 17.327 78.216 1.000 106.615 424 TRP B N 1
ATOM 2495 C CA . TRP B 2 146 ? 13.165 18.539 78.589 1.000 115.058 424 TRP B CA 1
ATOM 2496 C C . TRP B 2 146 ? 11.847 18.156 79.234 1.000 114.795 424 TRP B C 1
ATOM 2497 O O . TRP B 2 146 ? 11.453 18.749 80.232 1.000 133.139 424 TRP B O 1
ATOM 2508 N N . LEU B 2 147 ? 11.216 17.125 78.679 1.000 104.342 425 LEU B N 1
ATOM 2509 C CA . LEU B 2 147 ? 9.922 16.695 79.160 1.000 116.417 425 LEU B CA 1
ATOM 2510 C C . LEU B 2 147 ? 10.042 16.247 80.620 1.000 132.934 425 LEU B C 1
ATOM 2511 O O . LEU B 2 147 ? 10.672 15.230 80.904 1.000 153.629 425 LEU B O 1
ATOM 2516 N N . GLY B 2 148 ? 9.457 17.037 81.538 1.000 129.737 426 GLY B N 1
ATOM 2517 C CA . GLY B 2 148 ? 9.373 16.6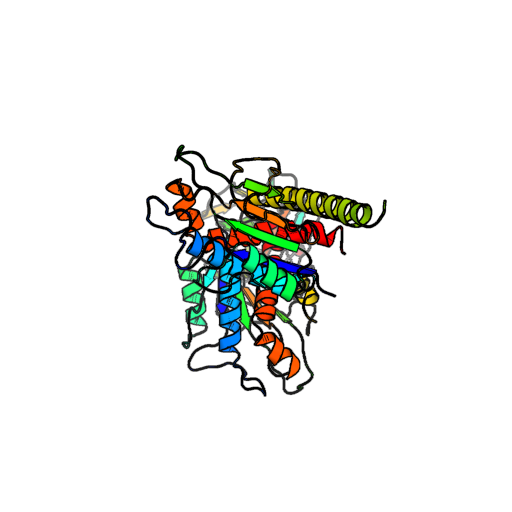89 82.947 1.000 130.421 426 GLY B CA 1
ATOM 2518 C C . GLY B 2 148 ? 7.998 16.137 83.308 1.000 155.163 426 GLY B C 1
ATOM 2519 O O . GLY B 2 148 ? 7.519 15.191 82.688 1.000 168.237 426 GLY B O 1
ATOM 2520 N N . ARG B 2 149 ? 7.398 16.709 84.358 1.000 177.469 427 ARG B N 1
ATOM 2521 C CA . ARG B 2 149 ? 5.951 16.734 84.489 1.000 173.866 427 ARG B CA 1
ATOM 2522 C C . ARG B 2 149 ? 5.442 17.488 83.257 1.000 152.612 427 ARG B C 1
ATOM 2523 O O . ARG B 2 149 ? 6.272 18.212 82.675 1.000 142.043 427 ARG B O 1
ATOM 2532 N N . ASP C 1 2 ? 9.036 -20.415 26.427 1.000 153.464 190 ASP C N 1
ATOM 2533 C CA . ASP C 1 2 ? 8.378 -20.716 25.131 1.000 139.130 190 ASP C CA 1
ATOM 2534 C C . ASP C 1 2 ? 7.122 -19.854 25.021 1.000 131.086 190 ASP C C 1
ATOM 2535 O O . ASP C 1 2 ? 6.155 -20.093 25.740 1.000 113.613 190 ASP C O 1
ATOM 2540 N N . LYS C 1 3 ? 7.141 -18.892 24.086 1.000 127.782 191 LYS C N 1
ATOM 2541 C CA . LYS C 1 3 ? 6.285 -17.717 24.142 1.000 127.847 191 LYS C CA 1
ATOM 2542 C C . LYS C 1 3 ? 4.940 -17.954 23.455 1.000 125.126 191 LYS C C 1
ATOM 2543 O O . LYS C 1 3 ? 4.850 -18.737 22.509 1.000 117.384 191 LYS C O 1
ATOM 2549 N N . ILE C 1 4 ? 3.910 -17.242 23.947 1.000 132.277 192 ILE C N 1
ATOM 2550 C CA . ILE C 1 4 ? 2.573 -17.289 23.375 1.000 131.533 192 ILE C CA 1
ATOM 2551 C C . ILE C 1 4 ? 2.476 -16.222 22.291 1.000 138.140 192 ILE C C 1
ATOM 2552 O O . ILE C 1 4 ? 2.751 -15.050 22.549 1.000 155.137 192 ILE C O 1
ATOM 2557 N N . VAL C 1 5 ? 2.055 -16.641 21.090 1.000 126.117 193 VAL C N 1
ATOM 2558 C CA . VAL C 1 5 ? 2.149 -15.807 19.902 1.000 115.882 193 VAL C CA 1
ATOM 2559 C C . VAL C 1 5 ? 0.777 -15.221 19.599 1.000 104.596 193 VAL C C 1
ATOM 2560 O O . VAL C 1 5 ? -0.166 -15.960 19.283 1.000 125.310 193 VAL C O 1
ATOM 2564 N N . ILE C 1 6 ? 0.715 -13.886 19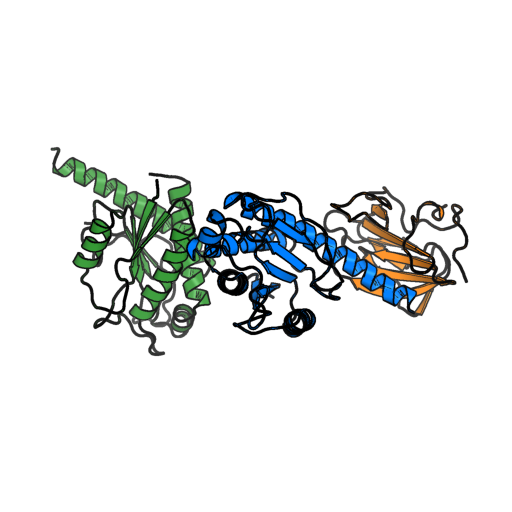.670 1.000 97.050 194 ILE C N 1
ATOM 2565 C CA . ILE C 1 6 ? -0.522 -13.147 19.485 1.000 102.792 194 ILE C CA 1
ATOM 2566 C C . ILE C 1 6 ? -0.481 -12.395 18.158 1.000 108.642 194 ILE C C 1
ATOM 2567 O O . ILE C 1 6 ? 0.263 -11.415 18.003 1.000 129.573 194 ILE C O 1
ATOM 2572 N N . ALA C 1 7 ? -1.308 -12.855 17.213 1.000 111.833 195 ALA C N 1
ATOM 2573 C CA . ALA C 1 7 ? -1.546 -12.103 15.994 1.000 105.539 195 ALA C CA 1
ATOM 2574 C C . ALA C 1 7 ? -2.433 -10.902 16.338 1.000 105.852 195 ALA C C 1
ATOM 2575 O O . ALA C 1 7 ? -3.477 -11.035 16.965 1.000 116.647 195 ALA C O 1
ATOM 2577 N N . ILE C 1 8 ? -1.947 -9.716 15.983 1.000 103.102 196 ILE C N 1
ATOM 2578 C CA . ILE C 1 8 ? -2.657 -8.464 16.092 1.000 95.597 196 ILE C CA 1
ATOM 2579 C C . ILE C 1 8 ? -2.997 -8.021 14.677 1.000 107.006 196 ILE C C 1
ATOM 2580 O O . ILE C 1 8 ? -2.131 -7.847 13.808 1.000 127.453 196 ILE C O 1
ATOM 2585 N N . ASP C 1 9 ? -4.295 -7.896 14.448 1.000 114.156 197 ASP C N 1
ATOM 2586 C CA . ASP C 1 9 ? -4.787 -7.679 13.109 1.000 111.613 197 ASP C CA 1
ATOM 2587 C C . ASP C 1 9 ? -5.417 -6.298 13.102 1.000 116.906 197 ASP C C 1
ATOM 2588 O O . ASP C 1 9 ? -6.521 -6.126 13.615 1.000 131.932 197 ASP C O 1
ATOM 2593 N N . ALA C 1 10 ? -4.665 -5.320 12.592 1.000 113.201 198 ALA C N 1
ATOM 2594 C CA . ALA C 1 10 ? -5.191 -3.973 12.431 1.000 124.680 198 ALA C CA 1
ATOM 2595 C C . ALA C 1 10 ? -6.256 -3.958 11.330 1.000 118.856 198 ALA C C 1
ATOM 2596 O O . ALA C 1 10 ? -5.954 -4.179 10.162 1.000 114.353 198 ALA C O 1
ATOM 2598 N N . GLY C 1 11 ? -7.516 -3.701 11.699 1.000 119.271 199 GLY C N 1
ATOM 2599 C CA . GLY C 1 11 ? -8.589 -3.819 10.728 1.000 111.328 199 GLY C CA 1
ATOM 2600 C C . GLY C 1 11 ? -8.461 -2.817 9.583 1.000 107.339 199 GLY C C 1
ATOM 2601 O O . GLY C 1 11 ? -8.010 -1.691 9.773 1.000 91.503 199 GLY C O 1
ATOM 2602 N N . HIS C 1 12 ? -8.899 -3.254 8.398 1.000 122.476 200 HIS C N 1
ATOM 2603 C CA . HIS C 1 12 ? -8.978 -2.422 7.208 1.000 117.987 200 HIS C CA 1
ATOM 2604 C C . HIS C 1 12 ? -7.557 -2.053 6.786 1.000 117.538 200 HIS C C 1
ATOM 2605 O O . HIS C 1 12 ? -6.597 -2.460 7.433 1.000 130.396 200 HIS C O 1
ATOM 2612 N N . GLY C 1 13 ? -7.411 -1.313 5.685 1.000 115.796 201 GLY C N 1
ATOM 2613 C CA . GLY C 1 13 ? -6.083 -0.893 5.279 1.000 113.773 201 GLY C CA 1
ATOM 2614 C C . GLY C 1 13 ? -6.039 -0.402 3.836 1.000 116.094 201 GLY C C 1
ATOM 2615 O O . GLY C 1 13 ? -6.925 -0.704 3.043 1.000 108.243 201 GLY C O 1
ATOM 2616 N N . GLY C 1 14 ? -4.976 0.353 3.524 1.000 139.293 202 GLY C N 1
ATOM 2617 C CA . GLY C 1 14 ? -4.743 0.946 2.211 1.000 137.527 202 GLY C CA 1
ATOM 2618 C C . GLY C 1 14 ? -5.996 1.507 1.547 1.000 128.381 202 GLY C C 1
ATOM 2619 O O . GLY C 1 14 ? -6.536 2.517 2.005 1.000 120.261 202 GLY C O 1
ATOM 2620 N N . GLN C 1 15 ? -6.424 0.855 0.453 1.000 121.062 203 GLN C N 1
ATOM 2621 C CA . GLN C 1 15 ? -7.564 1.340 -0.314 1.000 118.779 203 GLN C CA 1
ATOM 2622 C C . GLN C 1 15 ? -8.843 1.366 0.531 1.000 119.217 203 GLN C C 1
ATOM 2623 O O . GLN C 1 15 ? -9.678 2.244 0.311 1.000 114.875 203 GLN C O 1
ATOM 2629 N N . ASP C 1 16 ? -8.988 0.454 1.512 1.000 119.151 204 ASP C N 1
ATOM 2630 C CA . ASP C 1 16 ? -10.172 0.418 2.365 1.000 101.231 204 ASP C CA 1
ATOM 2631 C C . ASP C 1 16 ? -9.839 1.108 3.679 1.000 97.121 204 ASP C C 1
ATOM 2632 O O . ASP C 1 16 ? -8.984 0.645 4.432 1.000 130.847 204 ASP C O 1
ATOM 2637 N N . PRO C 1 17 ? -10.515 2.227 3.990 1.000 97.026 205 PRO C N 1
ATOM 2638 C CA . PRO C 1 17 ? -10.202 3.031 5.173 1.000 112.710 205 PRO C CA 1
ATOM 2639 C C . PRO C 1 17 ? -10.959 2.597 6.420 1.000 109.957 205 PRO C C 1
ATOM 2640 O O . PRO C 1 17 ? -10.634 3.014 7.547 1.000 116.463 205 PRO C O 1
ATOM 2644 N N . GLY C 1 18 ? -11.943 1.724 6.174 1.000 100.896 206 GLY C N 1
ATOM 2645 C CA . GLY C 1 18 ? -12.929 1.369 7.172 1.000 104.563 206 GLY C CA 1
ATOM 2646 C C . GLY C 1 18 ? -13.936 2.495 7.314 1.000 108.766 206 GLY C C 1
ATOM 2647 O O . GLY C 1 18 ? -14.269 3.136 6.327 1.000 126.970 206 GLY C O 1
ATOM 2648 N N . ALA C 1 19 ? -14.411 2.719 8.536 1.000 110.668 207 ALA C N 1
ATOM 2649 C CA . ALA C 1 19 ? -15.351 3.793 8.792 1.000 120.391 207 ALA C CA 1
ATOM 2650 C C . ALA C 1 19 ? -14.587 5.090 9.012 1.000 122.123 207 ALA C C 1
ATOM 2651 O O . ALA C 1 19 ? -13.522 5.073 9.629 1.000 146.951 207 ALA C O 1
ATOM 2653 N N . ILE C 1 20 ? -15.135 6.185 8.471 1.000 116.364 208 ILE C N 1
ATOM 2654 C CA . ILE C 1 20 ? -14.563 7.499 8.670 1.000 115.067 208 ILE C CA 1
ATOM 2655 C C . ILE C 1 20 ? -15.490 8.269 9.593 1.000 114.709 208 ILE C C 1
ATOM 2656 O O . ILE C 1 20 ? -16.703 8.262 9.410 1.000 117.144 208 ILE C O 1
ATOM 2661 N N . GLY C 1 21 ? -14.885 8.944 10.570 1.000 122.632 209 GLY C N 1
ATOM 2662 C CA . GLY C 1 21 ? -15.649 9.705 11.540 1.000 123.290 209 GLY C CA 1
ATOM 2663 C C . GLY C 1 21 ? -16.173 11.010 10.950 1.000 117.414 209 GLY C C 1
ATOM 2664 O O . GLY C 1 21 ? -15.736 11.454 9.893 1.000 112.603 209 GLY C O 1
ATOM 2665 N N . PRO C 1 22 ? -17.089 11.698 11.657 1.000 123.107 210 PRO C N 1
ATOM 2666 C CA . PRO C 1 22 ? -17.495 13.052 11.288 1.000 137.225 210 PRO C CA 1
ATOM 2667 C C . PRO C 1 22 ? -16.337 14.046 11.268 1.000 138.845 210 PRO C C 1
ATOM 2668 O O . PRO C 1 22 ? -16.395 15.052 10.572 1.000 150.789 210 PRO C O 1
ATOM 2672 N N . GLY C 1 23 ? -15.298 13.769 12.058 1.000 127.255 211 GLY C N 1
ATOM 2673 C CA . GLY C 1 23 ? -14.081 14.558 12.032 1.000 118.947 211 GLY C CA 1
ATOM 2674 C C . GLY C 1 23 ? -13.093 14.091 10.961 1.000 121.081 211 GLY C C 1
ATOM 2675 O O . GLY C 1 23 ? -11.995 14.633 10.863 1.000 131.198 211 GLY C O 1
ATOM 2676 N N . GLY C 1 24 ? -13.458 13.065 10.179 1.000 127.524 212 GLY C N 1
ATOM 2677 C CA . GLY C 1 24 ? -12.612 12.626 9.077 1.000 125.946 212 GLY C CA 1
ATOM 2678 C C . GLY C 1 24 ? -11.497 11.640 9.460 1.000 137.784 212 GLY C C 1
ATOM 2679 O O . GLY C 1 24 ? -10.670 11.323 8.603 1.000 127.010 212 GLY C O 1
ATOM 2680 N N . THR C 1 25 ? -11.485 11.155 10.719 1.000 145.432 213 THR C N 1
ATOM 2681 C CA . THR C 1 25 ? -10.583 10.116 11.208 1.000 132.053 213 THR C CA 1
ATOM 2682 C C . THR C 1 25 ? -10.931 8.788 10.556 1.000 127.453 213 THR C C 1
ATOM 2683 O O . THR C 1 25 ? -12.116 8.473 10.498 1.000 130.298 213 THR C O 1
ATOM 2687 N N . ARG C 1 26 ? -9.909 8.018 10.145 1.000 119.682 214 ARG C N 1
ATOM 2688 C CA . ARG C 1 26 ? -10.116 6.813 9.360 1.000 118.014 214 ARG C CA 1
ATOM 2689 C C . ARG C 1 26 ? -9.850 5.562 10.208 1.000 117.958 214 ARG C C 1
ATOM 2690 O O . ARG C 1 26 ? -8.757 5.397 10.747 1.000 134.732 214 ARG C O 1
ATOM 2698 N N . GLU C 1 27 ? -10.823 4.637 10.255 1.000 112.441 215 GLU C N 1
ATOM 2699 C CA . GLU C 1 27 ? -10.711 3.422 11.055 1.000 112.971 215 GLU C CA 1
ATOM 2700 C C . GLU C 1 27 ? -9.297 2.837 10.936 1.000 120.088 215 GLU C C 1
ATOM 2701 O O . GLU C 1 27 ? -8.614 2.606 11.952 1.000 126.257 215 GLU C O 1
ATOM 2707 N N . LYS C 1 28 ? -8.850 2.637 9.685 1.000 114.294 216 LYS C N 1
ATOM 2708 C CA . LYS C 1 28 ? -7.587 1.951 9.432 1.000 115.250 216 LYS C CA 1
ATOM 2709 C C . LYS C 1 28 ? -6.420 2.594 10.193 1.000 116.523 216 LYS C C 1
ATOM 2710 O O . LYS C 1 28 ? -5.557 1.894 10.735 1.000 119.348 216 LYS C O 1
ATOM 2716 N N . ASN C 1 29 ? -6.394 3.930 10.260 1.000 121.592 217 ASN C N 1
ATOM 2717 C CA . ASN C 1 29 ? -5.240 4.598 10.837 1.000 115.130 217 ASN C CA 1
ATOM 2718 C C . ASN C 1 29 ? -5.345 4.569 12.361 1.000 113.407 217 ASN C C 1
ATOM 2719 O O . ASN C 1 29 ? -4.370 4.887 13.036 1.000 111.437 217 ASN C O 1
ATOM 2724 N N . VAL C 1 30 ? -6.533 4.228 12.892 1.000 112.690 218 VAL C N 1
ATOM 2725 C CA . VAL C 1 30 ? -6.699 3.980 14.316 1.000 115.188 218 VAL C CA 1
ATOM 2726 C C . VAL C 1 30 ? -6.205 2.572 14.608 1.000 120.969 218 VAL C C 1
ATOM 2727 O O . VAL C 1 30 ? -5.267 2.379 15.408 1.000 147.892 218 VAL C O 1
ATOM 2731 N N . THR C 1 31 ? -6.842 1.610 13.922 1.000 106.700 219 THR C N 1
ATOM 2732 C CA . THR C 1 31 ? -6.620 0.212 14.266 1.000 101.672 219 THR C CA 1
ATOM 2733 C C . THR C 1 31 ? -5.110 -0.071 14.304 1.000 120.242 219 THR C C 1
ATOM 2734 O O . THR C 1 31 ? -4.603 -0.587 15.307 1.000 148.666 219 THR C O 1
ATOM 2738 N N . ILE C 1 32 ? -4.367 0.331 13.257 1.000 127.860 220 ILE C N 1
ATOM 2739 C CA . ILE C 1 32 ? -2.936 0.040 13.204 1.000 108.910 220 ILE C CA 1
ATOM 2740 C C . ILE C 1 32 ? -2.175 0.738 14.342 1.000 107.862 220 ILE C C 1
ATOM 2741 O O . ILE C 1 32 ? -1.241 0.165 14.918 1.000 103.959 220 ILE C O 1
ATOM 2746 N N . ALA C 1 33 ? -2.582 1.970 14.677 1.000 112.014 221 ALA C N 1
ATOM 2747 C CA . ALA C 1 33 ? -1.874 2.753 15.678 1.000 110.362 221 ALA C CA 1
ATOM 2748 C C . ALA C 1 33 ? -2.070 2.122 17.053 1.000 107.836 221 ALA C C 1
ATOM 2749 O O . ALA C 1 33 ? -1.171 2.210 17.893 1.000 129.002 221 ALA C O 1
ATOM 2751 N N . ILE C 1 34 ? -3.243 1.498 17.268 1.000 104.504 222 ILE C N 1
ATOM 2752 C CA . ILE C 1 34 ? -3.468 0.695 18.468 1.000 105.025 222 ILE C CA 1
ATOM 2753 C C . ILE C 1 34 ? -2.617 -0.577 18.416 1.000 108.257 222 ILE C C 1
ATOM 2754 O O . ILE C 1 34 ? -1.853 -0.884 19.351 1.000 119.644 222 ILE C O 1
ATOM 2759 N N . ALA C 1 35 ? -2.786 -1.324 17.317 1.000 105.826 223 ALA C N 1
ATOM 2760 C CA . ALA C 1 35 ? -2.096 -2.591 17.136 1.000 103.632 223 ALA C CA 1
ATOM 2761 C C . ALA C 1 35 ? -0.602 -2.446 17.408 1.000 106.890 223 ALA C C 1
ATOM 2762 O O . ALA C 1 35 ? -0.025 -3.350 17.999 1.000 113.031 223 ALA C O 1
ATOM 2764 N N . ARG C 1 36 ? 0.036 -1.333 17.000 1.000 119.462 224 ARG C N 1
ATOM 2765 C CA . ARG C 1 36 ? 1.463 -1.203 17.279 1.000 121.234 224 ARG C CA 1
ATOM 2766 C C . ARG C 1 36 ? 1.726 -1.044 18.777 1.000 117.685 224 ARG C C 1
ATOM 2767 O O . ARG C 1 36 ? 2.663 -1.656 19.302 1.000 146.171 224 ARG C O 1
ATOM 2775 N N . LYS C 1 37 ? 0.879 -0.282 19.472 1.000 107.653 225 LYS C N 1
ATOM 2776 C CA . LYS C 1 37 ? 1.015 -0.124 20.914 1.000 112.421 225 LYS C CA 1
ATOM 2777 C C . LYS C 1 37 ? 0.820 -1.467 21.609 1.000 121.084 225 LYS C C 1
ATOM 2778 O O . LYS C 1 37 ? 1.533 -1.778 22.571 1.000 148.161 225 LYS C O 1
ATOM 2784 N N . LEU C 1 38 ? -0.115 -2.266 21.080 1.000 119.183 226 LEU C N 1
ATOM 2785 C CA . LEU C 1 38 ? -0.329 -3.607 21.604 1.000 119.165 226 LEU C CA 1
ATOM 2786 C C . LEU C 1 38 ? 0.875 -4.522 21.332 1.000 122.699 226 LEU C C 1
ATOM 2787 O O . LEU C 1 38 ? 1.307 -5.256 22.231 1.000 136.008 226 LEU C O 1
ATOM 2792 N N . ARG C 1 39 ? 1.428 -4.488 20.105 1.000 123.369 227 ARG C N 1
ATOM 2793 C CA . ARG C 1 39 ? 2.624 -5.271 19.810 1.000 121.940 227 ARG C CA 1
ATOM 2794 C C . ARG C 1 39 ? 3.703 -4.862 20.807 1.000 124.963 227 ARG C C 1
ATOM 2795 O O . ARG C 1 39 ? 4.339 -5.738 21.382 1.000 139.953 227 ARG C O 1
ATOM 2803 N N . THR C 1 40 ? 3.886 -3.550 21.044 1.000 114.717 228 THR C N 1
ATOM 2804 C CA . THR C 1 40 ? 4.953 -3.124 21.941 1.000 114.020 228 THR C CA 1
ATOM 2805 C C . THR C 1 40 ? 4.730 -3.713 23.331 1.000 115.660 228 THR C C 1
ATOM 2806 O O . THR C 1 40 ? 5.676 -4.249 23.926 1.000 139.056 228 THR C O 1
ATOM 2810 N N . LEU C 1 41 ? 3.481 -3.633 23.829 1.000 121.387 229 LEU C N 1
ATOM 2811 C CA . LEU C 1 41 ? 3.166 -4.119 25.173 1.000 113.007 229 LEU C CA 1
ATOM 2812 C C . LEU C 1 41 ? 3.310 -5.638 25.267 1.000 108.743 229 LEU C C 1
ATOM 2813 O O . LEU C 1 41 ? 3.677 -6.121 26.337 1.000 106.640 229 LEU C O 1
ATOM 2818 N N . LEU C 1 42 ? 3.006 -6.372 24.177 1.000 110.531 230 LEU C N 1
ATOM 2819 C CA . LEU C 1 42 ? 3.151 -7.829 24.169 1.000 110.198 230 LEU C CA 1
ATOM 2820 C C . LEU C 1 42 ? 4.621 -8.254 24.054 1.000 112.804 230 LEU C C 1
ATOM 2821 O O . LEU C 1 42 ? 5.076 -9.099 24.822 1.000 113.126 230 LEU C O 1
ATOM 2826 N N . ASN C 1 43 ? 5.381 -7.684 23.107 1.000 119.808 231 ASN C N 1
ATOM 2827 C CA . ASN C 1 43 ? 6.788 -8.041 22.956 1.000 120.117 231 ASN C CA 1
ATOM 2828 C C . ASN C 1 43 ? 7.587 -7.657 24.201 1.000 124.070 231 ASN C C 1
ATOM 2829 O O . ASN C 1 43 ? 8.612 -8.281 24.476 1.000 113.242 231 ASN C O 1
ATOM 2834 N N . ALA C 1 44 ? 7.118 -6.630 24.935 1.000 131.583 232 ALA C N 1
ATOM 2835 C CA . ALA C 1 44 ? 7.667 -6.308 26.247 1.000 114.695 232 ALA C CA 1
ATOM 2836 C C . ALA C 1 44 ? 7.521 -7.471 27.224 1.000 106.447 232 ALA C C 1
ATOM 2837 O O . ALA C 1 44 ? 8.373 -7.630 28.082 1.000 102.731 232 ALA C O 1
ATOM 2839 N N . ASP C 1 45 ? 6.436 -8.253 27.121 1.000 116.330 233 ASP C N 1
ATOM 2840 C CA . ASP C 1 45 ? 6.107 -9.269 28.115 1.000 117.499 233 ASP C CA 1
ATOM 2841 C C . ASP C 1 45 ? 6.715 -10.616 27.722 1.000 124.468 233 ASP C C 1
ATOM 2842 O O . ASP C 1 45 ? 6.352 -11.175 26.685 1.000 140.358 233 ASP C O 1
ATOM 2847 N N . PRO C 1 46 ? 7.597 -11.218 28.566 1.000 127.932 234 PRO C N 1
ATOM 2848 C CA . PRO C 1 46 ? 8.321 -12.434 28.182 1.000 121.091 234 PRO C CA 1
ATOM 2849 C C . PRO C 1 46 ? 7.407 -13.630 27.921 1.000 119.970 234 PRO C C 1
ATOM 2850 O O . PRO C 1 46 ? 7.825 -14.601 27.287 1.000 122.636 234 PRO C O 1
ATOM 2854 N N . MET C 1 47 ? 6.151 -13.521 28.366 1.000 121.938 235 MET C N 1
ATOM 2855 C CA . MET C 1 47 ? 5.154 -14.561 28.181 1.000 128.654 235 MET C CA 1
ATOM 2856 C C . MET C 1 47 ? 4.677 -14.567 26.730 1.000 118.498 235 MET C C 1
ATOM 2857 O O . MET C 1 47 ? 4.308 -15.613 26.196 1.000 125.988 235 MET C O 1
ATOM 2862 N N . PHE C 1 48 ? 4.741 -13.394 26.088 1.000 130.124 236 PHE C N 1
ATOM 2863 C CA . PHE C 1 48 ? 4.106 -13.187 24.797 1.000 134.205 236 PHE C CA 1
ATOM 2864 C C . PHE C 1 48 ? 5.099 -12.756 23.723 1.000 137.534 236 PHE C C 1
ATOM 2865 O O . PHE C 1 48 ? 6.127 -12.133 23.996 1.000 146.936 236 PHE C O 1
ATOM 2873 N N . LYS C 1 49 ? 4.714 -13.051 22.480 1.000 123.650 237 LYS C N 1
ATOM 2874 C CA . LYS C 1 49 ? 5.259 -12.381 21.316 1.000 126.268 237 LYS C CA 1
ATOM 2875 C C . LYS C 1 49 ? 4.077 -11.845 20.519 1.000 123.979 237 LYS C C 1
ATOM 2876 O O . LYS C 1 49 ? 3.160 -12.609 20.199 1.000 147.612 237 LYS C O 1
ATOM 2882 N N . GLY C 1 50 ? 4.102 -10.533 20.256 1.000 122.039 238 GLY C N 1
ATOM 2883 C CA . GLY C 1 50 ? 3.077 -9.867 19.461 1.000 118.083 238 GLY C CA 1
ATOM 2884 C C . GLY C 1 50 ? 3.519 -9.697 18.013 1.000 105.565 238 GLY C C 1
ATOM 2885 O O . GLY C 1 50 ? 4.627 -9.230 17.774 1.000 112.999 238 GLY C O 1
ATOM 2886 N N . VAL C 1 51 ? 2.676 -10.116 17.058 1.000 96.517 239 VAL C N 1
ATOM 2887 C CA . VAL C 1 51 ? 3.043 -10.037 15.648 1.000 105.353 239 VAL C CA 1
ATOM 2888 C C . VAL C 1 51 ? 1.870 -9.453 14.880 1.000 116.644 239 VAL C C 1
ATOM 2889 O O . VAL C 1 51 ? 0.750 -9.655 15.303 1.000 122.170 239 VAL C O 1
ATOM 2893 N N . LEU C 1 52 ? 2.135 -8.808 13.736 1.000 129.564 240 LEU C N 1
ATOM 2894 C CA . LEU C 1 52 ? 1.108 -8.069 13.016 1.000 130.592 240 LEU C CA 1
ATOM 2895 C C . LEU C 1 52 ? 0.638 -8.823 11.770 1.000 120.266 240 LEU C C 1
ATOM 2896 O O . LEU C 1 52 ? 1.457 -9.325 10.996 1.000 110.473 240 LEU C O 1
ATOM 2901 N N . THR C 1 53 ? -0.690 -8.880 11.560 1.000 111.862 241 THR C N 1
ATOM 2902 C CA . THR C 1 53 ? -1.178 -9.367 10.276 1.000 111.435 241 THR C CA 1
ATOM 2903 C C . THR C 1 53 ? -1.059 -8.259 9.228 1.000 112.408 241 THR C C 1
ATOM 2904 O O . THR C 1 53 ? -0.895 -8.530 8.041 1.000 105.067 241 THR C O 1
ATOM 2908 N N . ARG C 1 54 ? -1.183 -7.004 9.662 1.000 111.539 242 ARG C N 1
ATOM 2909 C CA . ARG C 1 54 ? -0.987 -5.886 8.762 1.000 103.189 242 ARG C CA 1
ATOM 2910 C C . ARG C 1 54 ? 0.036 -4.967 9.418 1.000 107.996 242 ARG C C 1
ATOM 2911 O O . ARG C 1 54 ? -0.110 -4.619 10.585 1.000 97.474 242 ARG C O 1
ATOM 2919 N N . ASP C 1 55 ? 1.110 -4.690 8.661 1.000 122.248 243 ASP C N 1
ATOM 2920 C CA . ASP C 1 55 ? 2.295 -4.001 9.150 1.000 113.346 243 ASP C CA 1
ATOM 2921 C C . ASP C 1 55 ? 2.558 -2.789 8.276 1.000 106.076 243 ASP C C 1
ATOM 2922 O O . ASP C 1 55 ? 3.696 -2.339 8.180 1.000 117.198 243 ASP C O 1
ATOM 2927 N N . GLY C 1 56 ? 1.486 -2.261 7.679 1.000 104.998 244 GLY C N 1
ATOM 2928 C CA . GLY C 1 56 ? 1.551 -1.008 6.952 1.000 114.233 244 GLY C CA 1
ATOM 2929 C C . GLY C 1 56 ? 0.177 -0.556 6.464 1.000 112.273 244 GLY C C 1
ATOM 2930 O O . GLY C 1 56 ? -0.819 -1.234 6.660 1.000 116.266 244 GLY C O 1
ATOM 2931 N N . ASP C 1 57 ? 0.156 0.591 5.788 1.000 117.757 245 ASP C N 1
ATOM 2932 C CA . ASP C 1 57 ? -1.017 1.090 5.096 1.000 105.325 245 ASP C CA 1
ATOM 2933 C C . ASP C 1 57 ? -1.062 0.481 3.698 1.000 108.127 245 ASP C C 1
ATOM 2934 O O . ASP C 1 57 ? -0.481 1.030 2.749 1.000 103.236 245 ASP C O 1
ATOM 2939 N N . TYR C 1 58 ? -1.693 -0.700 3.630 1.000 108.771 246 TYR C N 1
ATOM 2940 C CA . TYR C 1 58 ? -2.012 -1.381 2.384 1.000 114.439 246 TYR C CA 1
ATOM 2941 C C . TYR C 1 58 ? -3.332 -2.117 2.537 1.000 128.625 246 TYR C C 1
ATOM 2942 O O . TYR C 1 58 ? -3.855 -2.231 3.642 1.000 152.529 246 TYR C O 1
ATOM 2951 N N . PHE C 1 59 ? -3.885 -2.588 1.421 1.000 125.179 247 PHE C N 1
ATOM 2952 C CA . PHE C 1 59 ? -5.041 -3.455 1.521 1.000 122.676 247 PHE C CA 1
ATOM 2953 C C . PHE C 1 59 ? -4.545 -4.868 1.753 1.000 116.082 247 PHE C C 1
ATOM 2954 O O . PHE C 1 59 ? -3.495 -5.215 1.220 1.000 135.294 247 PHE C O 1
ATOM 2962 N N . ILE C 1 60 ? -5.301 -5.645 2.540 1.000 116.466 248 ILE C N 1
ATOM 2963 C CA . ILE C 1 60 ? -5.018 -7.060 2.734 1.000 113.484 248 ILE C CA 1
ATOM 2964 C C . ILE C 1 60 ? -6.322 -7.812 3.007 1.000 111.845 248 ILE C C 1
ATOM 2965 O O . ILE C 1 60 ? -7.141 -7.417 3.833 1.000 112.462 248 ILE C O 1
ATOM 2970 N N . SER C 1 61 ? -6.513 -8.907 2.272 1.000 111.734 249 SER C N 1
ATOM 2971 C CA . SER C 1 61 ? -7.768 -9.628 2.326 1.000 118.424 249 SER C CA 1
ATOM 2972 C C . SER C 1 61 ? -7.875 -10.404 3.635 1.000 119.752 249 SER C C 1
ATOM 2973 O O . SER C 1 61 ? -6.879 -10.752 4.283 1.000 123.622 249 SER C O 1
ATOM 2976 N N . VAL C 1 62 ? -9.126 -10.673 3.996 1.000 115.746 250 VAL C N 1
ATOM 2977 C CA . VAL C 1 62 ? -9.413 -11.474 5.170 1.000 116.981 250 VAL C CA 1
ATOM 2978 C C . VAL C 1 62 ? -8.521 -12.712 5.179 1.000 119.355 250 VAL C C 1
ATOM 2979 O O . VAL C 1 62 ? -7.744 -12.895 6.105 1.000 127.392 250 VAL C O 1
ATOM 2983 N N . MET C 1 63 ? -8.615 -13.540 4.136 1.000 133.778 251 MET C N 1
ATOM 2984 C CA . MET C 1 63 ? -7.767 -14.717 4.000 1.000 135.518 251 MET C CA 1
ATOM 2985 C C . MET C 1 63 ? -6.317 -14.353 4.331 1.000 133.708 251 MET C C 1
ATOM 2986 O O . MET C 1 63 ? -5.681 -15.028 5.141 1.000 147.639 251 MET C O 1
ATOM 2991 N N . GLY C 1 64 ? -5.809 -13.276 3.718 1.000 120.274 252 GLY C N 1
ATOM 2992 C CA . GLY C 1 64 ? -4.408 -12.890 3.829 1.000 114.311 252 GLY C CA 1
ATOM 2993 C C . GLY C 1 64 ? -3.962 -12.632 5.268 1.000 108.183 252 GLY C C 1
ATOM 2994 O O . GLY C 1 64 ? -2.849 -13.008 5.663 1.000 110.927 252 GLY C O 1
ATOM 2995 N N . ARG C 1 65 ? -4.848 -11.992 6.045 1.000 109.766 253 ARG C N 1
ATOM 2996 C CA . ARG C 1 65 ? -4.582 -11.771 7.464 1.000 114.347 253 ARG C CA 1
ATOM 2997 C C . ARG C 1 65 ? -4.521 -13.102 8.219 1.000 125.375 253 ARG C C 1
ATOM 2998 O O . ARG C 1 65 ? -3.812 -13.206 9.219 1.000 119.430 253 ARG C O 1
ATOM 3006 N N . SER C 1 66 ? -5.288 -14.102 7.755 1.000 140.749 254 SER C N 1
ATOM 3007 C CA . SER C 1 66 ? -5.148 -15.466 8.246 1.000 141.783 254 SER C CA 1
ATOM 3008 C C . SER C 1 66 ? -3.768 -15.993 7.874 1.000 144.042 254 SER C C 1
ATOM 3009 O O . SER C 1 66 ? -2.991 -16.335 8.756 1.000 134.491 254 SER C O 1
ATOM 3012 N N . ASP C 1 67 ? -3.472 -16.018 6.567 1.000 155.833 255 ASP C N 1
ATOM 3013 C CA . ASP C 1 67 ? -2.257 -16.650 6.068 1.000 150.933 255 ASP C CA 1
ATOM 3014 C C . ASP C 1 67 ? -1.024 -16.064 6.760 1.000 153.230 255 ASP C C 1
ATOM 3015 O O . ASP C 1 67 ? -0.050 -16.789 6.980 1.000 168.922 255 ASP C O 1
ATOM 3020 N N . VAL C 1 68 ? -1.066 -14.772 7.130 1.000 147.538 256 VAL C N 1
ATOM 3021 C CA . VAL C 1 68 ? 0.055 -14.179 7.854 1.000 135.230 256 VAL C CA 1
ATOM 3022 C C . VAL C 1 68 ? 0.145 -14.722 9.285 1.000 137.245 256 VAL C C 1
ATOM 3023 O O . VAL C 1 68 ? 1.242 -15.035 9.770 1.000 145.476 256 VAL C O 1
ATOM 3027 N N . ALA C 1 69 ? -0.999 -14.800 9.977 1.000 125.773 257 ALA C N 1
ATOM 3028 C CA . ALA C 1 69 ? -1.037 -15.312 11.339 1.000 121.514 257 ALA C CA 1
ATOM 3029 C C . ALA C 1 69 ? -0.613 -16.785 11.367 1.000 135.136 257 ALA C C 1
ATOM 3030 O O . ALA C 1 69 ? 0.103 -17.212 12.283 1.000 156.525 257 ALA C O 1
ATOM 3032 N N . ARG C 1 70 ? -1.045 -17.558 10.358 1.000 142.407 258 ARG C N 1
ATOM 3033 C CA . ARG C 1 70 ? -0.629 -18.949 10.222 1.000 142.218 258 ARG C CA 1
ATOM 3034 C C . ARG C 1 70 ? 0.874 -18.980 9.956 1.000 136.352 258 ARG C C 1
ATOM 3035 O O . ARG C 1 70 ? 1.600 -19.687 10.653 1.000 145.558 258 ARG C O 1
ATOM 3043 N N . LYS C 1 71 ? 1.341 -18.176 8.987 1.000 137.783 259 LYS C N 1
ATOM 3044 C CA . LYS C 1 71 ? 2.757 -18.178 8.645 1.000 136.081 259 LYS C CA 1
ATOM 3045 C C . LYS C 1 71 ? 3.611 -17.645 9.801 1.000 131.044 259 LYS C C 1
ATOM 3046 O O . LYS C 1 71 ? 4.819 -17.877 9.804 1.000 122.921 259 LYS C O 1
ATOM 3052 N N . GLN C 1 72 ? 3.016 -16.958 10.791 1.000 134.460 260 GLN C N 1
ATOM 3053 C CA . GLN C 1 72 ? 3.781 -16.571 11.975 1.000 134.288 260 GLN C CA 1
ATOM 3054 C C . GLN C 1 72 ? 3.540 -17.522 13.155 1.000 141.564 260 GLN C C 1
ATOM 3055 O O . GLN C 1 72 ? 3.948 -17.218 14.275 1.000 149.152 260 GLN C O 1
ATOM 3061 N N . ASN C 1 73 ? 2.955 -18.704 12.901 1.000 142.542 261 ASN C N 1
ATOM 3062 C CA . ASN C 1 73 ? 2.609 -19.648 13.956 1.000 131.441 261 ASN C CA 1
ATOM 3063 C C . ASN C 1 73 ? 1.904 -18.915 15.096 1.000 125.606 261 ASN C C 1
ATOM 3064 O O . ASN C 1 73 ? 2.381 -18.928 16.227 1.000 115.829 261 ASN C O 1
ATOM 3069 N N . ALA C 1 74 ? 0.777 -18.256 14.802 1.000 126.481 262 ALA C N 1
ATOM 3070 C CA . ALA C 1 74 ? 0.063 -17.549 15.853 1.000 125.742 262 ALA C CA 1
ATOM 3071 C C . ALA C 1 74 ? -0.727 -18.561 16.670 1.000 119.206 262 ALA C C 1
ATOM 3072 O O . ALA C 1 74 ? -1.351 -19.453 16.094 1.000 123.570 262 ALA C O 1
ATOM 3074 N N . ASN C 1 75 ? -0.675 -18.404 18.001 1.000 123.063 263 ASN C N 1
ATOM 3075 C CA . ASN C 1 75 ? -1.433 -19.239 18.918 1.000 124.751 263 ASN C CA 1
ATOM 3076 C C . ASN C 1 75 ? -2.785 -18.588 19.184 1.000 121.953 263 ASN C C 1
ATOM 3077 O O . ASN C 1 75 ? -3.700 -19.267 19.621 1.000 139.662 263 ASN C O 1
ATOM 3082 N N . PHE C 1 76 ? -2.902 -17.270 18.969 1.000 115.428 264 PHE C N 1
ATOM 3083 C CA . PHE C 1 76 ? -4.181 -16.604 19.180 1.000 119.009 264 PHE C CA 1
ATOM 3084 C C . PHE C 1 76 ? -4.260 -15.329 18.344 1.000 119.030 264 PHE C C 1
ATOM 3085 O O . PHE C 1 76 ? -3.237 -14.695 18.090 1.000 153.567 264 PHE C O 1
ATOM 3093 N N . LEU C 1 77 ? -5.475 -14.930 17.941 1.000 111.051 265 LEU C N 1
ATOM 3094 C CA . LEU C 1 77 ? -5.601 -13.746 17.104 1.000 109.468 265 LEU C CA 1
ATOM 3095 C C . LEU C 1 77 ? -6.586 -12.723 17.680 1.000 107.874 265 LEU C C 1
ATOM 3096 O O . LEU C 1 77 ? -7.682 -13.062 18.134 1.000 132.904 265 LEU C O 1
ATOM 3101 N N . VAL C 1 78 ? -6.171 -11.450 17.594 1.000 98.406 266 VAL C N 1
ATOM 3102 C CA . VAL C 1 78 ? -6.928 -10.295 18.044 1.000 93.540 266 VAL C CA 1
ATOM 3103 C C . VAL C 1 78 ? -7.083 -9.360 16.862 1.000 98.228 266 VAL C C 1
ATOM 3104 O O . VAL C 1 78 ? -6.088 -8.805 16.404 1.000 132.409 266 VAL C O 1
ATOM 3108 N N . SER C 1 79 ? -8.306 -9.186 16.363 1.000 109.526 267 SER C N 1
ATOM 3109 C CA . SER C 1 79 ? -8.557 -8.156 15.369 1.000 117.693 267 SER C CA 1
ATOM 3110 C C . SER C 1 79 ? -8.975 -6.877 16.078 1.000 115.285 267 SER C C 1
ATOM 3111 O O . SER C 1 79 ? -9.728 -6.921 17.045 1.000 122.125 267 SER C O 1
ATOM 3114 N N . ILE C 1 80 ? -8.488 -5.741 15.581 1.000 107.604 268 ILE C N 1
ATOM 3115 C CA . ILE C 1 80 ? -8.848 -4.468 16.175 1.000 99.412 268 ILE C CA 1
ATOM 3116 C C . ILE C 1 80 ? -9.661 -3.680 15.157 1.000 95.746 268 ILE C C 1
ATOM 3117 O O . ILE C 1 80 ? -9.264 -3.588 13.992 1.000 104.919 268 ILE C O 1
ATOM 3122 N N . HIS C 1 81 ? -10.806 -3.144 15.606 1.000 95.139 269 HIS C N 1
ATOM 3123 C CA . HIS C 1 81 ? -11.654 -2.337 14.743 1.000 106.316 269 HIS C CA 1
ATOM 3124 C C . HIS C 1 81 ? -12.239 -1.141 15.489 1.000 104.030 269 HIS C C 1
ATOM 3125 O O . HIS C 1 81 ? -12.131 -1.012 16.706 1.000 98.814 269 HIS C O 1
ATOM 3132 N N . ALA C 1 82 ? -12.878 -0.268 14.706 1.000 116.984 270 ALA C N 1
ATOM 3133 C CA . ALA C 1 82 ? -13.800 0.724 15.224 1.000 128.119 270 ALA C CA 1
ATOM 3134 C C . ALA C 1 82 ? -15.195 0.420 14.677 1.000 137.132 270 ALA C C 1
ATOM 3135 O O . ALA C 1 82 ? -15.362 0.116 13.497 1.000 122.440 270 ALA C O 1
ATOM 3137 N N . ASP C 1 83 ? -16.167 0.433 15.595 1.000 160.271 271 ASP C N 1
ATOM 3138 C CA . ASP C 1 83 ? -17.585 0.321 15.299 1.000 163.786 271 ASP C CA 1
ATOM 3139 C C . ASP C 1 83 ? -18.028 1.663 14.718 1.000 158.139 271 ASP C C 1
ATOM 3140 O O . ASP C 1 83 ? -17.358 2.684 14.896 1.000 150.631 271 ASP C O 1
ATOM 3145 N N . ALA C 1 84 ? -19.174 1.651 14.038 1.000 152.603 272 ALA C N 1
ATOM 3146 C CA . ALA C 1 84 ? -19.805 2.868 13.563 1.000 142.291 272 ALA C CA 1
ATOM 3147 C C . ALA C 1 84 ? -21.272 2.573 13.284 1.000 149.351 272 ALA C C 1
ATOM 3148 O O . ALA C 1 84 ? -21.577 1.606 12.594 1.000 169.427 272 ALA C O 1
ATOM 3150 N N . ALA C 1 85 ? -22.181 3.386 13.821 1.000 158.607 273 ALA C N 1
ATOM 3151 C CA . ALA C 1 85 ? -23.591 3.074 13.658 1.000 178.154 273 ALA C CA 1
ATOM 3152 C C . ALA C 1 85 ? -24.298 4.199 12.907 1.000 183.125 273 ALA C C 1
ATOM 3153 O O . ALA C 1 85 ? -23.729 5.273 12.715 1.000 178.654 273 ALA C O 1
ATOM 3155 N N . PRO C 1 86 ? -25.546 3.968 12.434 1.000 186.715 274 PRO C N 1
ATOM 3156 C CA . PRO C 1 86 ? -26.440 5.070 12.074 1.000 176.358 274 PRO C CA 1
ATOM 3157 C C . PRO C 1 86 ? -26.754 5.928 13.305 1.000 162.166 274 PRO C C 1
ATOM 3158 O O . PRO C 1 86 ? -26.657 7.156 13.265 1.000 130.925 274 PRO C O 1
ATOM 3162 N N . ASN C 1 87 ? -27.115 5.247 14.403 1.000 154.235 275 ASN C N 1
ATOM 3163 C CA . ASN C 1 87 ? -27.356 5.856 15.702 1.000 160.076 275 ASN C CA 1
ATOM 3164 C C . ASN C 1 87 ? -26.062 6.494 16.227 1.000 189.256 275 ASN C C 1
ATOM 3165 O O . ASN C 1 87 ? -25.273 5.847 16.910 1.000 236.757 275 ASN C O 1
ATOM 3170 N N . ARG C 1 88 ? -25.851 7.788 15.954 1.000 180.040 276 ARG C N 1
ATOM 3171 C CA . ARG C 1 88 ? -24.539 8.401 16.149 1.000 164.711 276 ARG C CA 1
ATOM 3172 C C . ARG C 1 88 ? -24.231 8.635 17.629 1.000 150.301 276 ARG C C 1
ATOM 3173 O O . ARG C 1 88 ? -23.090 8.939 17.971 1.000 141.291 276 ARG C O 1
ATOM 3181 N N . SER C 1 89 ? -25.227 8.452 18.506 1.000 166.403 277 SER C N 1
ATOM 3182 C CA . SER C 1 89 ? -25.015 8.488 19.948 1.000 180.977 277 SER C CA 1
ATOM 3183 C C . SER C 1 89 ? -24.753 7.095 20.515 1.000 196.747 277 SER C C 1
ATOM 3184 O O . SER C 1 89 ? -24.553 6.964 21.723 1.000 183.746 277 SER C O 1
ATOM 3187 N N . ALA C 1 90 ? -24.785 6.058 19.663 1.000 203.132 278 ALA C N 1
ATOM 3188 C CA . ALA C 1 90 ? -24.361 4.736 20.093 1.000 175.280 278 ALA C CA 1
ATOM 3189 C C . ALA C 1 90 ? -22.842 4.758 20.210 1.000 169.634 278 ALA C C 1
ATOM 3190 O O . ALA C 1 90 ? -22.146 5.169 19.273 1.000 152.115 278 ALA C O 1
ATOM 3192 N N . THR C 1 91 ? -22.382 4.351 21.404 1.000 165.999 279 THR C N 1
ATOM 3193 C CA . THR C 1 91 ? -20.988 4.378 21.818 1.000 158.788 279 THR C CA 1
ATOM 3194 C C . THR C 1 91 ? -20.629 3.046 22.461 1.000 135.232 279 THR C C 1
ATOM 3195 O O . THR C 1 91 ? -21.507 2.276 22.830 1.000 128.771 279 THR C O 1
ATOM 3199 N N . GLY C 1 92 ? -19.327 2.806 22.611 1.000 127.531 280 GLY C N 1
ATOM 3200 C CA . GLY C 1 92 ? -18.859 1.826 23.570 1.000 131.140 280 GLY C CA 1
ATOM 3201 C C . GLY C 1 92 ? -18.149 0.642 22.926 1.000 132.335 280 GLY C C 1
ATOM 3202 O O . GLY C 1 92 ? -18.448 0.242 21.800 1.000 118.258 280 GLY C O 1
ATOM 3203 N N . ALA C 1 93 ? -17.229 0.059 23.699 1.000 142.370 281 ALA C N 1
ATOM 3204 C CA . ALA C 1 93 ? -16.446 -1.061 23.204 1.000 143.086 281 ALA C CA 1
ATOM 3205 C C . ALA C 1 93 ? -17.343 -2.283 23.021 1.000 131.025 281 ALA C C 1
ATOM 3206 O O . ALA C 1 93 ? -18.347 -2.421 23.717 1.000 145.353 281 ALA C O 1
ATOM 3208 N N . SER C 1 94 ? -16.975 -3.156 22.078 1.000 128.007 282 SER C N 1
ATOM 3209 C CA . SER C 1 94 ? -17.693 -4.406 21.877 1.000 128.532 282 SER C CA 1
ATOM 3210 C C . SER C 1 94 ? -16.655 -5.489 21.630 1.000 136.517 282 SER C C 1
ATOM 3211 O O . SER C 1 94 ? -15.563 -5.178 21.146 1.000 167.116 282 SER C O 1
ATOM 3214 N N . VAL C 1 95 ? -16.989 -6.747 21.932 1.000 126.328 283 VAL C N 1
ATOM 3215 C CA . VAL C 1 95 ? -16.070 -7.827 21.605 1.000 126.449 283 VAL C CA 1
ATOM 3216 C C . VAL C 1 95 ? -16.806 -9.005 20.988 1.000 134.803 283 VAL C C 1
ATOM 3217 O O . VAL C 1 95 ? -17.830 -9.481 21.497 1.000 199.970 283 VAL C O 1
ATOM 3221 N N . TRP C 1 96 ? -16.187 -9.512 19.922 1.000 138.981 284 TRP C N 1
ATOM 3222 C CA . TRP C 1 96 ? -16.770 -10.549 19.096 1.000 148.416 284 TRP C CA 1
ATOM 3223 C C . TRP C 1 96 ? -15.891 -11.785 19.171 1.000 143.750 284 TRP C C 1
ATOM 3224 O O . TRP C 1 96 ? -14.663 -11.661 19.219 1.000 165.133 284 TRP C O 1
ATOM 3235 N N . VAL C 1 97 ? -16.545 -12.952 19.217 1.000 142.636 285 VAL C N 1
ATOM 3236 C CA . VAL C 1 97 ? -15.816 -14.206 19.146 1.000 151.183 285 VAL C CA 1
ATOM 3237 C C . VAL C 1 97 ? -16.246 -14.929 17.867 1.000 165.211 285 VAL C C 1
ATOM 3238 O O . VAL C 1 97 ? -17.443 -15.016 17.523 1.000 194.481 285 VAL C O 1
ATOM 3242 N N . LEU C 1 98 ? -15.205 -15.342 17.122 1.000 169.533 286 LEU C N 1
ATOM 3243 C CA . LEU C 1 98 ? -15.318 -15.699 15.715 1.000 172.700 286 LEU C CA 1
ATOM 3244 C C . LEU C 1 98 ? -15.056 -17.193 15.580 1.000 174.357 286 LEU C C 1
ATOM 3245 O O . LEU C 1 98 ? -14.718 -17.846 16.564 1.000 190.932 286 LEU C O 1
ATOM 3250 N N . SER C 1 99 ? -15.252 -17.737 14.374 1.000 181.450 287 SER C N 1
ATOM 3251 C CA . SER C 1 99 ? -15.423 -19.175 14.255 1.000 196.549 287 SER C CA 1
ATOM 3252 C C . SER C 1 99 ? -15.226 -19.663 12.817 1.000 210.727 287 SER C C 1
ATOM 3253 O O . SER C 1 99 ? -14.387 -19.135 12.072 1.000 189.380 287 SER C O 1
ATOM 3256 N N . ASN C 1 100 ? -16.000 -20.710 12.471 1.000 239.478 288 ASN C N 1
ATOM 3257 C CA . ASN C 1 100 ? -15.957 -21.377 11.182 1.000 229.573 288 ASN C CA 1
ATOM 3258 C C . ASN C 1 100 ? -17.395 -21.506 10.641 1.000 214.926 288 ASN C C 1
ATOM 3259 O O . ASN C 1 100 ? -18.287 -21.891 11.426 1.000 175.291 288 ASN C O 1
ATOM 3264 N N . TYR C 1 136 ? -15.855 -41.974 13.074 1.000 202.436 324 TYR C N 1
ATOM 3265 C CA . TYR C 1 136 ? -16.028 -40.497 13.072 1.000 217.676 324 TYR C CA 1
ATOM 3266 C C . TYR C 1 136 ? -14.832 -39.853 13.775 1.000 218.204 324 TYR C C 1
ATOM 3267 O O . TYR C 1 136 ? -14.870 -39.676 14.991 1.000 226.012 324 TYR C O 1
ATOM 3276 N N . LEU C 1 137 ? -13.789 -39.494 13.004 1.000 226.160 325 LEU C N 1
ATOM 3277 C CA . LEU C 1 137 ? -12.525 -39.006 13.555 1.000 230.232 325 LEU C CA 1
ATOM 3278 C C . LEU C 1 137 ? -12.095 -37.698 12.877 1.000 236.085 325 LEU C C 1
ATOM 3279 O O . LEU C 1 137 ? -11.922 -36.671 13.559 1.000 246.824 325 LEU C O 1
ATOM 3284 N N . SER C 1 138 ? -11.938 -37.758 11.544 1.000 220.998 326 SER C N 1
ATOM 3285 C CA . SER C 1 138 ? -11.512 -36.628 10.727 1.000 208.139 326 SER C CA 1
ATOM 3286 C C . SER C 1 138 ? -12.188 -35.353 11.217 1.000 217.343 326 SER C C 1
ATOM 3287 O O . SER C 1 138 ? -11.525 -34.382 11.579 1.000 240.441 326 SER C O 1
ATOM 3290 N N . GLN C 1 139 ? -13.525 -35.368 11.217 1.000 207.126 327 GLN C N 1
ATOM 3291 C CA . GLN C 1 139 ? -14.291 -34.222 11.669 1.000 187.957 327 GLN C CA 1
ATOM 3292 C C . GLN C 1 139 ? -14.092 -34.042 13.174 1.000 213.119 327 GLN C C 1
ATOM 3293 O O . GLN C 1 139 ? -13.782 -32.941 13.619 1.000 248.201 327 GLN C O 1
ATOM 3299 N N . ALA C 1 140 ? -14.236 -35.132 13.945 1.000 218.844 328 ALA C N 1
ATOM 3300 C CA . ALA C 1 140 ? -14.308 -35.059 15.401 1.000 189.329 328 ALA C CA 1
ATOM 3301 C C . ALA C 1 140 ? -13.158 -34.232 15.970 1.000 205.253 328 ALA C C 1
ATOM 3302 O O . ALA C 1 140 ? -13.373 -33.448 16.896 1.000 228.648 328 ALA C O 1
ATOM 3304 N N . VAL C 1 141 ? -11.954 -34.382 15.399 1.000 205.227 329 VAL C N 1
ATOM 3305 C CA . VAL C 1 141 ? -10.792 -33.638 15.883 1.000 188.558 329 VAL C CA 1
ATOM 3306 C C . VAL C 1 141 ? -10.990 -32.123 15.693 1.000 199.569 329 VAL C C 1
ATOM 3307 O O . VAL C 1 141 ? -10.795 -31.316 16.621 1.000 205.733 329 VAL C O 1
ATOM 3311 N N . LEU C 1 142 ? -11.394 -31.747 14.470 1.000 196.263 330 LEU C N 1
ATOM 3312 C CA . LEU C 1 142 ? -11.646 -30.354 14.132 1.000 184.103 330 LEU C CA 1
ATOM 3313 C C . LEU C 1 142 ? -12.766 -29.837 15.034 1.000 193.006 330 LEU C C 1
ATOM 3314 O O . LEU C 1 142 ? -12.765 -28.683 15.449 1.000 210.803 330 LEU C O 1
ATOM 3319 N N . ASP C 1 143 ? -13.718 -30.726 15.327 1.000 189.519 331 ASP C N 1
ATOM 3320 C CA . ASP C 1 143 ? -14.924 -30.400 16.066 1.000 179.453 331 ASP C CA 1
ATOM 3321 C C . ASP C 1 143 ? -14.608 -30.221 17.552 1.000 172.396 331 ASP C C 1
ATOM 3322 O O . ASP C 1 143 ? -15.334 -29.516 18.248 1.000 156.729 331 ASP C O 1
ATOM 3327 N N . LEU C 1 144 ? -13.542 -30.867 18.049 1.000 171.438 332 LEU C N 1
ATOM 3328 C CA . LEU C 1 144 ? -13.052 -30.567 19.390 1.000 171.881 332 LEU C CA 1
ATOM 3329 C C . LEU C 1 144 ? -12.316 -29.225 19.355 1.000 183.634 332 LEU C C 1
ATOM 3330 O O . LEU C 1 144 ? -12.581 -28.347 20.188 1.000 188.862 332 LEU C O 1
ATOM 3335 N N . GLN C 1 145 ? -11.400 -29.060 18.385 1.000 189.907 333 GLN C N 1
ATOM 3336 C CA . GLN C 1 145 ? -10.577 -27.855 18.340 1.000 188.878 333 GLN C CA 1
ATOM 3337 C C . GLN C 1 145 ? -11.449 -26.599 18.230 1.000 201.982 333 GLN C C 1
ATOM 3338 O O . GLN C 1 145 ? -11.192 -25.610 18.917 1.000 226.109 333 GLN C O 1
ATOM 3344 N N . PHE C 1 146 ? -12.449 -26.639 17.336 1.000 190.031 334 PHE C N 1
ATOM 3345 C CA . PHE C 1 146 ? -13.495 -25.628 17.249 1.000 168.090 334 PHE C CA 1
ATOM 3346 C C . PHE C 1 146 ? -13.959 -25.291 18.663 1.000 162.600 334 PHE C C 1
ATOM 3347 O O . PHE C 1 146 ? -13.899 -24.138 19.101 1.000 189.767 334 PHE C O 1
ATOM 3355 N N . GLY C 1 147 ? -14.365 -26.343 19.380 1.000 155.590 335 GLY C N 1
ATOM 3356 C CA . GLY C 1 147 ? -14.833 -26.241 20.752 1.000 158.437 335 GLY C CA 1
ATOM 3357 C C . GLY C 1 147 ? -13.862 -25.482 21.652 1.000 169.195 335 GLY C C 1
ATOM 3358 O O . GLY C 1 147 ? -14.277 -24.559 22.339 1.000 169.305 335 GLY C O 1
ATOM 3359 N N . HIS C 1 148 ? -12.579 -25.871 21.643 1.000 184.842 336 HIS C N 1
ATOM 3360 C CA . HIS C 1 148 ? -11.586 -25.205 22.485 1.000 172.595 336 HIS C CA 1
ATOM 3361 C C . HIS C 1 148 ? -11.425 -23.738 22.080 1.000 175.188 336 HIS C C 1
ATOM 3362 O O . HIS C 1 148 ? -11.590 -22.827 22.905 1.000 159.932 336 HIS C O 1
ATOM 3369 N N . SER C 1 149 ? -11.127 -23.527 20.788 1.000 182.159 337 SER C N 1
ATOM 3370 C CA . SER C 1 149 ? -11.027 -22.198 20.205 1.000 172.976 337 SER C CA 1
ATOM 3371 C C . SER C 1 149 ? -12.151 -21.312 20.728 1.000 152.000 337 SER C C 1
ATOM 3372 O O . SER C 1 149 ? -11.897 -20.314 21.401 1.000 178.906 337 SER C O 1
ATOM 3375 N N . GLN C 1 150 ? -13.390 -21.718 20.428 1.000 147.351 338 GLN C N 1
ATOM 3376 C CA . GLN C 1 150 ? -14.566 -20.936 20.772 1.000 153.491 338 GLN C CA 1
ATOM 3377 C C . GLN C 1 150 ? -14.568 -20.562 22.253 1.000 159.976 338 GLN C C 1
ATOM 3378 O O . GLN C 1 150 ? -15.071 -19.492 22.611 1.000 160.335 338 GLN C O 1
ATOM 3384 N N . ARG C 1 151 ? -14.032 -21.459 23.097 1.000 170.898 339 ARG C N 1
ATOM 3385 C CA . ARG C 1 151 ? -14.074 -21.275 24.540 1.000 179.123 339 ARG C CA 1
ATOM 3386 C C . ARG C 1 151 ? -13.009 -20.258 24.937 1.000 174.524 339 ARG C C 1
ATOM 3387 O O . ARG C 1 151 ? -13.321 -19.182 25.465 1.000 180.283 339 ARG C O 1
ATOM 3395 N N . VAL C 1 152 ? -11.751 -20.586 24.621 1.000 171.065 340 VAL C N 1
ATOM 3396 C CA . VAL C 1 152 ? -10.654 -19.682 24.934 1.000 158.808 340 VAL C CA 1
ATOM 3397 C C . VAL C 1 152 ? -11.011 -18.280 24.445 1.000 152.816 340 VAL C C 1
ATOM 3398 O O . VAL C 1 152 ? -10.887 -17.305 25.188 1.000 146.054 340 VAL C O 1
ATOM 3402 N N . GLY C 1 153 ? -11.454 -18.200 23.184 1.000 156.432 341 GLY C N 1
ATOM 3403 C CA . GLY C 1 153 ? -11.994 -16.971 22.629 1.000 144.107 341 GLY C CA 1
ATOM 3404 C C . GLY C 1 153 ? -12.876 -16.247 23.641 1.000 142.685 341 GLY C C 1
ATOM 3405 O O . GLY C 1 153 ? -12.527 -15.167 24.128 1.000 177.443 341 GLY C O 1
ATOM 3406 N N . TYR C 1 154 ? -13.990 -16.887 23.995 1.000 139.527 342 TYR C N 1
ATOM 3407 C CA . TYR C 1 154 ? -14.975 -16.252 24.852 1.000 165.030 342 TYR C CA 1
ATOM 3408 C C . TYR C 1 154 ? -14.328 -15.806 26.172 1.000 162.540 342 TYR C C 1
ATOM 3409 O O . TYR C 1 154 ? -14.510 -14.667 26.612 1.000 170.087 342 TYR C O 1
ATOM 3418 N N . ASP C 1 155 ? -13.545 -16.693 26.800 1.000 159.837 343 ASP C N 1
ATOM 3419 C CA . ASP C 1 155 ? -12.921 -16.356 28.075 1.000 162.602 343 ASP C CA 1
ATOM 3420 C C . ASP C 1 155 ? -12.046 -15.106 27.919 1.000 165.652 343 ASP C C 1
ATOM 3421 O O . ASP C 1 155 ? -12.091 -14.193 28.757 1.000 152.130 343 ASP C O 1
ATOM 3426 N N . VAL C 1 156 ? -11.266 -15.059 26.828 1.000 167.383 344 VAL C N 1
ATOM 3427 C CA . VAL C 1 156 ? -10.387 -13.925 26.569 1.000 144.946 344 VAL C CA 1
ATOM 3428 C C . VAL C 1 156 ? -11.226 -12.663 26.370 1.000 144.103 344 VAL C C 1
ATOM 3429 O O . VAL C 1 156 ? -10.894 -11.600 26.906 1.000 153.550 344 VAL C O 1
ATOM 3433 N N . ALA C 1 157 ? -12.319 -12.794 25.605 1.000 143.399 345 ALA C N 1
ATOM 3434 C CA . ALA C 1 157 ? -13.252 -11.695 25.390 1.000 154.447 345 ALA C CA 1
ATOM 3435 C C . ALA C 1 157 ? -13.759 -11.140 26.726 1.000 165.993 345 ALA C C 1
ATOM 3436 O O . ALA C 1 157 ? -13.666 -9.936 26.991 1.000 173.183 345 ALA C O 1
ATOM 3438 N N . THR C 1 158 ? -14.313 -12.032 27.558 1.000 161.175 346 THR C N 1
ATOM 3439 C CA . THR C 1 158 ? -14.666 -11.690 28.927 1.000 143.432 346 THR C CA 1
ATOM 3440 C C . THR C 1 158 ? -13.552 -10.861 29.563 1.000 147.378 346 THR C C 1
ATOM 3441 O O . THR C 1 158 ? -13.741 -9.672 29.865 1.000 140.813 346 THR C O 1
ATOM 3445 N N . ASN C 1 159 ? -12.383 -11.497 29.747 1.000 151.629 347 ASN C N 1
ATOM 3446 C CA . ASN C 1 159 ? -11.250 -10.803 30.343 1.000 153.064 347 ASN C CA 1
ATOM 3447 C C . ASN C 1 159 ? -11.152 -9.381 29.790 1.000 147.851 347 ASN C C 1
ATOM 3448 O O . ASN C 1 159 ? -11.091 -8.439 30.580 1.000 133.666 347 ASN C O 1
ATOM 3453 N N . MET C 1 160 ? -11.139 -9.260 28.445 1.000 141.727 348 MET C N 1
ATOM 3454 C CA . MET C 1 160 ? -10.874 -8.002 27.748 1.000 130.129 348 MET C CA 1
ATOM 3455 C C . MET C 1 160 ? -11.936 -6.960 28.102 1.000 133.429 348 MET C C 1
ATOM 3456 O O . MET C 1 160 ? -11.609 -5.838 28.506 1.000 146.982 348 MET C O 1
ATOM 3461 N N . LEU C 1 161 ? -13.211 -7.324 27.907 1.000 130.029 349 LEU C N 1
ATOM 3462 C CA . LEU C 1 161 ? -14.301 -6.424 28.253 1.000 129.089 349 LEU C CA 1
ATOM 3463 C C . LEU C 1 161 ? -14.081 -5.938 29.680 1.000 131.939 349 LEU C C 1
ATOM 3464 O O . LEU C 1 161 ? -14.199 -4.743 29.965 1.000 127.507 349 LEU C O 1
ATOM 3469 N N . GLY C 1 162 ? -13.713 -6.892 30.549 1.000 138.823 350 GLY C N 1
ATOM 3470 C CA . GLY C 1 162 ? -13.344 -6.576 31.921 1.000 143.501 350 GLY C CA 1
ATOM 3471 C C . GLY C 1 162 ? -12.540 -5.282 32.021 1.000 146.635 350 GLY C C 1
ATOM 3472 O O . GLY C 1 162 ? -12.904 -4.383 32.774 1.000 135.785 350 GLY C O 1
ATOM 3473 N N . GLN C 1 163 ? -11.466 -5.200 31.227 1.000 157.536 351 GLN C N 1
ATOM 3474 C CA . GLN C 1 163 ? -10.535 -4.081 31.263 1.000 145.892 351 GLN C CA 1
ATOM 3475 C C . GLN C 1 163 ? -11.105 -2.895 30.498 1.000 138.593 351 GLN C C 1
ATOM 3476 O O . GLN C 1 163 ? -10.944 -1.753 30.924 1.000 144.341 351 GLN C O 1
ATOM 3482 N N . LEU C 1 164 ? -11.752 -3.170 29.361 1.000 130.442 352 LEU C N 1
ATOM 3483 C CA . LEU C 1 164 ? -12.294 -2.101 28.534 1.000 126.709 352 LEU C CA 1
ATOM 3484 C C . LEU C 1 164 ? -13.278 -1.261 29.347 1.000 134.589 352 LEU C C 1
ATOM 3485 O O . LEU C 1 164 ? -13.217 -0.025 29.322 1.000 138.943 352 LEU C O 1
ATOM 3490 N N . GLU C 1 165 ? -14.129 -1.946 30.130 1.000 141.584 353 GLU C N 1
ATOM 3491 C CA . GLU C 1 165 ? -15.132 -1.273 30.944 1.000 143.205 353 GLU C CA 1
ATOM 3492 C C . GLU C 1 165 ? -14.443 -0.403 31.997 1.000 137.129 353 GLU C C 1
ATOM 3493 O O . GLU C 1 165 ? -15.095 0.458 32.575 1.000 150.135 353 GLU C O 1
ATOM 3499 N N . ARG C 1 166 ? -13.135 -0.590 32.229 1.000 135.691 354 ARG C N 1
ATOM 3500 C CA . ARG C 1 166 ? -12.430 0.276 33.159 1.000 139.041 354 ARG C CA 1
ATOM 3501 C C . ARG C 1 166 ? -12.116 1.618 32.501 1.000 130.457 354 ARG C C 1
ATOM 3502 O O . ARG C 1 166 ? -12.043 2.611 33.214 1.000 133.698 354 ARG C O 1
ATOM 3510 N N . ILE C 1 167 ? -11.942 1.664 31.167 1.000 133.766 355 ILE C N 1
ATOM 3511 C CA . ILE C 1 167 ? -11.465 2.885 30.520 1.000 133.597 355 ILE C CA 1
ATOM 3512 C C . ILE C 1 167 ? -12.564 3.540 29.696 1.000 137.333 355 ILE C C 1
ATOM 3513 O O . ILE C 1 167 ? -12.452 4.723 29.388 1.000 131.841 355 ILE C O 1
ATOM 3518 N N . GLY C 1 168 ? -13.571 2.758 29.288 1.000 152.665 356 GLY C N 1
ATOM 3519 C CA . GLY C 1 168 ? -14.718 3.300 28.579 1.000 157.556 356 GLY C CA 1
ATOM 3520 C C . GLY C 1 168 ? -16.008 2.668 29.084 1.000 166.169 356 GLY C C 1
ATOM 3521 O O . GLY C 1 168 ? -16.044 2.145 30.201 1.000 173.085 356 GLY C O 1
ATOM 3522 N N . SER C 1 169 ? -17.058 2.744 28.260 1.000 158.470 357 SER C N 1
ATOM 3523 C CA . SER C 1 169 ? -18.242 1.933 28.482 1.000 158.036 357 SER C CA 1
ATOM 3524 C C . SER C 1 169 ? -18.351 0.900 27.361 1.000 149.545 357 SER C C 1
ATOM 3525 O O . SER C 1 169 ? -17.673 0.983 26.327 1.000 125.885 357 SER C O 1
ATOM 3528 N N . LEU C 1 170 ? -19.169 -0.123 27.625 1.000 150.476 358 LEU C N 1
ATOM 3529 C CA . LEU C 1 170 ? -19.338 -1.222 26.691 1.000 148.615 358 LEU C CA 1
ATOM 3530 C C . LEU C 1 170 ? -20.681 -1.042 25.995 1.000 141.766 358 LEU C C 1
ATOM 3531 O O . LEU C 1 170 ? -21.685 -0.748 26.630 1.000 151.433 358 LEU C O 1
ATOM 3536 N N . HIS C 1 171 ? -20.669 -1.178 24.675 1.000 141.364 359 HIS C N 1
ATOM 3537 C CA . HIS C 1 171 ? -21.893 -1.218 23.899 1.000 139.182 359 HIS C CA 1
ATOM 3538 C C . HIS C 1 171 ? -22.506 -2.615 24.023 1.000 148.982 359 HIS C C 1
ATOM 3539 O O . HIS C 1 171 ? -23.656 -2.823 23.657 1.000 155.527 359 HIS C O 1
ATOM 3546 N N . LYS C 1 172 ? -21.715 -3.589 24.494 1.000 153.752 360 LYS C N 1
ATOM 3547 C CA . LYS C 1 172 ? -22.175 -4.955 24.701 1.000 148.884 360 LYS C CA 1
ATOM 3548 C C . LYS C 1 172 ? -21.348 -5.579 25.814 1.000 154.754 360 LYS C C 1
ATOM 3549 O O . LYS C 1 172 ? -20.142 -5.750 25.649 1.000 171.759 360 LYS C O 1
ATOM 3555 N N . ARG C 1 173 ? -22.025 -5.962 26.903 1.000 155.559 361 ARG C N 1
ATOM 3556 C CA . ARG C 1 173 ? -21.376 -6.336 28.152 1.000 147.333 361 ARG C CA 1
ATOM 3557 C C . ARG C 1 173 ? -20.846 -7.768 28.038 1.000 135.362 361 ARG C C 1
ATOM 3558 O O . ARG C 1 173 ? -19.956 -8.190 28.772 1.000 123.295 361 ARG C O 1
ATOM 3566 N N . ARG C 1 174 ? -21.463 -8.519 27.126 1.000 135.805 362 ARG C N 1
ATOM 3567 C CA . ARG C 1 174 ? -21.146 -9.914 26.921 1.000 144.819 362 ARG C CA 1
ATOM 3568 C C . ARG C 1 174 ? -20.437 -10.012 25.578 1.000 131.395 362 ARG C C 1
ATOM 3569 O O . ARG C 1 174 ? -20.671 -9.201 24.682 1.000 121.078 362 ARG C O 1
ATOM 3577 N N . PRO C 1 175 ? -19.568 -11.026 25.397 1.000 137.379 363 PRO C N 1
ATOM 3578 C CA . PRO C 1 175 ? -18.991 -11.334 24.086 1.000 140.640 363 PRO C CA 1
ATOM 3579 C C . PRO C 1 175 ? -20.013 -11.823 23.064 1.000 123.430 363 PRO C C 1
ATOM 3580 O O . PRO C 1 175 ? -20.734 -12.774 23.343 1.000 129.967 363 PRO C O 1
ATOM 3584 N N . GLU C 1 176 ? -20.051 -11.198 21.882 1.000 118.399 364 GLU C N 1
ATOM 3585 C CA . GLU C 1 176 ? -21.027 -11.580 20.866 1.000 131.451 364 GLU C CA 1
ATOM 3586 C C . GLU C 1 176 ? -20.405 -12.619 19.932 1.000 139.221 364 GLU C C 1
ATOM 3587 O O . GLU C 1 176 ? -19.297 -12.435 19.427 1.000 173.051 364 GLU C O 1
ATOM 3593 N N . HIS C 1 177 ? -21.113 -13.729 19.708 1.000 153.517 365 HIS C N 1
ATOM 3594 C CA . HIS C 1 177 ? -20.617 -14.762 18.809 1.000 164.037 365 HIS C CA 1
ATOM 3595 C C . HIS C 1 177 ? -20.899 -14.270 17.390 1.000 169.445 365 HIS C C 1
ATOM 3596 O O . HIS C 1 177 ? -21.851 -13.515 17.206 1.000 167.189 365 HIS C O 1
ATOM 3603 N N . ALA C 1 178 ? -20.036 -14.614 16.416 1.000 175.223 366 ALA C N 1
ATOM 3604 C CA . ALA C 1 178 ? -20.383 -14.417 15.006 1.000 172.951 366 ALA C CA 1
ATOM 3605 C C . ALA C 1 178 ? -19.175 -14.704 14.120 1.000 179.047 366 ALA C C 1
ATOM 3606 O O . ALA C 1 178 ? -18.061 -14.663 14.609 1.000 195.184 366 ALA C O 1
ATOM 3608 N N . SER C 1 179 ? -19.383 -14.941 12.813 1.000 185.695 367 SER C N 1
ATOM 3609 C CA . SER C 1 179 ? -18.271 -15.299 11.937 1.000 198.925 367 SER C CA 1
ATOM 3610 C C . SER C 1 179 ? -18.410 -14.733 10.517 1.000 202.438 367 SER C C 1
ATOM 3611 O O . SER C 1 179 ? -18.445 -15.489 9.545 1.000 212.943 367 SER C O 1
ATOM 3614 N N . LEU C 1 180 ? -18.427 -13.398 10.396 1.000 202.172 368 LEU C N 1
ATOM 3615 C CA . LEU C 1 180 ? -18.240 -12.725 9.114 1.000 220.219 368 LEU C CA 1
ATOM 3616 C C . LEU C 1 180 ? -16.728 -12.584 8.903 1.000 229.177 368 LEU C C 1
ATOM 3617 O O . LEU C 1 180 ? -16.093 -13.476 8.341 1.000 247.023 368 LEU C O 1
ATOM 3622 N N . GLY C 1 181 ? -16.141 -11.513 9.458 1.000 226.438 369 GLY C N 1
ATOM 3623 C CA . GLY C 1 181 ? -14.832 -11.012 9.055 1.000 221.578 369 GLY C CA 1
ATOM 3624 C C . GLY C 1 181 ? -13.633 -11.847 9.517 1.000 236.472 369 GLY C C 1
ATOM 3625 O O . GLY C 1 181 ? -12.493 -11.449 9.254 1.000 195.453 369 GLY C O 1
ATOM 3626 N N . VAL C 1 182 ? -13.865 -12.939 10.264 1.000 255.159 370 VAL C N 1
ATOM 3627 C CA . VAL C 1 182 ? -12.828 -13.935 10.512 1.000 259.664 370 VAL C CA 1
ATOM 3628 C C . VAL C 1 182 ? -13.306 -15.316 10.044 1.000 256.477 370 VAL C C 1
ATOM 3629 O O . VAL C 1 182 ? -12.508 -16.254 10.024 1.000 259.504 370 VAL C O 1
ATOM 3633 N N . LEU C 1 183 ? -14.591 -15.438 9.660 1.000 243.854 371 LEU C N 1
ATOM 3634 C CA . LEU C 1 183 ? -15.075 -16.418 8.683 1.000 240.087 371 LEU C CA 1
ATOM 3635 C C . LEU C 1 183 ? -14.866 -17.871 9.132 1.000 264.148 371 LEU C C 1
ATOM 3636 O O . LEU C 1 183 ? -15.834 -18.628 9.175 1.000 251.922 371 LEU C O 1
ATOM 3641 N N . ARG C 1 184 ? -13.619 -18.252 9.468 1.000 277.835 372 ARG C N 1
ATOM 3642 C CA . ARG C 1 184 ? -13.135 -19.612 9.287 1.000 270.717 372 ARG C CA 1
ATOM 3643 C C . ARG C 1 184 ? -11.698 -19.778 9.806 1.000 269.383 372 ARG C C 1
ATOM 3644 O O . ARG C 1 184 ? -10.843 -20.267 9.064 1.000 278.137 372 ARG C O 1
ATOM 3652 N N . SER C 1 185 ? -11.435 -19.388 11.070 1.000 248.773 373 SER C N 1
ATOM 3653 C CA . SER C 1 185 ? -10.203 -19.756 11.770 1.000 228.860 373 SER C CA 1
ATOM 3654 C C . SER C 1 185 ? -10.533 -20.673 12.950 1.000 255.436 373 SER C C 1
ATOM 3655 O O . SER C 1 185 ? -10.544 -20.222 14.093 1.000 277.012 373 SER C O 1
ATOM 3658 N N . PRO C 1 186 ? -10.843 -21.973 12.733 1.000 251.059 374 PRO C N 1
ATOM 3659 C CA . PRO C 1 186 ? -11.295 -22.841 13.818 1.000 242.597 374 PRO C CA 1
ATOM 3660 C C . PRO C 1 186 ? -10.131 -23.410 14.624 1.000 232.993 374 PRO C C 1
ATOM 3661 O O . PRO C 1 186 ? -10.323 -23.932 15.719 1.000 239.406 374 PRO C O 1
ATOM 3665 N N . ASP C 1 187 ? -8.922 -23.317 14.061 1.000 206.069 375 ASP C N 1
ATOM 3666 C CA . ASP C 1 187 ? -7.747 -23.924 14.668 1.000 191.488 375 ASP C CA 1
ATOM 3667 C C . ASP C 1 187 ? -7.046 -22.917 15.586 1.000 204.435 375 ASP C C 1
ATOM 3668 O O . ASP C 1 187 ? -6.494 -23.307 16.610 1.000 201.553 375 ASP C O 1
ATOM 3673 N N . ILE C 1 188 ? -7.085 -21.621 15.230 1.000 206.996 376 ILE C N 1
ATOM 3674 C CA . ILE C 1 188 ? -6.461 -20.553 16.002 1.000 180.229 376 ILE C CA 1
ATOM 3675 C C . ILE C 1 188 ? -7.562 -19.694 16.617 1.000 163.125 376 ILE C C 1
ATOM 3676 O O . ILE C 1 188 ? -8.282 -19.019 15.883 1.000 165.665 376 ILE C O 1
ATOM 3681 N N . PRO C 1 189 ? -7.719 -19.667 17.963 1.000 148.000 377 PRO C N 1
ATOM 3682 C CA . PRO C 1 189 ? -8.763 -18.864 18.611 1.000 141.031 377 PRO C CA 1
ATOM 3683 C C . PRO C 1 189 ? -8.607 -17.376 18.333 1.000 131.000 377 PRO C C 1
ATOM 3684 O O . PRO C 1 189 ? -7.483 -16.882 18.202 1.000 176.345 377 PRO C O 1
ATOM 3688 N N . SER C 1 190 ? -9.744 -16.675 18.259 1.000 117.779 378 SER C N 1
ATOM 3689 C CA . SER C 1 190 ? -9.759 -15.312 17.755 1.000 122.128 378 SER C CA 1
ATOM 3690 C C . SER C 1 190 ? -10.764 -14.451 18.506 1.000 113.403 378 SER C C 1
ATOM 3691 O O . SER C 1 190 ? -11.788 -14.951 18.950 1.000 121.602 378 SER C O 1
ATOM 3694 N N . VAL C 1 191 ? -10.458 -13.153 18.609 1.000 110.963 379 VAL C N 1
ATOM 3695 C CA . VAL C 1 191 ? -11.448 -12.177 19.042 1.000 117.940 379 VAL C CA 1
ATOM 3696 C C . VAL C 1 191 ? -11.407 -10.965 18.117 1.000 124.432 379 VAL C C 1
ATOM 3697 O O . VAL C 1 191 ? -10.370 -10.651 17.550 1.000 139.263 379 VAL C O 1
ATOM 3701 N N . LEU C 1 192 ? -12.548 -10.279 17.982 1.000 127.685 380 LEU C N 1
ATOM 3702 C CA . LEU C 1 192 ? -12.592 -8.992 17.300 1.000 120.907 380 LEU C CA 1
ATOM 3703 C C . LEU C 1 192 ? -12.969 -7.929 18.332 1.000 122.415 380 LEU C C 1
ATOM 3704 O O . LEU C 1 192 ? -13.988 -8.044 19.009 1.000 159.881 380 LEU C O 1
ATOM 3709 N N . VAL C 1 193 ? -12.140 -6.896 18.464 1.000 113.875 381 VAL C N 1
ATOM 3710 C CA . VAL C 1 193 ? -12.390 -5.839 19.421 1.000 117.155 381 VAL C CA 1
ATOM 3711 C C . VAL C 1 193 ? -12.876 -4.599 18.681 1.000 126.071 381 VAL C C 1
ATOM 3712 O O . VAL C 1 193 ? -12.109 -3.982 17.943 1.000 128.721 381 VAL C O 1
ATOM 3716 N N . GLU C 1 194 ? -14.147 -4.237 18.890 1.000 128.027 382 GLU C N 1
ATOM 3717 C CA . GLU C 1 194 ? -14.624 -2.939 18.439 1.000 119.594 382 GLU C CA 1
ATOM 3718 C C . GLU C 1 194 ? -14.285 -1.936 19.533 1.000 122.458 382 GLU C C 1
ATOM 3719 O O . GLU C 1 194 ? -14.932 -1.923 20.586 1.000 160.019 382 GLU C O 1
ATOM 3725 N N . THR C 1 195 ? -13.268 -1.113 19.267 1.000 114.655 383 THR C N 1
ATOM 3726 C CA . THR C 1 195 ? -12.650 -0.280 20.287 1.000 112.885 383 THR C CA 1
ATOM 3727 C C . THR C 1 195 ? -13.559 0.859 20.750 1.000 108.829 383 THR C C 1
ATOM 3728 O O . THR C 1 195 ? -13.254 1.544 21.722 1.000 97.392 383 THR C O 1
ATOM 3732 N N . GLY C 1 196 ? -14.661 1.081 20.035 1.000 111.046 384 GLY C N 1
ATOM 3733 C CA . GLY C 1 196 ? -15.499 2.247 20.246 1.000 114.798 384 GLY C CA 1
ATOM 3734 C C . GLY C 1 196 ? -16.197 2.616 18.943 1.000 124.920 384 GLY C C 1
ATOM 3735 O O . GLY C 1 196 ? -16.000 1.954 17.936 1.000 131.837 384 GLY C O 1
ATOM 3736 N N . PHE C 1 197 ? -17.019 3.662 18.960 1.000 131.839 385 PHE C N 1
ATOM 3737 C CA . PHE C 1 197 ? -17.793 4.004 17.783 1.000 127.594 385 PHE C CA 1
ATOM 3738 C C . PHE C 1 197 ? -17.196 5.264 17.164 1.000 121.183 385 PHE C C 1
ATOM 3739 O O . PHE C 1 197 ? -17.398 6.367 17.671 1.000 144.520 385 PHE C O 1
ATOM 3747 N N . ILE C 1 198 ? -16.491 5.094 16.038 1.000 121.388 386 ILE C N 1
ATOM 3748 C CA . ILE C 1 198 ? -15.818 6.211 15.384 1.000 128.330 386 ILE C CA 1
ATOM 3749 C C . ILE C 1 198 ? -16.866 7.135 14.756 1.000 133.148 386 ILE C C 1
ATOM 3750 O O . ILE C 1 198 ? -16.546 8.264 14.383 1.000 120.339 386 ILE C O 1
ATOM 3755 N N . SER C 1 199 ? -18.118 6.642 14.683 1.000 141.455 387 SER C N 1
ATOM 3756 C CA . SER C 1 199 ? -19.286 7.427 14.304 1.000 128.686 387 SER C CA 1
ATOM 3757 C C . SER C 1 199 ? -19.590 8.512 15.336 1.000 128.698 387 SER C C 1
ATOM 3758 O O . SER C 1 199 ? -20.133 9.539 14.959 1.000 154.649 387 SER C O 1
ATOM 3761 N N . ASN C 1 200 ? -19.241 8.297 16.617 1.000 132.561 388 ASN C N 1
ATOM 3762 C CA . ASN C 1 200 ? -19.636 9.217 17.681 1.000 131.539 388 ASN C CA 1
ATOM 3763 C C . ASN C 1 200 ? -18.575 10.316 17.874 1.000 132.172 388 ASN C C 1
ATOM 3764 O O . ASN C 1 200 ? -17.457 10.052 18.338 1.000 137.731 388 ASN C O 1
ATOM 3769 N N . HIS C 1 201 ? -18.972 11.566 17.567 1.000 136.365 389 HIS C N 1
ATOM 3770 C CA . HIS C 1 201 ? -18.093 12.730 17.528 1.000 153.606 389 HIS C CA 1
ATOM 3771 C C . HIS C 1 201 ? -17.149 12.747 18.729 1.000 161.033 389 HIS C C 1
ATOM 3772 O O . HIS C 1 201 ? -16.036 13.265 18.628 1.000 174.263 389 HIS C O 1
ATOM 3779 N N . GLY C 1 202 ? -17.618 12.222 19.869 1.000 161.965 390 GLY C N 1
ATOM 3780 C CA . GLY C 1 202 ? -16.818 12.165 21.082 1.000 154.144 390 GLY C CA 1
ATOM 3781 C C . GLY C 1 202 ? -15.750 11.079 21.008 1.000 139.300 390 GLY C C 1
ATOM 3782 O O . GLY C 1 202 ? -14.552 11.382 21.057 1.000 134.427 390 GLY C O 1
ATOM 3783 N N . GLU C 1 203 ? -16.213 9.827 20.839 1.000 133.430 391 GLU C N 1
ATOM 3784 C CA . GLU C 1 203 ? -15.340 8.662 20.866 1.000 127.686 391 GLU C CA 1
ATOM 3785 C C . GLU C 1 203 ? -14.350 8.716 19.714 1.000 129.822 391 GLU C C 1
ATOM 3786 O O . GLU C 1 203 ? -13.193 8.364 19.905 1.000 154.499 391 GLU C O 1
ATOM 3792 N N . GLU C 1 204 ? -14.793 9.180 18.540 1.000 125.692 392 GLU C N 1
ATOM 3793 C CA . GLU C 1 204 ? -13.855 9.463 17.459 1.000 125.802 392 GLU C CA 1
ATOM 3794 C C . GLU C 1 204 ? -12.611 10.182 18.006 1.000 125.506 392 GLU C C 1
ATOM 3795 O O . GLU C 1 204 ? -11.471 9.743 17.785 1.000 144.484 392 GLU C O 1
ATOM 3801 N N . ARG C 1 205 ? -12.829 11.256 18.782 1.000 131.745 393 ARG C N 1
ATOM 3802 C CA . ARG C 1 205 ? -11.712 12.059 19.256 1.000 135.455 393 ARG C CA 1
ATOM 3803 C C . ARG C 1 205 ? -10.822 11.237 20.183 1.000 146.701 393 ARG C C 1
ATOM 3804 O O . ARG C 1 205 ? -9.615 11.470 20.208 1.000 149.923 393 ARG C O 1
ATOM 3812 N N . LEU C 1 206 ? -11.411 10.284 20.932 1.000 157.230 394 LEU C N 1
ATOM 3813 C CA . LEU C 1 206 ? -10.636 9.466 21.859 1.000 138.258 394 LEU C CA 1
ATOM 3814 C C . LEU C 1 206 ? -9.829 8.443 21.067 1.000 121.719 394 LEU C C 1
ATOM 3815 O O . LEU C 1 206 ? -8.662 8.237 21.359 1.000 127.861 394 LEU C O 1
ATOM 3820 N N . LEU C 1 207 ? -10.468 7.817 20.072 1.000 105.953 395 LEU C N 1
ATOM 3821 C CA . LEU C 1 207 ? -9.839 6.850 19.187 1.000 106.537 395 LEU C CA 1
ATOM 3822 C C . LEU C 1 207 ? -8.762 7.497 18.320 1.000 111.121 395 LEU C C 1
ATOM 3823 O O . LEU C 1 207 ? -7.903 6.789 17.802 1.000 124.557 395 LEU C O 1
ATOM 3828 N N . ALA C 1 208 ? -8.784 8.825 18.155 1.000 113.854 396 ALA C N 1
ATOM 3829 C CA . ALA C 1 208 ? -7.649 9.466 17.507 1.000 113.241 396 ALA C CA 1
ATOM 3830 C C . ALA C 1 208 ? -6.609 9.936 18.530 1.000 115.527 396 ALA C C 1
ATOM 3831 O O . ALA C 1 208 ? -5.685 10.664 18.189 1.000 129.919 396 ALA C O 1
ATOM 3833 N N . SER C 1 209 ? -6.725 9.484 19.776 1.000 116.717 397 SER C N 1
ATOM 3834 C CA . SER C 1 209 ? -5.917 9.999 20.868 1.000 128.094 397 SER C CA 1
ATOM 3835 C C . SER C 1 209 ? -4.798 9.003 21.169 1.000 131.834 397 SER C C 1
ATOM 3836 O O . SER C 1 209 ? -5.078 7.892 21.614 1.000 146.569 397 SER C O 1
ATOM 3839 N N . ASP C 1 210 ? -3.533 9.388 20.936 1.000 130.019 398 ASP C N 1
ATOM 3840 C CA . ASP C 1 210 ? -2.408 8.549 21.335 1.000 136.915 398 ASP C CA 1
ATOM 3841 C C . ASP C 1 210 ? -2.692 7.889 22.682 1.000 148.460 398 ASP C C 1
ATOM 3842 O O . ASP C 1 210 ? -2.653 6.662 22.813 1.000 170.795 398 ASP C O 1
ATOM 3847 N N . GLU C 1 211 ? -2.969 8.737 23.678 1.000 143.512 399 GLU C N 1
ATOM 3848 C CA . GLU C 1 211 ? -3.260 8.301 25.031 1.000 130.813 399 GLU C CA 1
ATOM 3849 C C . GLU C 1 211 ? -4.284 7.171 25.001 1.000 124.431 399 GLU C C 1
ATOM 3850 O O . GLU C 1 211 ? -4.043 6.099 25.556 1.000 137.587 399 GLU C O 1
ATOM 3856 N N . TYR C 1 212 ? -5.434 7.415 24.362 1.000 109.486 400 TYR C N 1
ATOM 3857 C CA . TYR C 1 212 ? -6.548 6.494 24.502 1.000 109.479 400 TYR C CA 1
ATOM 3858 C C . TYR C 1 212 ? -6.299 5.207 23.717 1.000 105.045 400 TYR C C 1
ATOM 3859 O O . TYR C 1 212 ? -6.683 4.132 24.157 1.000 105.500 400 TYR C O 1
ATOM 3868 N N . GLN C 1 213 ? -5.675 5.318 22.544 1.000 108.144 401 GLN C N 1
ATOM 3869 C CA . GLN C 1 213 ? -5.203 4.143 21.827 1.000 108.862 401 GLN C CA 1
ATOM 3870 C C . GLN C 1 213 ? -4.296 3.330 22.747 1.000 114.054 401 GLN C C 1
ATOM 3871 O O . GLN C 1 213 ? -4.412 2.105 22.817 1.000 116.396 401 GLN C O 1
ATOM 3877 N N . GLN C 1 214 ? -3.392 4.030 23.450 1.000 122.503 402 GLN C N 1
ATOM 3878 C CA . GLN C 1 214 ? -2.528 3.367 24.416 1.000 121.728 402 GLN C CA 1
ATOM 3879 C C . GLN C 1 214 ? -3.421 2.672 25.441 1.000 126.542 402 GLN C C 1
ATOM 3880 O O . GLN C 1 214 ? -3.217 1.497 25.700 1.000 137.317 402 GLN C O 1
ATOM 3886 N N . ARG C 1 215 ? -4.434 3.358 25.985 1.000 122.074 403 ARG C N 1
ATOM 3887 C CA . ARG C 1 215 ? -5.234 2.739 27.035 1.000 113.933 403 ARG C CA 1
ATOM 3888 C C . ARG C 1 215 ? -5.946 1.497 26.498 1.000 111.895 403 ARG C C 1
ATOM 3889 O O . ARG C 1 215 ? -6.048 0.497 27.209 1.000 127.647 403 ARG C O 1
ATOM 3897 N N . LEU C 1 216 ? -6.413 1.565 25.244 1.000 106.587 404 LEU C N 1
ATOM 3898 C CA . LEU C 1 216 ? -7.057 0.437 24.590 1.000 107.463 404 LEU C CA 1
ATOM 3899 C C . LEU C 1 216 ? -6.072 -0.716 24.449 1.000 113.926 404 LEU C C 1
ATOM 3900 O O . LEU C 1 216 ? -6.413 -1.869 24.725 1.000 126.638 404 LEU C O 1
ATOM 3905 N N . ALA C 1 217 ? -4.849 -0.397 24.010 1.000 118.365 405 ALA C N 1
ATOM 3906 C CA . ALA C 1 217 ? -3.832 -1.426 23.891 1.000 115.024 405 ALA C CA 1
ATOM 3907 C C . ALA C 1 217 ? -3.608 -2.065 25.259 1.000 114.193 405 ALA C C 1
ATOM 3908 O O . ALA C 1 217 ? -3.643 -3.283 25.368 1.000 135.360 405 ALA C O 1
ATOM 3910 N N . GLU C 1 218 ? -3.423 -1.224 26.287 1.000 107.806 406 GLU C N 1
ATOM 3911 C CA . GLU C 1 218 ? -3.170 -1.655 27.654 1.000 113.911 406 GLU C CA 1
ATOM 3912 C C . GLU C 1 218 ? -4.287 -2.604 28.077 1.000 119.299 406 GLU C C 1
ATOM 3913 O O . GLU C 1 218 ? -4.021 -3.709 28.552 1.000 148.319 406 GLU C O 1
ATOM 3919 N N . ALA C 1 219 ? -5.535 -2.181 27.864 1.000 106.829 407 ALA C N 1
ATOM 3920 C CA . ALA C 1 219 ? -6.668 -3.018 28.210 1.000 97.770 407 ALA C CA 1
ATOM 3921 C C . ALA C 1 219 ? -6.604 -4.348 27.457 1.000 91.725 407 ALA C C 1
ATOM 3922 O O . ALA C 1 219 ? -6.548 -5.415 28.069 1.000 109.126 407 ALA C O 1
ATOM 3924 N N . ILE C 1 220 ? -6.570 -4.295 26.127 1.000 87.177 408 ILE C N 1
ATOM 3925 C CA . ILE C 1 220 ? -6.604 -5.524 25.351 1.000 95.768 408 ILE C CA 1
ATOM 3926 C C . ILE C 1 220 ? -5.472 -6.456 25.789 1.000 106.035 408 ILE C C 1
ATOM 3927 O O . ILE C 1 220 ? -5.603 -7.675 25.728 1.000 112.800 408 ILE C O 1
ATOM 3932 N N . TYR C 1 221 ? -4.340 -5.868 26.183 1.000 113.363 409 TYR C N 1
ATOM 3933 C CA . TYR C 1 221 ? -3.178 -6.614 26.629 1.000 112.186 409 TYR C CA 1
ATOM 3934 C C . TYR C 1 221 ? -3.482 -7.279 27.961 1.000 127.079 409 TYR C C 1
ATOM 3935 O O . TYR C 1 221 ? -3.448 -8.501 28.056 1.000 150.587 409 TYR C O 1
ATOM 3944 N N . GLN C 1 222 ? -3.775 -6.466 28.984 1.000 138.054 410 GLN C N 1
ATOM 3945 C CA . GLN C 1 222 ? -4.073 -7.004 30.306 1.000 133.442 410 GLN C CA 1
ATOM 3946 C C . GLN C 1 222 ? -5.112 -8.110 30.160 1.000 127.096 410 GLN C C 1
ATOM 3947 O O . GLN C 1 222 ? -5.019 -9.124 30.844 1.000 138.519 410 GLN C O 1
ATOM 3953 N N . GLY C 1 223 ? -6.044 -7.935 29.216 1.000 124.493 411 GLY C N 1
ATOM 3954 C CA . GLY C 1 223 ? -7.060 -8.944 28.956 1.000 124.016 411 GLY C CA 1
ATOM 3955 C C . GLY C 1 223 ? -6.465 -10.314 28.630 1.000 119.002 411 GLY C C 1
ATOM 3956 O O . GLY C 1 223 ? -6.860 -11.327 29.204 1.000 146.361 411 GLY C O 1
ATOM 3957 N N . LEU C 1 224 ? -5.526 -10.333 27.687 1.000 114.186 412 LEU C N 1
ATOM 3958 C CA . LEU C 1 224 ? -4.823 -11.546 27.305 1.000 121.021 412 LEU C CA 1
ATOM 3959 C C . LEU C 1 224 ? -3.982 -12.041 28.478 1.000 121.552 412 LEU C C 1
ATOM 3960 O O . LEU C 1 224 ? -4.088 -13.198 28.903 1.000 137.351 412 LEU C O 1
ATOM 3965 N N . ARG C 1 225 ? -3.156 -11.126 28.999 1.000 126.355 413 ARG C N 1
ATOM 3966 C CA . ARG C 1 225 ? -2.228 -11.439 30.069 1.000 131.733 413 ARG C CA 1
ATOM 3967 C C . ARG C 1 225 ? -2.957 -12.208 31.161 1.000 143.871 413 ARG C C 1
ATOM 3968 O O . ARG C 1 225 ? -2.524 -13.302 31.518 1.000 177.391 413 ARG C O 1
ATOM 3976 N N . ASN C 1 226 ? -4.060 -11.626 31.663 1.000 143.653 414 ASN C N 1
ATOM 3977 C CA . ASN C 1 226 ? -4.862 -12.235 32.716 1.000 141.613 414 ASN C CA 1
ATOM 3978 C C . ASN C 1 226 ? -5.228 -13.667 32.346 1.000 142.568 414 ASN C C 1
ATOM 3979 O O . ASN C 1 226 ? -5.104 -14.564 33.181 1.000 162.821 414 ASN C O 1
ATOM 3984 N N . TYR C 1 227 ? -5.687 -13.877 31.105 1.000 128.424 415 TYR C N 1
ATOM 3985 C CA . TYR C 1 227 ? -6.109 -15.207 30.717 1.000 132.929 415 TYR C CA 1
ATOM 3986 C C . TYR C 1 227 ? -4.908 -16.153 30.673 1.000 141.593 415 TYR C C 1
ATOM 3987 O O . TYR C 1 227 ? -4.897 -17.158 31.383 1.000 177.773 415 TYR C O 1
ATOM 3996 N N . PHE C 1 228 ? -3.897 -15.835 29.848 1.000 134.238 416 PHE C N 1
ATOM 3997 C CA . PHE C 1 228 ? -2.844 -16.803 29.557 1.000 129.010 416 PHE C CA 1
ATOM 3998 C C . PHE C 1 228 ? -1.977 -17.067 30.778 1.000 131.895 416 PHE C C 1
ATOM 3999 O O . PHE C 1 228 ? -1.517 -18.201 30.977 1.000 172.868 416 PHE C O 1
ATOM 4007 N N . GLN C 1 229 ? -1.771 -16.003 31.562 1.000 133.312 417 GLN C N 1
ATOM 4008 C CA . GLN C 1 229 ? -1.266 -16.109 32.917 1.000 139.758 417 GLN C CA 1
ATOM 4009 C C . GLN C 1 229 ? -1.885 -17.327 33.597 1.000 146.510 417 GLN C C 1
ATOM 4010 O O . GLN C 1 229 ? -1.153 -18.208 34.046 1.000 172.748 417 GLN C O 1
ATOM 4016 N N . ALA C 1 230 ? -3.229 -17.383 33.624 1.000 150.468 418 ALA C N 1
ATOM 4017 C CA . ALA C 1 230 ? -3.954 -18.377 34.406 1.000 139.430 418 ALA C CA 1
ATOM 4018 C C . ALA C 1 230 ? -4.115 -19.697 33.644 1.000 134.054 418 ALA C C 1
ATOM 4019 O O . ALA C 1 230 ? -4.247 -20.740 34.273 1.000 158.879 418 ALA C O 1
ATOM 4021 N N . HIS C 1 231 ? -4.097 -19.679 32.306 1.000 129.665 419 HIS C N 1
ATOM 4022 C CA . HIS C 1 231 ? -4.224 -20.908 31.538 1.000 132.601 419 HIS C CA 1
ATOM 4023 C C . HIS C 1 231 ? -3.102 -21.029 30.507 1.000 132.926 419 HIS C C 1
ATOM 4024 O O . HIS C 1 231 ? -3.401 -21.185 29.326 1.000 112.242 419 HIS C O 1
ATOM 4031 N N . PRO C 1 232 ? -1.795 -21.015 30.885 1.000 148.946 420 PRO C N 1
ATOM 4032 C CA . PRO C 1 232 ? -0.716 -21.146 29.892 1.000 146.558 420 PRO C CA 1
ATOM 4033 C C . PRO C 1 232 ? -0.919 -22.381 29.005 1.000 140.101 420 PRO C C 1
ATOM 4034 O O . PRO C 1 232 ? -1.688 -23.268 29.366 1.000 133.349 420 PRO C O 1
ATOM 4038 N N . LEU C 1 233 ? -0.259 -22.424 27.838 1.000 149.833 421 LEU C N 1
ATOM 4039 C CA . LEU C 1 233 ? -0.675 -23.333 26.773 1.000 166.612 421 LEU C CA 1
ATOM 4040 C C . LEU C 1 233 ? -0.165 -24.761 27.038 1.000 156.149 421 LEU C C 1
ATOM 4041 O O . LEU C 1 233 ? 1.060 -24.973 27.005 1.000 145.257 421 LEU C O 1
#

Foldseek 3Di:
DAAEEEEEQPFAAVGQDDAEPVGHTFNVLSQLLLVLLQVVQCVDRNHHYDYLDNHGDGDDLVSSLVSCVVVVHQAYEYETAAADPPQPQKAKAKEWEAAVVVVVVVVLVVLLVVLSVLQQQLRQLLLVQLCVLTHHSDSHYHYDYDHPHHPSNHRYMYMNSMHCHHPVVVVLSVPSVNSSSSSVSSNSSVCVSCVVVPDD/DDLDDQALAWAQQFDADFPFFAQDDDDDVDGDLWTKGADDQFPFGWDGAWFFWADWAQDVQFGTKIKTDPDQLKIKMKTQFPFFPDDGGHTHGGRHGTTTWHCRNVVPHTIITMFIQHVNHTHGCVSNNHD/DAAEEEEEQPFAAVGQDDAEPVRHTFNVLSVLLLVLLQVVQCVDPNHHYDYLDDHHDGDALVSSVVSCVVVVHQAYEYETAAADPPLPQKAKAKEWAAAVPPVVVLVVLLVVLSVLQQQLRQLLLVQLVVLTHHSDSGYHYDHDSNHHDSNHRYMYMNSMHCHHPVVVVLSVPSVNSSSSSVSSNSSVCVSCVVVPD

Solvent-accessible surface area: 22971 Å² total; per-residue (Å²): 196,90,8,17,0,0,0,10,0,1,44,0,19,161,50,37,18,29,87,7,56,60,30,44,112,5,22,66,4,0,16,27,0,0,88,36,0,63,50,4,0,39,4,7,75,44,0,100,3,14,21,4,1,101,14,96,83,113,27,43,64,106,18,30,11,78,48,2,86,176,72,117,6,50,0,16,0,8,0,33,6,32,46,29,137,98,118,92,14,48,1,5,0,0,65,1,16,18,64,96,93,80,30,67,61,1,29,94,31,6,49,71,11,35,11,17,47,11,0,32,41,0,0,67,36,0,5,25,17,1,80,185,36,31,69,20,69,91,132,162,12,40,27,38,67,159,16,13,79,177,9,17,72,19,11,7,0,28,0,21,1,2,5,0,7,22,108,37,28,11,178,82,0,50,33,101,63,16,11,7,42,1,0,39,5,0,13,65,0,0,55,55,15,9,98,74,66,65,82,197,103,29,14,24,76,63,208,38,69,5,71,40,0,8,140,33,93,54,51,32,145,68,22,52,102,44,35,40,131,28,125,25,69,0,3,6,0,8,18,80,104,25,49,88,0,80,0,0,20,88,8,104,0,20,20,28,88,154,19,104,26,12,1,19,2,0,1,0,19,11,14,126,4,1,0,0,2,0,0,14,0,71,39,32,79,35,72,92,46,45,100,1,149,28,15,47,48,0,0,36,0,1,45,36,10,19,136,68,119,56,1,0,11,0,0,0,1,68,106,0,95,10,48,52,0,70,58,5,11,21,146,197,101,10,20,0,0,0,8,0,1,45,0,18,153,51,39,19,26,90,7,59,56,34,31,116,5,24,66,3,0,19,25,0,0,99,43,0,76,46,5,0,37,2,3,79,53,0,105,1,7,8,2,2,96,18,98,80,105,25,37,63,122,17,25,24,87,47,0,83,173,72,118,6,46,0,10,0,2,0,34,6,33,48,27,136,98,115,94,14,47,1,7,1,0,75,1,12,14,82,262,134,100,119,43,68,109,78,133,77,66,30,102,12,38,154,10,0,82,55,0,0,68,36,0,6,42,21,2,66,156,41,31,60,20,68,70,144,132,10,39,108,47,45,155,36,18,104,131,7,19,74,18,20,3,0,24,0,20,3,1,4,0,7,23,104,40,31,9,161,81,1,56,34,104,68,25,13,6,38,0,0,27,5,0,17,55,0,0,65,54,15,11,95,74,95,97,164

Organism: Citrobacter rodentium (NCBI:txid67825)

Radius of gyration: 29.0 Å; Cα contacts (8 Å, |Δi|>4): 1322; chains: 3; bounding box: 63×76×85 Å

Secondary structure (DSSP, 8-state):
--EEEEEEE-SBTTB---B-TT--BHHHHHHHHHHHHHHHHHHSTTEEEEES--SSS---HHHHHHHHHHTT-SEEEEEEEE--SSTT---BEEEE----HHHHHHHHHHHHHHHHHHHHHHHHHHHHHHHHHS-BS-SSPEE--STTSS-SSS-EEEEEEEETTSHHHHHHHT-HHHHHHHHHHHHHHHHHHHHHS---/----S-SS-BPPSS-S-EEE-TT-EEETTEE-SSEEEE--TTPEEEPSSSEEEEEEEEETTTEEEEEEEEETTEEEEEEEEEEESS-TT-EE-TT-EEEEEBSTTTSSS-EEEEEEEETTEEE--GGGB--/-PEEEEEEE-SBTTB---B-TT--BHHHHHHHHHHHHHHHHHHSTTEEEEES--SSS---HHHHHHHHHHTT-SEEEEEEEE--SSTT---BEEEE-----HHHHHHHHHHHHHHHHHHHHHHHHHHHHHHS-BS-SSPEE--STT---SSS-EEEEEEEETTSHHHHHHHT-HHHHHHHHHHHHHHHHHHHHHS--

Nearest PDB structures (foldseek):
  8c0j-assembly2_C  TM=1.005E+00  e=1.992E-41  Citrobacter rodentium
  8c0j-assembly1_A  TM=9.960E-01  e=9.677E-40  Citrobacter rodentium
  8c2o-assembly2_B  TM=9.075E-01  e=2.562E-21  Escherichia coli
  3ne8-assembly1_A-2  TM=9.095E-01  e=2.502E-18  Bartonella henselae
  1jwq-assembly1_A  TM=8.944E-01  e=6.747E-17  Paenibacillus polymyxa

Sequence (528 aa):
DKIVIAIDAGHGGQDPGAIGPGGTREKNVTIAIARKLRTLLNADPMFKGVLTRDGDYFISVMGRSDVARKQNANFLVSIHADAAPNRSATGASVWVLSNDPYLSQAVLDLQFGHSQRVGYDVATNMLGQLERIGSLHKRRPEHASLGVLRSPDIPSVLVETGFISNHGEERLLASDEYQQRLAEAIYQGLRNYFQAHPLQGGLGSPRGQAYWPVRGPTLHRYGEQLQGELRWKGMVIGASEGTEVKAIADGRVILADWLQGYGLVVVVEHGKGDMSLYGYNQSALVSVGTQVRAGQPIALVGSSGGQGRPSLYFEIRRQGQAVNPQPWLGRDKIVIAIDAGHGGQDPGAIGPGGTREKNVTIAIARKLRTLLNADPMFKGVLTRDGDYFISVMGRSDVARKQNANFLVSIHADAAPNRSATGASVWVLSNYLSQAVLDLQFGHSQRVGYDVATNMLGQLERIGSLHKRRPEHASLGVLRSPDIPSVLVETGFISNHGEERLLASDEYQQRLAEAIYQGLRNYFQAHPL

B-factor: mean 125.33, std 34.21, range [55.44, 311.88]